Protein AF-A0A925Y1E7-F1 (afdb_monomer_lite)

Secondary structure (DSSP, 8-state):
-HHHHHHHHHHHHHHHHHHHHHHHHHTT------HHHHHHHHHHHHHHHHH--HHHHHHHHHHHHHHHHHHHHHHHHHHHHHHHTT--HHHHHHHHHHHHHHHHHHHHHHHHHHHH-TTSSS-HHHHHHHHHHHHHHHS--HHHHHHHHHHHHHH-S-HHHHHT-S-PPPGGG----TTT-TTHHHHHHH-HHHHHHTT--HHHHHHHHHHHHHHHHHHHHHHHTT--HHIIIIIIHHHHHHHHHHHHHHHHH----TTSTTTT-----GGG--TTHHHHHHHHHHHHTTHHHHHHHHHHSTTS-HHHHHHHHHHHHHHHHHH-TTPPP---HHHHHTHHHHHTSPPPPHHHHHHHHHHHHHHHHHHHHHHTTS-TTS-THHHHHHHH-HHHHHHHHTT-HHHHHHHHHHHHHTTHHHHHHT-SS--HHHHHHHHHHHHHHHHHHHHH--

pLDDT: mean 72.74, std 17.89, range [29.31, 96.31]

Foldseek 3Di:
DVVVVVVVVVVVVLCVVVVVVVCVLCVDDPDDQDPLNVVLLVVVVVVDVVPDDLQRQLVVLVVLVVCLVVLLVVLVCCLVVCVVVVNDPVVSLVVLLLSLLVSLLSLQLSLLLCLSPVCRNVDNVVSVVSLLCSCVSQVARSQLCSLVVVCCQSQLLALLVNLLDPPDDQVLNSLRRCLLVVCVLVVCLPCPVNCVVSVGDSVSSVSSSVNNVVSVVVQVVCVVVVHRSCVRSYSVSSLLLVLLVQLLSLQQSNPPPPLLNPSRQFADDLVPDDALLNLLQVVSCSSNVNCSRCVSSCVSPVSDRSVVCVVCSVVSVVVCCVPPVPRHGRDGVCCVLCVVVVVPDDGDDPVQNVVLNVLSVVLSVVSSCCSSSNCSPVDRPVSSNSSRGCVLVVCVVVLPLSSLVSLLVVCVVSCLVVSVVPDPDGDPSSVVSVVSNVVSVVSNVVVVVD

Structure (mmCIF, N/CA/C/O backbone):
data_AF-A0A925Y1E7-F1
#
_entry.id   AF-A0A925Y1E7-F1
#
loop_
_atom_site.group_PDB
_atom_site.id
_atom_site.type_symbol
_atom_site.label_atom_id
_atom_site.label_alt_id
_atom_site.label_comp_id
_atom_site.label_asym_id
_atom_site.label_entity_id
_atom_site.label_seq_id
_atom_site.pdbx_PDB_ins_code
_atom_site.Cartn_x
_atom_site.Cartn_y
_atom_site.Cartn_z
_atom_site.occupancy
_atom_site.B_iso_or_equiv
_atom_site.auth_seq_id
_atom_site.auth_comp_id
_atom_site.auth_asym_id
_atom_site.auth_atom_id
_atom_site.pdbx_PDB_model_num
ATOM 1 N N . MET A 1 1 ? 0.570 -16.977 39.200 1.00 43.78 1 MET A N 1
ATOM 2 C CA . MET A 1 1 ? 0.814 -18.407 38.910 1.00 43.78 1 MET A CA 1
ATOM 3 C C . MET A 1 1 ? -0.323 -19.099 38.154 1.00 43.78 1 MET A C 1
ATOM 5 O O . MET A 1 1 ? -0.047 -19.582 37.073 1.00 43.78 1 MET A O 1
ATOM 9 N N . VAL A 1 2 ? -1.590 -19.124 38.607 1.00 35.75 2 VAL A N 1
ATOM 10 C CA . VAL A 1 2 ? -2.688 -19.767 37.824 1.00 35.75 2 VAL A CA 1
ATOM 11 C C . VAL A 1 2 ? -3.117 -18.949 36.582 1.00 35.75 2 VAL A C 1
ATOM 13 O O . VAL A 1 2 ? -3.622 -19.508 35.616 1.00 35.75 2 VAL A O 1
ATOM 16 N N . GLN A 1 3 ? -2.862 -17.634 36.566 1.00 36.62 3 GLN A N 1
ATOM 17 C CA . GLN A 1 3 ? -3.180 -16.741 35.437 1.00 36.62 3 GLN A CA 1
ATOM 18 C C . GLN A 1 3 ? -2.145 -16.742 34.297 1.00 36.62 3 GLN A C 1
ATOM 20 O O . GLN A 1 3 ? -2.547 -16.570 33.155 1.00 36.62 3 GLN A O 1
ATOM 25 N N . GLU A 1 4 ? -0.852 -16.961 34.568 1.00 29.31 4 GLU A N 1
ATOM 26 C CA . GLU A 1 4 ? 0.183 -17.052 33.516 1.00 29.31 4 GLU A CA 1
ATOM 27 C C . GLU A 1 4 ? 0.005 -18.324 32.688 1.00 29.31 4 GLU A C 1
ATOM 29 O O . GLU A 1 4 ? -0.092 -18.243 31.472 1.00 29.31 4 GLU A O 1
ATOM 34 N N . ALA A 1 5 ? -0.233 -19.469 33.336 1.00 31.78 5 ALA A N 1
ATOM 35 C CA . ALA A 1 5 ? -0.483 -20.733 32.641 1.00 31.78 5 ALA A CA 1
ATOM 36 C C . ALA A 1 5 ? -1.746 -20.707 31.750 1.00 31.78 5 ALA A C 1
ATOM 38 O O . ALA A 1 5 ? -1.796 -21.373 30.722 1.00 31.78 5 ALA A O 1
ATOM 39 N N . GLN A 1 6 ? -2.771 -19.922 32.110 1.00 33.03 6 GLN A N 1
ATOM 40 C CA . GLN A 1 6 ? -3.967 -19.731 31.272 1.00 33.03 6 GLN A CA 1
ATOM 41 C C . GLN A 1 6 ? -3.752 -18.742 30.117 1.00 33.03 6 GLN A C 1
ATOM 43 O O . GLN A 1 6 ? -4.496 -18.786 29.135 1.00 33.03 6 GLN A O 1
ATOM 48 N N . ILE A 1 7 ? -2.778 -17.836 30.239 1.00 34.88 7 ILE A N 1
ATOM 49 C CA . ILE A 1 7 ? -2.371 -16.916 29.172 1.00 34.88 7 ILE A CA 1
ATOM 50 C C . ILE A 1 7 ? -1.469 -17.654 28.180 1.00 34.88 7 ILE A C 1
ATOM 52 O O . ILE A 1 7 ? -1.716 -17.546 26.981 1.00 34.88 7 ILE A O 1
ATOM 56 N N . ASP A 1 8 ? -0.531 -18.466 28.668 1.00 32.72 8 ASP A N 1
ATOM 57 C CA . ASP A 1 8 ? 0.352 -19.304 27.853 1.00 32.72 8 ASP A CA 1
ATOM 58 C C . ASP A 1 8 ? -0.443 -20.358 27.076 1.00 32.72 8 ASP A C 1
ATOM 60 O O . ASP A 1 8 ? -0.316 -20.422 25.860 1.00 32.72 8 ASP A O 1
ATOM 64 N N . ALA A 1 9 ? -1.385 -21.062 27.715 1.00 34.34 9 ALA A N 1
ATOM 65 C CA . ALA A 1 9 ? -2.241 -22.038 27.029 1.00 34.34 9 ALA A CA 1
ATOM 66 C C . ALA A 1 9 ? -3.153 -21.401 25.956 1.00 34.34 9 ALA A C 1
ATOM 68 O O . ALA A 1 9 ? -3.445 -22.005 24.929 1.00 34.34 9 ALA A O 1
ATOM 69 N N . ARG A 1 10 ? -3.601 -20.152 26.158 1.00 38.75 10 ARG A N 1
ATOM 70 C CA . ARG A 1 10 ? -4.398 -19.419 25.153 1.00 38.75 10 ARG A CA 1
ATOM 71 C C . ARG A 1 10 ? -3.554 -18.818 24.035 1.00 38.75 10 ARG A C 1
ATOM 73 O O . ARG A 1 10 ? -4.071 -18.632 22.935 1.00 38.75 10 ARG A O 1
ATOM 80 N N . LEU A 1 11 ? -2.306 -18.455 24.321 1.00 32.91 11 LEU A N 1
ATOM 81 C CA . LEU A 1 11 ? -1.330 -18.057 23.312 1.00 32.91 11 LEU A CA 1
ATOM 82 C C . LEU A 1 11 ? -0.923 -19.267 22.473 1.00 32.91 11 LEU A C 1
ATOM 84 O O . LEU A 1 11 ? -0.872 -19.134 21.258 1.00 32.91 11 LEU A O 1
ATOM 88 N N . GLU A 1 12 ? -0.739 -20.434 23.091 1.00 37.47 12 GLU A N 1
ATOM 89 C CA . GLU A 1 12 ? -0.514 -21.709 22.408 1.00 37.47 12 GLU A CA 1
ATOM 90 C C . GLU A 1 12 ? -1.696 -22.083 21.511 1.00 37.47 12 GLU A C 1
ATOM 92 O O . GLU A 1 12 ? -1.460 -22.323 20.339 1.00 37.47 12 GLU A O 1
ATOM 97 N N . ASP A 1 13 ? -2.951 -21.992 21.967 1.00 37.53 13 ASP A N 1
ATOM 98 C CA . ASP A 1 13 ? -4.135 -22.250 21.121 1.00 37.53 13 ASP A CA 1
ATOM 99 C C . ASP A 1 13 ? -4.255 -21.278 19.926 1.00 37.53 13 ASP A C 1
ATOM 101 O O . ASP A 1 13 ? -4.639 -21.666 18.819 1.00 37.53 13 ASP A O 1
ATOM 105 N N . LEU A 1 14 ? -3.948 -19.988 20.125 1.00 35.22 14 LEU A N 1
ATOM 106 C CA . LEU A 1 14 ? -3.955 -18.979 19.054 1.00 35.22 14 LEU A CA 1
ATOM 107 C C . LEU A 1 14 ? -2.846 -19.257 18.038 1.00 35.22 14 LEU A C 1
ATOM 109 O O . LEU A 1 14 ? -3.119 -19.297 16.835 1.00 35.22 14 LEU A O 1
ATOM 113 N N . VAL A 1 15 ? -1.631 -19.507 18.536 1.00 36.53 15 VAL A N 1
ATOM 114 C CA . VAL A 1 15 ? -0.473 -19.906 17.737 1.00 36.53 15 VAL A CA 1
ATOM 115 C C . VAL A 1 15 ? -0.777 -21.203 17.009 1.00 36.53 15 VAL A C 1
ATOM 117 O O . VAL A 1 15 ? -0.498 -21.269 15.828 1.00 36.53 15 VAL A O 1
ATOM 120 N N . GLU A 1 16 ? -1.403 -22.192 17.638 1.00 35.22 16 GLU A N 1
ATOM 121 C CA . GLU A 1 16 ? -1.710 -23.497 17.060 1.00 35.22 16 GLU A CA 1
ATOM 122 C C . GLU A 1 16 ? -2.844 -23.424 16.033 1.00 35.22 16 GLU A C 1
ATOM 124 O O . GLU A 1 16 ? -2.768 -24.101 15.013 1.00 35.22 16 GLU A O 1
ATOM 129 N N . SER A 1 17 ? -3.840 -22.547 16.202 1.00 37.50 17 SER A N 1
ATOM 130 C CA . SER A 1 17 ? -4.886 -22.329 15.190 1.00 37.50 17 SER A CA 1
ATOM 131 C C . SER A 1 17 ? -4.342 -21.654 13.925 1.00 37.50 17 SER A C 1
ATOM 133 O O . SER A 1 17 ? -4.647 -22.087 12.807 1.00 37.50 17 SER A O 1
ATOM 135 N N . ASP A 1 18 ? -3.463 -20.660 14.091 1.00 36.12 18 ASP A N 1
ATOM 136 C CA . ASP A 1 18 ? -2.741 -20.043 12.982 1.00 36.12 18 ASP A CA 1
ATOM 137 C C . ASP A 1 18 ? -1.704 -21.020 12.421 1.00 36.12 18 ASP A C 1
ATOM 139 O O . ASP A 1 18 ? -1.540 -21.085 11.207 1.00 36.12 18 ASP A O 1
ATOM 143 N N . HIS A 1 19 ? -1.069 -21.849 13.260 1.00 36.41 19 HIS A N 1
ATOM 144 C CA . HIS A 1 19 ? -0.082 -22.850 12.860 1.00 36.41 19 HIS A CA 1
ATOM 145 C C . HIS A 1 19 ? -0.717 -24.028 12.114 1.00 36.41 19 HIS A C 1
ATOM 147 O O . HIS A 1 19 ? -0.121 -24.517 11.167 1.00 36.41 19 HIS A O 1
ATOM 153 N N . GLN A 1 20 ? -1.934 -24.454 12.453 1.00 36.88 20 GLN A N 1
ATOM 154 C CA . GLN A 1 20 ? -2.696 -25.476 11.727 1.00 36.88 20 GLN A CA 1
ATOM 155 C C . GLN A 1 20 ? -3.271 -24.918 10.416 1.00 36.88 20 GLN A C 1
ATOM 157 O O . GLN A 1 20 ? -3.261 -25.609 9.392 1.00 36.88 20 GLN A O 1
ATOM 162 N N . ALA A 1 21 ? -3.701 -23.651 10.387 1.00 37.25 21 ALA A N 1
ATOM 163 C CA . ALA A 1 21 ? -4.030 -22.952 9.141 1.00 37.25 21 ALA A CA 1
ATOM 164 C C . ALA A 1 21 ? -2.784 -22.781 8.243 1.00 37.25 21 ALA A C 1
ATOM 166 O O . ALA A 1 21 ? -2.846 -23.008 7.036 1.00 37.25 21 ALA A O 1
ATOM 167 N N . LEU A 1 22 ? -1.626 -22.484 8.841 1.00 33.28 22 LEU A N 1
ATOM 168 C CA . LEU A 1 22 ? -0.311 -22.455 8.194 1.00 33.28 22 LEU A CA 1
ATOM 169 C C . LEU A 1 22 ? 0.086 -23.840 7.674 1.00 33.28 22 LEU A C 1
ATOM 171 O O . LEU A 1 22 ? 0.456 -23.959 6.514 1.00 33.28 22 LEU A O 1
ATOM 175 N N . GLN A 1 23 ? -0.006 -24.896 8.481 1.00 33.81 23 GLN A N 1
ATOM 176 C CA . GLN A 1 23 ? 0.425 -26.251 8.125 1.00 33.81 23 GLN A CA 1
ATOM 177 C C . GLN A 1 23 ? -0.475 -26.889 7.062 1.00 33.81 23 GLN A C 1
ATOM 179 O O . GLN A 1 23 ? 0.034 -27.556 6.161 1.00 33.81 23 GLN A O 1
ATOM 184 N N . SER A 1 24 ? -1.787 -26.641 7.104 1.00 35.59 24 SER A N 1
ATOM 185 C CA . SER A 1 24 ? -2.717 -27.123 6.072 1.00 35.59 24 SER A CA 1
ATOM 186 C C . SER A 1 24 ? -2.455 -26.482 4.702 1.00 35.59 24 SER A C 1
ATOM 188 O O . SER A 1 24 ? -2.521 -27.183 3.692 1.00 35.59 24 SER A O 1
ATOM 190 N N . HIS A 1 25 ? -2.035 -25.210 4.657 1.00 35.78 25 HIS A N 1
ATOM 191 C CA . HIS A 1 25 ? -1.588 -24.533 3.430 1.00 35.78 25 HIS A CA 1
ATOM 192 C C . HIS A 1 25 ? -0.103 -24.776 3.070 1.00 35.78 25 HIS A C 1
ATOM 194 O O . HIS A 1 25 ? 0.286 -24.597 1.916 1.00 35.78 25 HIS A O 1
ATOM 200 N N . GLN A 1 26 ? 0.738 -25.210 4.017 1.00 33.41 26 GLN A N 1
ATOM 201 C CA . GLN A 1 26 ? 2.174 -25.486 3.825 1.00 33.41 26 GLN A CA 1
ATOM 202 C C . GLN A 1 26 ? 2.512 -26.954 3.541 1.00 33.41 26 GLN A C 1
ATOM 204 O O . GLN A 1 26 ? 3.690 -27.260 3.325 1.00 33.41 26 GLN A O 1
ATOM 209 N N . SER A 1 27 ? 1.520 -27.850 3.498 1.00 29.44 27 SER A N 1
ATOM 210 C CA . SER A 1 27 ? 1.686 -29.315 3.423 1.00 29.44 27 SER A CA 1
ATOM 211 C C . SER A 1 27 ? 2.460 -29.856 2.202 1.00 29.44 27 SER A C 1
ATOM 213 O O . SER A 1 27 ? 2.659 -31.062 2.094 1.00 29.44 27 SER A O 1
ATOM 215 N N . GLY A 1 28 ? 3.003 -28.994 1.332 1.00 35.16 28 GLY A N 1
ATOM 216 C CA . GLY A 1 28 ? 3.937 -29.382 0.271 1.00 35.16 28 GLY A CA 1
ATOM 217 C C . GLY A 1 28 ? 5.155 -28.478 0.029 1.00 35.16 28 GLY A C 1
ATOM 218 O O . GLY A 1 28 ? 5.896 -28.749 -0.913 1.00 35.16 28 GLY A O 1
ATOM 219 N N . LYS A 1 29 ? 5.400 -27.394 0.790 1.00 35.69 29 LYS A N 1
ATOM 220 C CA . LYS A 1 29 ? 6.460 -26.416 0.432 1.00 35.69 29 LYS A CA 1
ATOM 221 C C . LYS A 1 29 ? 7.214 -25.841 1.634 1.00 35.69 29 LYS A C 1
ATOM 223 O O . LYS A 1 29 ? 7.067 -24.671 1.977 1.00 35.69 29 LYS A O 1
ATOM 228 N N . ARG A 1 30 ? 8.137 -26.619 2.211 1.00 34.25 30 ARG A N 1
ATOM 229 C CA . ARG A 1 30 ? 9.265 -26.041 2.964 1.00 34.25 30 ARG A CA 1
ATOM 230 C C . ARG A 1 30 ? 10.269 -25.440 1.974 1.00 34.25 30 ARG A C 1
ATOM 232 O O . ARG A 1 30 ? 11.111 -26.152 1.439 1.00 34.25 30 ARG A O 1
ATOM 239 N N . LYS A 1 31 ? 10.211 -24.125 1.758 1.00 35.09 31 LYS A N 1
ATOM 240 C CA . LYS A 1 31 ? 11.367 -23.341 1.294 1.00 35.09 31 LYS A CA 1
ATOM 241 C C . LYS A 1 31 ? 11.645 -22.222 2.299 1.00 35.09 31 LYS A C 1
ATOM 243 O O . LYS A 1 31 ? 11.000 -21.187 2.294 1.00 35.09 31 LYS A O 1
ATOM 248 N N . ILE A 1 32 ? 12.536 -22.567 3.231 1.00 39.81 32 ILE A N 1
ATOM 249 C CA . ILE A 1 32 ? 13.613 -21.761 3.825 1.00 39.81 32 ILE A CA 1
ATOM 250 C C . ILE A 1 32 ? 13.327 -20.250 3.860 1.00 39.81 32 ILE A C 1
ATOM 252 O O . ILE A 1 32 ? 13.794 -19.488 3.021 1.00 39.81 32 ILE A O 1
ATOM 256 N N . ALA A 1 33 ? 12.610 -19.816 4.895 1.00 48.78 33 ALA A N 1
ATOM 257 C CA . ALA A 1 33 ? 12.930 -18.532 5.506 1.00 48.78 33 ALA A CA 1
ATOM 258 C C . ALA A 1 33 ? 14.335 -18.688 6.106 1.00 48.78 33 ALA A C 1
ATOM 260 O O . ALA A 1 33 ? 14.522 -19.559 6.958 1.00 48.78 33 ALA A O 1
ATOM 261 N N . ASP A 1 34 ? 15.304 -17.931 5.594 1.00 54.22 34 ASP A N 1
ATOM 262 C CA . ASP A 1 34 ? 16.704 -17.951 6.028 1.00 54.22 34 ASP A CA 1
ATOM 263 C C . ASP A 1 34 ? 16.806 -17.935 7.575 1.00 54.22 34 ASP A C 1
ATOM 265 O O . ASP A 1 34 ? 16.064 -17.175 8.212 1.00 54.22 34 ASP A O 1
ATOM 269 N N . PRO A 1 35 ? 17.657 -18.766 8.210 1.00 62.56 35 PRO A N 1
ATOM 270 C CA . PRO A 1 35 ? 17.843 -18.771 9.663 1.00 62.56 35 PRO A CA 1
ATOM 271 C C . PRO A 1 35 ? 18.046 -17.377 10.278 1.00 62.56 35 PRO A C 1
ATOM 273 O O . PRO A 1 35 ? 17.461 -17.096 11.322 1.00 62.56 35 PRO A O 1
ATOM 276 N N . GLN A 1 36 ? 18.770 -16.482 9.596 1.00 63.59 36 GLN A N 1
ATOM 277 C CA . GLN A 1 36 ? 19.045 -15.118 10.067 1.00 63.59 36 GLN A CA 1
ATOM 278 C C . GLN A 1 36 ? 17.782 -14.256 10.121 1.00 63.59 36 GLN A C 1
ATOM 280 O O . GLN A 1 36 ? 17.615 -13.428 11.013 1.00 63.59 36 GLN A O 1
ATOM 285 N N . PHE A 1 37 ? 16.852 -14.465 9.185 1.00 65.75 37 PHE A N 1
ATOM 286 C CA . PHE A 1 37 ? 15.574 -13.763 9.197 1.00 65.75 37 PHE A CA 1
ATOM 287 C C . PHE A 1 37 ? 14.721 -14.193 10.394 1.00 65.75 37 PHE A C 1
ATOM 289 O O . PHE A 1 37 ? 14.174 -13.345 11.094 1.00 65.75 37 PHE A O 1
ATOM 296 N N . ARG A 1 38 ? 14.629 -15.500 10.667 1.00 69.00 38 ARG A N 1
ATOM 297 C CA . ARG A 1 38 ? 13.864 -16.004 11.822 1.00 69.00 38 ARG A CA 1
ATOM 298 C C . ARG A 1 38 ? 14.430 -15.500 13.141 1.00 69.00 38 ARG A C 1
ATOM 300 O O . ARG A 1 38 ? 13.662 -15.154 14.031 1.00 69.00 38 ARG A O 1
ATOM 307 N N . GLU A 1 39 ? 15.751 -15.449 13.242 1.00 73.62 39 GLU A N 1
ATOM 308 C CA . GLU A 1 39 ? 16.448 -14.919 14.407 1.00 73.62 39 GLU A CA 1
ATOM 309 C C . GLU A 1 39 ? 16.152 -13.427 14.605 1.00 73.62 39 GLU A C 1
ATOM 311 O O . GLU A 1 39 ? 15.704 -13.029 15.679 1.00 73.62 39 GLU A O 1
ATOM 316 N N . PHE A 1 40 ? 16.264 -12.624 13.541 1.00 75.06 40 PHE A N 1
ATOM 317 C CA . PHE A 1 40 ? 15.925 -11.204 13.589 1.00 75.06 40 PHE A CA 1
ATOM 318 C C . PHE A 1 40 ? 14.448 -10.965 13.954 1.00 75.06 40 PHE A C 1
ATOM 320 O O . PHE A 1 40 ? 14.136 -10.049 14.714 1.00 75.06 40 PHE A O 1
ATOM 327 N N . MET A 1 41 ? 13.523 -11.799 13.467 1.00 73.19 41 MET A N 1
ATOM 328 C CA . MET A 1 41 ? 12.109 -11.701 13.856 1.00 73.19 41 MET A CA 1
ATOM 329 C C . MET A 1 41 ? 11.870 -12.111 15.303 1.00 73.19 41 MET A C 1
ATOM 331 O O . MET A 1 41 ? 11.117 -11.436 16.002 1.00 73.19 41 MET A O 1
ATOM 335 N N . GLY A 1 42 ? 12.536 -13.167 15.772 1.00 77.19 42 GLY A N 1
ATOM 336 C CA . GLY A 1 42 ? 12.517 -13.559 17.178 1.00 77.19 42 GLY A CA 1
ATOM 337 C C . GLY A 1 42 ? 12.988 -12.422 18.083 1.00 77.19 42 GLY A C 1
ATOM 338 O O . GLY A 1 42 ? 12.339 -12.138 19.087 1.00 77.19 42 GLY A O 1
ATOM 339 N N . PHE A 1 43 ? 14.038 -11.705 17.677 1.00 82.81 43 PHE A N 1
ATOM 340 C CA . PHE A 1 43 ? 14.508 -10.506 18.366 1.00 82.81 43 PHE A CA 1
ATOM 341 C C . PHE A 1 43 ? 13.443 -9.397 18.417 1.00 82.81 43 PHE A C 1
ATOM 343 O O . PHE A 1 43 ? 13.149 -8.905 19.504 1.00 82.81 43 PHE A O 1
ATOM 350 N N . ILE A 1 44 ? 12.813 -9.034 17.289 1.00 79.75 44 ILE A N 1
ATOM 351 C CA . ILE A 1 44 ? 11.751 -8.006 17.279 1.00 79.75 44 ILE A CA 1
ATOM 352 C C . ILE A 1 44 ? 10.592 -8.411 18.197 1.00 79.75 44 ILE A C 1
ATOM 354 O O . ILE A 1 44 ? 10.081 -7.583 18.951 1.00 79.75 44 ILE A O 1
ATOM 358 N N . MET A 1 45 ? 10.172 -9.678 18.147 1.00 78.12 45 MET A N 1
ATOM 359 C CA . MET A 1 45 ? 9.098 -10.188 19.001 1.00 78.12 45 MET A CA 1
ATOM 360 C C . MET A 1 45 ? 9.466 -10.086 20.484 1.00 78.12 45 MET A C 1
ATOM 362 O O . MET A 1 45 ? 8.653 -9.615 21.279 1.00 78.12 45 MET A O 1
ATOM 366 N N . GLN A 1 46 ? 10.689 -10.480 20.850 1.00 84.00 46 GLN A N 1
ATOM 367 C CA . GLN A 1 46 ? 11.193 -10.385 22.220 1.00 84.00 46 GLN A CA 1
ATOM 368 C C . GLN A 1 46 ? 11.260 -8.929 22.695 1.00 84.00 46 GLN A C 1
ATOM 370 O O . GLN A 1 46 ? 10.683 -8.617 23.735 1.00 84.00 46 GLN A O 1
ATOM 375 N N . ASP A 1 47 ? 11.866 -8.031 21.913 1.00 85.50 47 ASP A N 1
ATOM 376 C CA . ASP A 1 47 ? 11.959 -6.595 22.218 1.00 85.50 47 ASP A CA 1
ATOM 377 C C . ASP A 1 47 ? 10.571 -5.966 22.427 1.00 85.50 47 ASP A C 1
ATOM 379 O O . ASP A 1 47 ? 10.309 -5.314 23.441 1.00 85.50 47 ASP A O 1
ATOM 383 N N . MET A 1 48 ? 9.631 -6.232 21.516 1.00 82.19 48 MET A N 1
ATOM 384 C CA . MET A 1 48 ? 8.266 -5.714 21.618 1.00 82.19 48 MET A CA 1
ATOM 385 C C . MET A 1 48 ? 7.522 -6.268 22.835 1.00 82.19 48 MET A C 1
ATOM 387 O O . MET A 1 48 ? 6.883 -5.499 23.553 1.00 82.19 48 MET A O 1
ATOM 391 N N . SER A 1 49 ? 7.620 -7.575 23.093 1.00 81.62 49 SER A N 1
ATOM 392 C CA . SER A 1 49 ? 6.967 -8.220 24.241 1.00 81.62 49 SER A CA 1
ATOM 393 C C . SER A 1 49 ? 7.556 -7.793 25.591 1.00 81.62 49 SER A C 1
ATOM 395 O O . SER A 1 49 ? 6.834 -7.737 26.583 1.00 81.62 49 SER A O 1
ATOM 397 N N . GLY A 1 50 ? 8.841 -7.427 25.629 1.00 84.12 50 GLY A N 1
ATOM 398 C CA . GLY A 1 50 ? 9.493 -6.897 26.827 1.00 84.12 50 GLY A CA 1
ATOM 399 C C . GLY A 1 50 ? 9.102 -5.451 27.146 1.00 84.12 50 GLY A C 1
ATOM 400 O O . GLY A 1 50 ? 9.251 -5.012 28.285 1.00 84.12 50 GLY A O 1
ATOM 401 N N . ARG A 1 51 ? 8.597 -4.700 26.158 1.00 85.44 51 ARG A N 1
ATOM 402 C CA . ARG A 1 51 ? 8.278 -3.266 26.286 1.00 85.44 51 ARG A CA 1
ATOM 403 C C . ARG A 1 51 ? 6.788 -2.952 26.333 1.00 85.44 51 ARG A C 1
ATOM 405 O O . ARG A 1 51 ? 6.417 -1.900 26.851 1.00 85.44 51 ARG A O 1
ATOM 412 N N . PHE A 1 52 ? 5.953 -3.807 25.753 1.00 84.31 52 PHE A N 1
ATOM 413 C CA . PHE A 1 52 ? 4.530 -3.549 25.577 1.00 84.31 52 PHE A CA 1
ATOM 414 C C . PHE A 1 52 ? 3.700 -4.754 25.996 1.00 84.31 52 PHE A C 1
ATOM 416 O O . PHE A 1 52 ? 4.005 -5.900 25.679 1.00 84.31 52 PHE A O 1
ATOM 423 N N . THR A 1 53 ? 2.587 -4.471 26.659 1.00 85.50 53 THR A N 1
ATOM 424 C CA . THR A 1 53 ? 1.562 -5.457 26.981 1.00 85.50 53 THR A CA 1
ATOM 425 C C . THR A 1 53 ? 0.477 -5.476 25.907 1.00 85.50 53 THR A C 1
ATOM 427 O O . THR A 1 53 ? 0.278 -4.522 25.149 1.00 85.50 53 THR A O 1
ATOM 430 N N . ARG A 1 54 ? -0.334 -6.539 25.890 1.00 82.50 54 ARG A N 1
ATOM 431 C CA . ARG A 1 54 ? -1.541 -6.592 25.051 1.00 82.50 54 ARG A CA 1
ATOM 432 C C . ARG A 1 54 ? -2.492 -5.416 25.317 1.00 82.50 54 ARG A C 1
ATOM 434 O O . ARG A 1 54 ? -3.108 -4.902 24.383 1.00 82.50 54 ARG A O 1
ATOM 441 N N . GLY A 1 55 ? -2.605 -4.988 26.577 1.00 86.56 55 GLY A N 1
ATOM 442 C CA . GLY A 1 55 ? -3.446 -3.857 26.971 1.00 86.56 55 GLY A CA 1
ATOM 443 C C . GLY A 1 55 ? -3.012 -2.549 26.309 1.00 86.56 55 GLY A C 1
ATOM 444 O O . GLY A 1 55 ? -3.869 -1.774 25.873 1.00 86.56 55 GLY A O 1
ATOM 445 N N . ASP A 1 56 ? -1.701 -2.356 26.144 1.00 86.88 56 ASP A N 1
ATOM 446 C CA . ASP A 1 56 ? -1.135 -1.193 25.459 1.00 86.88 56 ASP A CA 1
ATOM 447 C C . ASP A 1 56 ? -1.543 -1.183 23.985 1.00 86.88 56 ASP A C 1
ATOM 449 O O . ASP A 1 56 ? -2.080 -0.186 23.497 1.00 86.88 56 ASP A O 1
ATOM 453 N N . PHE A 1 57 ? -1.377 -2.306 23.276 1.00 84.94 57 PHE A N 1
ATOM 454 C CA . PHE A 1 57 ? -1.790 -2.420 21.873 1.00 84.94 57 PHE A CA 1
ATOM 455 C C . PHE A 1 57 ? -3.285 -2.159 21.696 1.00 84.94 57 PHE A C 1
ATOM 457 O O . PHE A 1 57 ? -3.675 -1.360 20.841 1.00 84.94 57 PHE A O 1
ATOM 464 N N . GLN A 1 58 ? -4.123 -2.736 22.558 1.00 88.25 58 GLN A N 1
ATOM 465 C CA . GLN A 1 58 ? -5.562 -2.494 22.524 1.00 88.25 58 GLN A CA 1
ATOM 466 C C . GLN A 1 58 ? -5.905 -1.016 22.739 1.00 88.25 58 GLN A C 1
ATOM 468 O O . GLN A 1 58 ? -6.771 -0.470 22.052 1.00 88.25 58 GLN A O 1
ATOM 473 N N . GLN A 1 59 ? -5.206 -0.328 23.646 1.00 88.94 59 GLN A N 1
ATOM 474 C CA . GLN A 1 59 ? -5.379 1.110 23.840 1.00 88.94 59 GLN A CA 1
ATOM 475 C C . GLN A 1 59 ? -4.948 1.916 22.613 1.00 88.94 59 GLN A C 1
ATOM 477 O O . GLN A 1 59 ? -5.657 2.844 22.215 1.00 88.94 59 GLN A O 1
ATOM 482 N N . PHE A 1 60 ? -3.835 1.554 21.971 1.00 86.75 60 PHE A N 1
ATOM 483 C CA . PHE A 1 60 ? -3.400 2.190 20.729 1.00 86.75 60 PHE A CA 1
ATOM 484 C C . PHE A 1 60 ? -4.435 2.050 19.615 1.00 86.75 60 PHE A C 1
ATOM 486 O O . PHE A 1 60 ? -4.716 3.030 18.919 1.00 86.75 60 PHE A O 1
ATOM 493 N N . PHE A 1 61 ? -5.019 0.866 19.455 1.00 85.50 61 PHE A N 1
ATOM 494 C CA . PHE A 1 61 ? -6.028 0.619 18.433 1.00 85.50 61 PHE A CA 1
ATOM 495 C C . PHE A 1 61 ? -7.341 1.346 18.721 1.00 85.50 61 PHE A C 1
ATOM 497 O O . PHE A 1 61 ? -7.882 1.974 17.810 1.00 85.50 61 PHE A O 1
ATOM 504 N N . ARG A 1 62 ? -7.798 1.383 19.982 1.00 89.25 62 ARG A N 1
ATOM 505 C CA . ARG A 1 62 ? -8.937 2.225 20.395 1.00 89.25 62 ARG A CA 1
ATOM 506 C C . ARG A 1 62 ? -8.692 3.695 20.057 1.00 89.25 62 ARG A C 1
ATOM 508 O O . ARG A 1 62 ? -9.512 4.320 19.394 1.00 89.25 62 ARG A O 1
ATOM 515 N N . ASN A 1 63 ? -7.537 4.233 20.444 1.00 88.31 63 ASN A N 1
ATOM 516 C CA . ASN A 1 63 ? -7.181 5.622 20.156 1.00 88.31 63 ASN A CA 1
ATOM 517 C C . ASN A 1 63 ? -7.108 5.890 18.648 1.00 88.31 63 ASN A C 1
ATOM 519 O O . ASN A 1 63 ? -7.560 6.932 18.191 1.00 88.31 63 ASN A O 1
ATOM 523 N N . THR A 1 64 ? -6.573 4.949 17.869 1.00 85.31 64 THR A N 1
ATOM 524 C CA . THR A 1 64 ? -6.497 5.061 16.406 1.00 85.31 64 THR A CA 1
ATOM 525 C C . THR A 1 64 ? -7.887 5.101 15.774 1.00 85.31 64 THR A C 1
ATOM 527 O O . THR A 1 64 ? -8.146 5.955 14.927 1.00 85.31 64 THR A O 1
ATOM 530 N N . PHE A 1 65 ? -8.798 4.238 16.229 1.00 86.12 65 PHE A N 1
ATOM 531 C CA . PHE A 1 65 ? -10.193 4.259 15.801 1.00 86.12 65 PHE A CA 1
ATOM 532 C C . PHE A 1 65 ? -10.867 5.596 16.144 1.00 86.12 65 PHE A C 1
ATOM 534 O O . PHE A 1 65 ? -11.442 6.237 15.265 1.00 86.12 65 PHE A O 1
ATOM 541 N N . PHE A 1 66 ? -10.736 6.070 17.387 1.00 88.12 66 PHE A N 1
ATOM 542 C CA . PHE A 1 66 ? -11.323 7.345 17.804 1.00 88.12 66 PHE A CA 1
ATOM 543 C C . PHE A 1 66 ? -10.741 8.540 17.045 1.00 88.12 66 PHE A C 1
ATOM 545 O O . PHE A 1 66 ? -11.496 9.424 16.652 1.00 88.12 66 PHE A 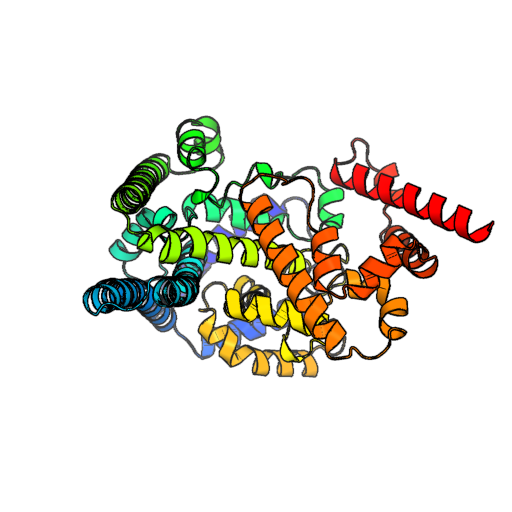O 1
ATOM 552 N N . ILE A 1 67 ? -9.432 8.557 16.776 1.00 88.38 67 ILE A N 1
ATOM 553 C CA . ILE A 1 67 ? -8.801 9.582 15.933 1.00 88.38 67 ILE A CA 1
ATOM 554 C C . ILE A 1 67 ? -9.412 9.583 14.529 1.00 88.38 67 ILE A C 1
ATOM 556 O O . ILE A 1 67 ? -9.669 10.659 13.999 1.00 88.38 67 ILE A O 1
ATOM 560 N N . SER A 1 68 ? -9.680 8.412 13.939 1.00 86.75 68 SER A N 1
ATOM 561 C CA . SER A 1 68 ? -10.342 8.334 12.631 1.00 86.75 68 SER A CA 1
ATOM 562 C C . SER A 1 68 ? -11.757 8.925 12.690 1.00 86.75 68 SER A C 1
ATOM 564 O O . SER A 1 68 ? -12.067 9.853 11.945 1.00 86.75 68 SER A O 1
ATOM 566 N N . VAL A 1 69 ? -12.590 8.478 13.639 1.00 87.38 69 VAL A N 1
ATOM 567 C CA . VAL A 1 69 ? -13.986 8.939 13.776 1.00 87.38 69 VAL A CA 1
ATOM 568 C C . VAL A 1 69 ? -14.071 10.439 14.068 1.00 87.38 69 VAL A C 1
ATOM 570 O O . VAL A 1 69 ? -14.743 11.176 13.345 1.00 87.38 69 VAL A O 1
ATOM 573 N N . PHE A 1 70 ? -13.373 10.917 15.102 1.00 92.19 70 PHE A N 1
ATOM 574 C CA . PHE A 1 70 ? -13.381 12.338 15.458 1.00 92.19 70 PHE A CA 1
ATOM 575 C C . PHE A 1 70 ? -12.679 13.196 14.409 1.00 92.19 70 PHE A C 1
ATOM 577 O O . PHE A 1 70 ? -13.064 14.344 14.204 1.00 92.19 70 PHE A O 1
ATOM 584 N N . GLY A 1 71 ? -11.690 12.644 13.709 1.00 93.12 71 GLY A N 1
ATOM 585 C CA . GLY A 1 71 ? -11.040 13.310 12.594 1.00 93.12 71 GLY A CA 1
ATOM 586 C C . GLY A 1 71 ? -11.989 13.533 11.420 1.00 93.12 71 GLY A C 1
ATOM 587 O O . GLY A 1 71 ? -12.029 14.642 10.895 1.00 93.12 71 GLY A O 1
ATOM 588 N N . PHE A 1 72 ? -12.807 12.541 11.046 1.00 91.38 72 PHE A N 1
ATOM 589 C CA . PHE A 1 72 ? -13.813 12.716 9.990 1.00 91.38 72 PHE A CA 1
ATOM 590 C C . PHE A 1 72 ? -14.896 13.716 10.404 1.00 91.38 72 PHE A C 1
ATOM 592 O O . PHE A 1 72 ? -15.293 14.550 9.592 1.00 91.38 72 PHE A O 1
ATOM 599 N N . ALA A 1 73 ? -15.319 13.699 11.672 1.00 93.25 73 ALA A N 1
ATOM 600 C CA . ALA A 1 73 ? -16.239 14.702 12.204 1.00 93.25 73 ALA A CA 1
ATOM 601 C C . ALA A 1 73 ? -15.636 16.118 12.157 1.00 93.25 73 ALA A C 1
ATOM 603 O O . ALA A 1 73 ? -16.288 17.053 11.700 1.00 93.25 73 ALA A O 1
ATOM 604 N N . ALA A 1 74 ? -14.373 16.282 12.562 1.00 95.62 74 ALA A N 1
ATOM 605 C CA . ALA A 1 74 ? -13.668 17.559 12.480 1.00 95.62 74 ALA A CA 1
ATOM 606 C C . ALA A 1 74 ? -13.506 18.034 11.027 1.00 95.62 74 ALA A C 1
ATOM 608 O O . ALA A 1 74 ? -13.679 19.218 10.746 1.00 95.62 74 ALA A O 1
ATOM 609 N N . LEU A 1 75 ? -13.227 17.114 10.099 1.00 95.69 75 LEU A N 1
ATOM 610 C CA . LEU A 1 75 ? -13.117 17.408 8.672 1.00 95.69 75 LEU A CA 1
ATOM 611 C C . LEU A 1 75 ? -14.455 17.867 8.079 1.00 95.69 75 LEU A C 1
ATOM 613 O O . LEU A 1 75 ? -14.479 18.805 7.284 1.00 95.69 75 LEU A O 1
ATOM 617 N N . ALA A 1 76 ? -15.564 17.252 8.499 1.00 95.06 76 ALA A N 1
ATOM 618 C CA . ALA A 1 76 ? -16.911 17.672 8.124 1.00 95.06 76 ALA A CA 1
ATOM 619 C C . ALA A 1 76 ? -17.224 19.072 8.668 1.00 95.06 76 ALA A C 1
ATOM 621 O O . ALA A 1 76 ? -17.627 19.948 7.906 1.00 95.06 76 ALA A O 1
ATOM 622 N N . THR A 1 77 ? -16.964 19.321 9.955 1.00 96.25 77 THR A N 1
ATOM 623 C CA . THR A 1 77 ? -17.137 20.648 10.568 1.00 96.25 77 THR A CA 1
ATOM 624 C C . THR A 1 77 ? -16.305 21.710 9.852 1.00 96.25 77 THR A C 1
ATOM 626 O O . THR A 1 77 ? -16.809 22.794 9.569 1.00 96.25 77 THR A O 1
ATOM 629 N N . PHE A 1 78 ? -15.054 21.394 9.504 1.00 96.19 78 PHE A N 1
ATOM 630 C CA . PHE A 1 78 ? -14.188 22.276 8.725 1.00 96.19 78 PHE A CA 1
ATOM 631 C C . PHE A 1 78 ? -14.772 22.576 7.340 1.00 96.19 78 PHE A C 1
ATOM 633 O O . PHE A 1 78 ? -14.827 23.737 6.943 1.00 96.19 78 PHE A O 1
ATOM 640 N N . PHE A 1 79 ? -15.238 21.557 6.614 1.00 96.31 79 PHE A N 1
ATOM 641 C CA . PHE A 1 79 ? -15.800 21.729 5.276 1.00 96.31 79 PHE A CA 1
ATOM 642 C C . PHE A 1 79 ? -17.091 22.556 5.293 1.00 96.31 79 PHE A C 1
ATOM 644 O O . PHE A 1 79 ? -17.180 23.577 4.611 1.00 96.31 79 PHE A O 1
ATOM 651 N N . PHE A 1 80 ? -18.078 22.153 6.097 1.00 95.56 80 PHE A N 1
ATOM 652 C CA . PHE A 1 80 ? -19.376 22.826 6.147 1.00 95.56 80 PHE A CA 1
ATOM 653 C C . PHE A 1 80 ? -19.283 24.214 6.791 1.00 95.56 80 PHE A C 1
ATOM 655 O O . PHE A 1 80 ? -19.925 25.147 6.311 1.00 95.56 80 PHE A O 1
ATOM 662 N N . GLY A 1 81 ? -18.444 24.380 7.819 1.00 96.06 81 GLY A N 1
ATOM 663 C CA . GLY A 1 81 ? -18.160 25.682 8.423 1.00 96.06 81 GLY A CA 1
ATOM 664 C C . GLY A 1 81 ? -17.373 26.608 7.492 1.00 96.06 81 GLY A C 1
ATOM 665 O O . GLY A 1 81 ? -17.684 27.786 7.382 1.00 96.06 81 GLY A O 1
ATOM 666 N N . GLY A 1 82 ? -16.388 26.090 6.755 1.00 95.06 82 GLY A N 1
ATOM 667 C CA . GLY A 1 82 ? -15.666 26.870 5.747 1.00 95.06 82 GLY A CA 1
ATOM 668 C C . GLY A 1 82 ? -16.586 27.339 4.621 1.00 95.06 82 GLY A C 1
ATOM 669 O O . GLY A 1 82 ? -16.548 28.504 4.226 1.00 95.06 82 GLY A O 1
ATOM 670 N N . ARG A 1 83 ? -17.474 26.459 4.149 1.00 94.12 83 ARG A N 1
ATOM 671 C CA . ARG A 1 83 ? -18.451 26.792 3.108 1.00 94.12 83 ARG A CA 1
ATOM 672 C C . ARG A 1 83 ? -19.484 27.815 3.590 1.00 94.12 83 ARG A C 1
ATOM 674 O O . ARG A 1 83 ? -19.822 28.715 2.827 1.00 94.12 83 ARG A O 1
ATOM 681 N N . SER A 1 84 ? -19.941 27.744 4.847 1.00 95.12 84 SER A N 1
ATOM 682 C CA . SER A 1 84 ? -20.850 28.760 5.410 1.00 95.12 84 SER A CA 1
ATOM 683 C C . SER A 1 84 ? -20.193 30.136 5.564 1.00 95.12 84 SER A C 1
ATOM 685 O O . SER A 1 84 ? -20.877 31.152 5.482 1.00 95.12 84 SER A O 1
ATOM 687 N N . LEU A 1 85 ? -18.866 30.175 5.716 1.00 96.25 85 LEU A N 1
ATOM 688 C CA . LEU A 1 85 ? -18.058 31.397 5.724 1.00 96.25 85 LEU A CA 1
ATOM 689 C C . LEU A 1 85 ? -17.677 31.896 4.316 1.00 96.25 85 LEU A C 1
ATOM 691 O O . LEU A 1 85 ? -16.944 32.875 4.195 1.00 96.25 85 LEU A O 1
ATOM 695 N N . GLY A 1 86 ? -18.147 31.242 3.247 1.00 94.12 86 GLY A N 1
ATOM 696 C CA . GLY A 1 86 ? -17.869 31.642 1.865 1.00 94.12 86 GLY A CA 1
ATOM 697 C C . GLY A 1 86 ? -16.468 31.278 1.361 1.00 94.12 86 GLY A C 1
ATOM 698 O O . GLY A 1 86 ? -16.010 31.845 0.368 1.00 94.12 86 GLY A O 1
ATOM 699 N N . VAL A 1 87 ? -15.766 30.344 2.016 1.00 95.12 87 VAL A N 1
ATOM 700 C CA . VAL A 1 87 ? -14.483 29.833 1.513 1.00 95.12 87 VAL A CA 1
ATOM 701 C C . VAL A 1 87 ? -14.715 29.066 0.211 1.00 95.12 87 VAL A C 1
ATOM 703 O O . VAL A 1 87 ? -15.622 28.244 0.111 1.00 95.12 87 VAL A O 1
ATOM 706 N N . SER A 1 88 ? -13.871 29.327 -0.789 1.00 93.94 88 SER A N 1
ATOM 707 C CA . SER A 1 88 ? -13.969 28.692 -2.104 1.00 93.94 88 SER A CA 1
ATOM 708 C C . SER A 1 88 ? -13.817 27.171 -2.032 1.00 93.94 88 SER A C 1
ATOM 710 O O . SER A 1 88 ? -12.856 26.652 -1.456 1.00 93.94 88 SER A O 1
ATOM 712 N N . ASP A 1 89 ? -14.707 26.463 -2.726 1.00 92.31 89 ASP A N 1
ATOM 713 C CA . ASP A 1 89 ? -14.657 25.013 -2.934 1.00 92.31 89 ASP A CA 1
ATOM 714 C C . ASP A 1 89 ? -13.314 24.555 -3.542 1.00 92.31 89 ASP A C 1
ATOM 716 O O . ASP A 1 89 ? -12.809 23.484 -3.201 1.00 92.31 89 ASP A O 1
ATOM 720 N N . TRP A 1 90 ? -12.673 25.397 -4.365 1.00 91.12 90 TRP A N 1
ATOM 721 C CA . TRP A 1 90 ? -11.341 25.131 -4.929 1.00 91.12 90 TRP A CA 1
ATOM 722 C C . TRP A 1 90 ? -10.237 25.025 -3.875 1.00 91.12 90 TRP A C 1
ATOM 724 O O . TRP A 1 90 ? -9.225 24.377 -4.123 1.00 91.12 90 TRP A O 1
ATOM 734 N N . LEU A 1 91 ? -10.418 25.651 -2.709 1.00 93.06 91 LEU A N 1
ATOM 735 C CA . LEU A 1 91 ? -9.509 25.523 -1.572 1.00 93.06 91 LEU A CA 1
ATOM 736 C C . LEU A 1 91 ? -9.965 24.410 -0.621 1.00 93.06 91 LEU A C 1
ATOM 738 O O . LEU A 1 91 ? -9.136 23.642 -0.133 1.00 93.06 91 LEU A O 1
ATOM 742 N N . LEU A 1 92 ? -11.274 24.298 -0.373 1.00 93.81 92 LEU A N 1
ATOM 743 C CA . LEU A 1 92 ? -11.820 23.323 0.572 1.00 93.81 92 LEU A CA 1
ATOM 744 C C . LEU A 1 92 ? -11.623 21.880 0.101 1.00 93.81 92 LEU A C 1
ATOM 746 O O . LEU A 1 92 ? -11.121 21.065 0.874 1.00 93.81 92 LEU A O 1
ATOM 750 N N . TYR A 1 93 ? -11.971 21.547 -1.146 1.00 94.44 93 TYR A N 1
ATOM 751 C CA . TYR A 1 93 ? -11.913 20.158 -1.613 1.00 94.44 93 TYR A CA 1
ATOM 752 C C . TYR A 1 93 ? -10.499 19.562 -1.591 1.00 94.44 93 TYR A C 1
ATOM 754 O O . TYR A 1 93 ? -10.362 18.449 -1.083 1.00 94.44 93 TYR A O 1
ATOM 762 N N . PRO A 1 94 ? -9.428 20.247 -2.045 1.00 93.38 94 PRO A N 1
ATOM 763 C CA . PRO A 1 94 ? -8.074 19.706 -1.925 1.00 93.38 94 PRO A CA 1
ATOM 764 C C . PRO A 1 94 ? -7.643 19.456 -0.475 1.00 93.38 94 PRO A C 1
ATOM 766 O O . PRO A 1 94 ? -7.048 18.420 -0.180 1.00 93.38 94 PRO A O 1
ATOM 769 N N . LEU A 1 95 ? -7.970 20.366 0.449 1.00 93.75 95 LEU A N 1
ATOM 770 C CA . LEU A 1 95 ? -7.641 20.199 1.869 1.00 93.75 95 LEU A CA 1
ATOM 771 C C . LEU A 1 95 ? -8.414 19.033 2.489 1.00 93.75 95 LEU A C 1
ATOM 773 O O . LEU A 1 95 ? -7.840 18.219 3.215 1.00 93.75 95 LEU A O 1
ATOM 777 N N . VAL A 1 96 ? -9.698 18.916 2.151 1.00 94.81 96 VAL A N 1
ATOM 778 C CA . VAL A 1 96 ? -10.559 17.812 2.577 1.00 94.81 96 VAL A CA 1
ATOM 779 C C . VAL A 1 96 ? -10.090 16.480 2.000 1.00 94.81 96 VAL A C 1
ATOM 781 O O . VAL A 1 96 ? -10.077 15.487 2.717 1.00 94.81 96 VAL A O 1
ATOM 784 N N . PHE A 1 97 ? -9.635 16.446 0.750 1.00 92.50 97 PHE A N 1
ATOM 785 C CA . PHE A 1 97 ? -9.059 15.253 0.134 1.00 92.50 97 PHE A CA 1
ATOM 786 C C . PHE A 1 97 ? -7.792 14.791 0.866 1.00 92.50 97 PHE A C 1
ATOM 788 O O . PHE A 1 97 ? -7.668 13.619 1.221 1.00 92.50 97 PHE A O 1
ATOM 795 N N . ILE A 1 98 ? -6.867 15.715 1.152 1.00 89.62 98 ILE A N 1
ATOM 796 C CA . ILE A 1 98 ? -5.626 15.411 1.881 1.00 89.62 98 ILE A CA 1
ATOM 797 C C . ILE A 1 98 ? -5.939 14.923 3.302 1.00 89.62 98 ILE A C 1
ATOM 799 O O . ILE A 1 98 ? -5.388 13.911 3.739 1.00 89.62 98 ILE A O 1
ATOM 803 N N . GLY A 1 99 ? -6.836 15.609 4.018 1.00 91.56 99 GLY A N 1
ATOM 804 C CA . GLY A 1 99 ? -7.305 15.178 5.337 1.00 91.56 99 GLY A CA 1
ATOM 805 C C . GLY A 1 99 ? -7.987 13.808 5.287 1.00 91.56 99 GLY A C 1
ATOM 806 O O . GLY A 1 99 ? -7.717 12.947 6.120 1.00 91.56 99 GLY A O 1
ATOM 807 N N . GLY A 1 100 ? -8.788 13.574 4.252 1.00 91.62 100 GLY A N 1
ATOM 808 C CA . GLY A 1 100 ? -9.461 12.316 3.966 1.00 91.62 100 GLY A CA 1
ATOM 809 C C . GLY A 1 100 ? -8.504 11.143 3.793 1.00 91.62 100 GLY A C 1
ATOM 810 O O . GLY A 1 100 ? -8.649 10.131 4.474 1.00 91.62 100 GLY A O 1
ATOM 811 N N . ILE A 1 101 ? -7.459 11.298 2.967 1.00 87.12 101 ILE A N 1
ATOM 812 C CA . ILE A 1 101 ? -6.406 10.277 2.796 1.00 87.12 101 ILE A CA 1
ATOM 813 C C . ILE A 1 101 ? -5.778 9.939 4.148 1.00 87.12 101 ILE A C 1
ATOM 815 O O . ILE A 1 101 ? -5.546 8.770 4.467 1.00 87.12 101 ILE A O 1
ATOM 819 N N . ARG A 1 102 ? -5.514 10.966 4.966 1.00 86.44 102 ARG A N 1
ATOM 820 C CA . ARG A 1 102 ? -4.893 10.784 6.277 1.00 86.44 102 ARG A CA 1
ATOM 821 C C . ARG A 1 102 ? -5.764 9.949 7.215 1.00 86.44 102 ARG A C 1
ATOM 823 O O . ARG A 1 102 ? -5.251 9.052 7.880 1.00 86.44 102 ARG A O 1
ATOM 830 N N . LEU A 1 103 ? -7.063 10.217 7.253 1.00 88.81 103 LEU A N 1
ATOM 831 C CA . LEU A 1 103 ? -8.011 9.490 8.096 1.00 88.81 103 LEU A CA 1
ATOM 832 C C . LEU A 1 103 ? -8.289 8.076 7.568 1.00 88.81 103 LEU A C 1
ATOM 834 O O . LEU A 1 103 ? -8.289 7.122 8.347 1.00 88.81 103 LEU A O 1
ATOM 838 N N . ALA A 1 104 ? -8.404 7.917 6.247 1.00 85.12 104 ALA A N 1
ATOM 839 C CA . ALA A 1 104 ? -8.559 6.621 5.589 1.00 85.12 104 ALA A CA 1
ATOM 840 C C . ALA A 1 104 ? -7.394 5.664 5.899 1.00 85.12 104 ALA A C 1
ATOM 842 O O . ALA A 1 104 ? -7.605 4.468 6.086 1.00 85.12 104 ALA A O 1
ATOM 843 N N . ALA A 1 105 ? -6.165 6.166 6.033 1.00 81.12 105 ALA A N 1
ATOM 844 C CA . ALA A 1 105 ? -5.030 5.318 6.393 1.00 81.12 105 ALA A CA 1
ATOM 845 C C . ALA A 1 105 ? -5.112 4.763 7.819 1.00 81.12 105 ALA A C 1
ATOM 847 O O . ALA A 1 105 ? -4.736 3.613 8.046 1.00 81.12 105 ALA A O 1
ATOM 848 N N . TYR A 1 106 ? -5.633 5.537 8.778 1.00 81.12 106 TYR A N 1
ATOM 849 C CA . TYR A 1 106 ? -5.903 5.025 10.125 1.00 81.12 106 TYR A CA 1
ATOM 850 C C . TYR A 1 106 ? -6.987 3.946 10.103 1.00 81.12 106 TYR A C 1
ATOM 852 O O . TYR A 1 106 ? -6.847 2.919 10.767 1.00 81.12 106 TYR A O 1
ATOM 860 N N . SER A 1 107 ? -8.025 4.157 9.295 1.00 80.06 107 SER A N 1
ATOM 861 C CA . SER A 1 107 ? -9.094 3.190 9.061 1.00 80.06 107 SER A CA 1
ATOM 862 C C . SER A 1 107 ? -8.578 1.871 8.477 1.00 80.06 107 SER A C 1
ATOM 864 O O . SER A 1 107 ? -8.866 0.806 9.022 1.00 80.06 107 SER A O 1
ATOM 866 N N . VAL A 1 108 ? -7.765 1.924 7.416 1.00 77.44 108 VAL A N 1
ATOM 867 C CA . VAL A 1 108 ? -7.171 0.731 6.791 1.00 77.44 108 VAL A CA 1
ATOM 868 C C . VAL A 1 108 ? -6.219 0.014 7.746 1.00 77.44 108 VAL A C 1
ATOM 870 O O . VAL A 1 108 ? -6.310 -1.201 7.876 1.00 77.44 108 VAL A O 1
ATOM 873 N N . ALA A 1 109 ? -5.355 0.738 8.465 1.00 75.75 109 ALA A N 1
ATOM 874 C CA . ALA A 1 109 ? -4.442 0.131 9.436 1.00 75.75 109 ALA A CA 1
ATOM 875 C C . ALA A 1 109 ? -5.193 -0.621 10.547 1.00 75.75 109 ALA A C 1
ATOM 877 O O . ALA A 1 109 ? -4.750 -1.676 10.998 1.00 75.75 109 ALA A O 1
ATOM 878 N N . PHE A 1 110 ? -6.344 -0.098 10.975 1.00 77.56 110 PHE A N 1
ATOM 879 C CA . PHE A 1 110 ? -7.177 -0.764 11.965 1.00 77.56 110 PHE A CA 1
ATOM 880 C C . PHE A 1 110 ? -7.864 -2.016 11.393 1.00 77.56 110 PHE A C 1
ATOM 882 O O . PHE A 1 110 ? -7.801 -3.071 12.015 1.00 77.56 110 PHE A O 1
ATOM 889 N N . VAL A 1 111 ? -8.473 -1.941 10.202 1.00 77.56 111 VAL A N 1
ATOM 890 C CA . VAL A 1 111 ? -9.092 -3.113 9.540 1.00 77.56 111 VAL A CA 1
ATOM 891 C C . VAL A 1 111 ? -8.052 -4.195 9.237 1.00 77.56 111 VAL A C 1
ATOM 893 O O . VAL A 1 111 ? -8.326 -5.384 9.375 1.00 77.56 111 VAL A O 1
ATOM 896 N N . HIS A 1 112 ? -6.832 -3.793 8.890 1.00 76.88 112 HIS A N 1
ATOM 897 C CA . HIS A 1 112 ? -5.709 -4.705 8.720 1.00 76.88 112 HIS A CA 1
ATOM 898 C C . HIS A 1 112 ? -5.331 -5.395 10.039 1.00 76.88 112 HIS A C 1
ATOM 900 O O . HIS A 1 112 ? -5.215 -6.615 10.072 1.00 76.88 112 HIS A O 1
ATOM 906 N N . ALA A 1 113 ? -5.236 -4.661 11.150 1.00 76.25 113 ALA A N 1
ATOM 907 C CA . ALA A 1 113 ? -4.984 -5.257 12.464 1.00 76.25 113 ALA A CA 1
ATOM 908 C C . ALA A 1 113 ? -6.105 -6.210 12.923 1.00 76.25 113 ALA A C 1
ATOM 910 O O . ALA A 1 113 ? -5.816 -7.267 13.483 1.00 76.25 113 ALA A O 1
ATOM 911 N N . ARG A 1 114 ? -7.375 -5.889 12.628 1.00 80.06 114 ARG A N 1
ATOM 912 C CA . ARG A 1 114 ? -8.545 -6.758 12.887 1.00 80.06 114 ARG A CA 1
ATOM 913 C C . ARG A 1 114 ? -8.430 -8.129 12.230 1.00 80.06 114 ARG A C 1
ATOM 915 O O . ARG A 1 114 ? -8.916 -9.115 12.777 1.00 80.06 114 ARG A O 1
ATOM 922 N N . VAL A 1 115 ? -7.799 -8.191 11.061 1.00 73.44 115 VAL A N 1
ATOM 923 C CA . VAL A 1 115 ? -7.590 -9.440 10.323 1.00 73.44 115 VAL A CA 1
ATOM 924 C C . VAL A 1 115 ? -6.595 -10.368 11.012 1.00 73.44 115 VAL A C 1
ATOM 926 O O . VAL A 1 115 ? -6.757 -11.587 10.926 1.00 73.44 115 VAL A O 1
ATOM 929 N N . HIS A 1 116 ? -5.631 -9.800 11.737 1.00 73.81 116 HIS A N 1
ATOM 930 C CA . HIS A 1 116 ? -4.630 -10.554 12.489 1.00 73.81 116 HIS A CA 1
ATOM 931 C C . HIS A 1 116 ? -5.041 -10.856 13.933 1.00 73.81 116 HIS A C 1
ATOM 933 O O . HIS A 1 116 ? -4.735 -11.934 14.425 1.00 73.81 116 HIS A O 1
ATOM 939 N N . ASP A 1 117 ? -5.750 -9.953 14.620 1.00 75.56 117 ASP A N 1
ATOM 940 C CA . ASP A 1 117 ? -6.271 -10.197 15.976 1.00 75.56 117 ASP A CA 1
ATOM 941 C C . ASP A 1 117 ? -7.772 -9.868 16.053 1.00 75.56 117 ASP A C 1
ATOM 943 O O . ASP A 1 117 ? -8.129 -8.690 16.048 1.00 75.56 117 ASP A O 1
ATOM 947 N N . PRO A 1 118 ? -8.674 -10.857 16.214 1.00 75.69 118 PRO A N 1
ATOM 948 C CA . PRO A 1 118 ? -10.106 -10.623 16.363 1.00 75.69 118 PRO A CA 1
ATOM 949 C C . PRO A 1 118 ? -10.500 -9.896 17.665 1.00 75.69 118 PRO A C 1
ATOM 951 O O . PRO A 1 118 ? -11.652 -9.478 17.760 1.00 75.69 118 PRO A O 1
ATOM 954 N N . ASN A 1 119 ? -9.582 -9.631 18.597 1.00 83.50 119 ASN A N 1
ATOM 955 C CA . ASN A 1 119 ? -9.796 -8.842 19.819 1.00 83.50 119 ASN A CA 1
ATOM 956 C C . ASN A 1 119 ? -8.896 -7.584 19.872 1.00 83.50 119 ASN A C 1
ATOM 958 O O . ASN A 1 119 ? -8.276 -7.275 20.899 1.00 83.50 119 ASN A O 1
ATOM 962 N N . THR A 1 120 ? -8.815 -6.868 18.745 1.00 84.19 120 THR A N 1
ATOM 963 C CA . THR A 1 120 ? -7.910 -5.727 18.528 1.00 84.19 120 THR A CA 1
ATOM 964 C C . THR A 1 120 ? -8.119 -4.598 19.532 1.00 84.19 120 THR A C 1
ATOM 966 O O . THR A 1 120 ? -7.148 -3.989 19.971 1.00 84.19 120 THR A O 1
ATOM 969 N N . THR A 1 121 ? -9.364 -4.287 19.909 1.00 87.88 121 THR A N 1
ATOM 970 C CA . THR A 1 121 ? -9.653 -3.181 20.843 1.00 87.88 121 THR A CA 1
ATOM 971 C C . THR A 1 121 ? -9.837 -3.634 22.281 1.00 87.88 121 THR A C 1
ATOM 973 O O . THR A 1 121 ? -9.908 -2.786 23.170 1.00 87.88 121 THR A O 1
ATOM 976 N N . GLY A 1 122 ? -9.956 -4.938 22.537 1.00 87.25 122 GLY A N 1
ATOM 977 C CA . GLY A 1 122 ? -10.365 -5.461 23.842 1.00 87.25 122 GLY A CA 1
ATOM 978 C C . GLY A 1 122 ? -11.847 -5.233 24.164 1.00 87.25 122 GLY A C 1
ATOM 979 O O . GLY A 1 122 ? -12.307 -5.647 25.228 1.00 87.25 122 GLY A O 1
ATOM 980 N N . TRP A 1 123 ? -12.607 -4.571 23.282 1.00 92.75 123 TRP A N 1
ATOM 981 C CA . TRP A 1 123 ? -14.024 -4.260 23.458 1.00 92.75 123 TRP A CA 1
ATOM 982 C C . TRP A 1 123 ? -14.832 -4.977 22.381 1.00 92.75 123 TRP A C 1
ATOM 984 O O . TRP A 1 123 ? -15.006 -4.476 21.274 1.00 92.75 123 TRP A O 1
ATOM 994 N N . LYS A 1 124 ? -15.392 -6.139 22.729 1.00 89.75 124 LYS A N 1
ATOM 995 C CA . LYS A 1 124 ? -16.095 -7.020 21.780 1.00 89.75 124 LYS A CA 1
ATOM 996 C C . LYS A 1 124 ? -17.154 -6.306 20.932 1.00 89.75 124 LYS A C 1
ATOM 998 O O . LYS A 1 124 ? -17.256 -6.568 19.739 1.00 89.75 124 LYS A O 1
ATOM 1003 N N . TRP A 1 125 ? -17.943 -5.416 21.534 1.00 91.12 125 TRP A N 1
ATOM 1004 C CA . TRP A 1 125 ? -18.978 -4.666 20.814 1.00 91.12 125 TRP A CA 1
ATOM 1005 C C . TRP A 1 125 ? -18.378 -3.686 19.796 1.00 91.12 125 TRP A C 1
ATOM 1007 O O . TRP A 1 125 ? -18.944 -3.501 18.722 1.00 91.12 125 TRP A O 1
ATOM 1017 N N . LEU A 1 126 ? -17.228 -3.085 20.117 1.00 89.31 126 LEU A N 1
ATOM 1018 C CA . LEU A 1 126 ? -16.531 -2.145 19.249 1.00 89.31 126 LEU A CA 1
ATOM 1019 C C . LEU A 1 126 ? -15.885 -2.890 18.080 1.00 89.31 126 LEU A C 1
ATOM 1021 O O . LEU A 1 126 ? -16.044 -2.476 16.939 1.00 89.31 126 LEU A O 1
ATOM 1025 N N . ASP A 1 127 ? -15.239 -4.025 18.347 1.00 88.00 127 ASP A N 1
ATOM 1026 C CA . ASP A 1 127 ? -14.675 -4.885 17.302 1.00 88.00 127 ASP A CA 1
ATOM 1027 C C . ASP A 1 127 ? -15.769 -5.369 16.328 1.00 88.00 127 ASP A C 1
ATOM 1029 O O . ASP A 1 127 ? -15.610 -5.249 15.116 1.00 88.00 127 ASP A O 1
ATOM 1033 N N . GLN A 1 128 ? -16.931 -5.801 16.838 1.00 87.25 128 GLN A N 1
ATOM 1034 C CA . GLN A 1 128 ? -18.088 -6.190 16.013 1.00 87.25 128 GLN A CA 1
ATOM 1035 C C . GLN A 1 128 ? -18.667 -5.028 15.200 1.00 87.25 128 GLN A C 1
ATOM 1037 O O . GLN A 1 128 ? -19.043 -5.203 14.039 1.00 87.25 128 GLN A O 1
ATOM 1042 N N . PHE A 1 129 ? -18.766 -3.846 15.811 1.00 87.56 129 PHE A N 1
ATOM 1043 C CA . PHE A 1 129 ? -19.205 -2.641 15.118 1.00 87.56 129 PHE A CA 1
ATOM 1044 C C . PHE A 1 129 ? -18.254 -2.304 13.969 1.00 87.56 129 PHE A C 1
ATOM 1046 O O . PHE A 1 129 ? -18.707 -1.999 12.868 1.00 87.56 129 PHE A O 1
ATOM 1053 N N . ILE A 1 130 ? -16.946 -2.425 14.191 1.00 84.19 130 ILE A N 1
ATOM 1054 C CA . ILE A 1 130 ? -15.952 -2.136 13.163 1.00 84.19 130 ILE A CA 1
ATOM 1055 C C . ILE A 1 130 ? -15.977 -3.184 12.058 1.00 84.19 130 ILE A C 1
ATOM 1057 O O . ILE A 1 130 ? -15.956 -2.811 10.890 1.00 84.19 130 ILE A O 1
ATOM 1061 N N . ASP A 1 131 ? -16.115 -4.467 12.382 1.00 81.94 131 ASP A N 1
ATOM 1062 C CA . ASP A 1 131 ? -16.261 -5.513 11.368 1.00 81.94 131 ASP A CA 1
ATOM 1063 C C . ASP A 1 131 ? -17.463 -5.226 10.453 1.00 81.94 131 ASP A C 1
ATOM 1065 O O . ASP A 1 131 ? -17.366 -5.382 9.233 1.00 81.94 131 ASP A O 1
ATOM 1069 N N . LEU A 1 132 ? -18.560 -4.704 11.009 1.00 86.06 132 LEU A N 1
ATOM 1070 C CA . LEU A 1 132 ? -19.742 -4.293 10.253 1.00 86.06 132 LEU A CA 1
ATOM 1071 C C . LEU A 1 132 ? -19.483 -3.088 9.332 1.00 86.06 132 LEU A C 1
ATOM 1073 O O . LEU A 1 132 ? -19.870 -3.127 8.164 1.00 86.06 132 LEU A O 1
ATOM 1077 N N . ILE A 1 133 ? -18.845 -2.025 9.833 1.00 84.31 133 ILE A N 1
ATOM 1078 C CA . ILE A 1 133 ? -18.637 -0.784 9.063 1.00 84.31 133 ILE A CA 1
ATOM 1079 C C . ILE A 1 133 ? -17.335 -0.770 8.250 1.00 84.31 133 ILE A C 1
ATOM 1081 O O . ILE A 1 133 ? -17.128 0.148 7.459 1.00 84.31 133 ILE A O 1
ATOM 1085 N N . SER A 1 134 ? -16.469 -1.775 8.408 1.00 78.31 134 SER A N 1
ATOM 1086 C CA . SER A 1 134 ? -15.139 -1.870 7.784 1.00 78.31 134 SER A CA 1
ATOM 1087 C C . SER A 1 134 ? -15.182 -1.642 6.277 1.00 78.31 134 SER A C 1
ATOM 1089 O O . SER A 1 134 ? -14.396 -0.857 5.752 1.00 78.31 134 SER A O 1
ATOM 1091 N N . VAL A 1 135 ? -16.167 -2.229 5.598 1.00 77.50 135 VAL A N 1
ATOM 1092 C CA . VAL A 1 135 ? -16.380 -2.078 4.153 1.00 77.50 135 VAL A CA 1
ATOM 1093 C C . VAL A 1 135 ? -16.659 -0.630 3.772 1.00 77.50 135 VAL A C 1
ATOM 1095 O O . VAL A 1 135 ? -16.144 -0.142 2.774 1.00 77.50 135 VAL A O 1
ATOM 1098 N N . THR A 1 136 ? -17.442 0.079 4.581 1.00 80.12 136 THR A N 1
ATOM 1099 C CA . THR A 1 136 ? -17.740 1.494 4.342 1.00 80.12 136 THR A CA 1
ATOM 1100 C C . THR A 1 136 ? -16.557 2.381 4.683 1.00 80.12 136 THR A C 1
ATOM 1102 O O . THR A 1 136 ? -16.345 3.360 3.995 1.00 80.12 136 THR A O 1
ATOM 1105 N N . VAL A 1 137 ? -15.778 2.034 5.707 1.00 74.75 137 VAL A N 1
ATOM 1106 C CA . VAL A 1 137 ? -14.706 2.873 6.265 1.00 74.75 137 VAL A CA 1
ATOM 1107 C C . VAL A 1 137 ? -13.349 2.664 5.575 1.00 74.75 137 VAL A C 1
ATOM 1109 O O . VAL A 1 137 ? -12.501 3.551 5.569 1.00 74.75 137 VAL A O 1
ATOM 1112 N N . SER A 1 138 ? -13.126 1.494 4.982 1.00 72.50 138 SER A N 1
ATOM 1113 C CA . SER A 1 138 ? -11.853 1.114 4.349 1.00 72.50 138 SER A CA 1
ATOM 1114 C C . SER A 1 138 ? -12.012 0.599 2.920 1.00 72.50 138 SER A C 1
ATOM 1116 O O . SER A 1 138 ? -11.023 0.401 2.222 1.00 72.50 138 SER A O 1
ATOM 1118 N N . GLY A 1 139 ? -13.246 0.371 2.466 1.00 70.62 139 GLY A N 1
ATOM 1119 C CA . GLY A 1 139 ? -13.509 -0.289 1.193 1.00 70.62 139 GLY A CA 1
ATOM 1120 C C . GLY A 1 139 ? -13.271 -1.793 1.226 1.00 70.62 139 GLY A C 1
ATOM 1121 O O . GLY A 1 139 ? -13.469 -2.411 0.186 1.00 70.62 139 GLY A O 1
ATOM 1122 N N . TRP A 1 140 ? -12.851 -2.366 2.365 1.00 72.31 140 TRP A N 1
ATOM 1123 C CA . TRP A 1 140 ? -12.472 -3.771 2.545 1.00 72.31 140 TRP A CA 1
ATOM 1124 C C . TRP A 1 140 ? -13.362 -4.449 3.593 1.00 72.31 140 TRP A C 1
ATOM 1126 O O . TRP A 1 140 ? -13.723 -3.857 4.607 1.00 72.31 140 TRP A O 1
ATOM 1136 N N . SER A 1 141 ? -13.693 -5.718 3.373 1.00 73.88 141 SER A N 1
ATOM 1137 C CA . SER A 1 141 ? -14.413 -6.555 4.338 1.00 73.88 141 SER A CA 1
ATOM 1138 C C . SER A 1 141 ? -13.380 -7.287 5.169 1.00 73.88 141 SER A C 1
ATOM 1140 O O . SER A 1 141 ? -12.575 -8.000 4.587 1.00 73.88 141 SER A O 1
ATOM 1142 N N . ALA A 1 142 ? -13.397 -7.154 6.496 1.00 73.19 142 ALA A N 1
ATOM 1143 C CA . ALA A 1 142 ? -12.450 -7.874 7.356 1.00 73.19 142 ALA A CA 1
ATOM 1144 C C . ALA A 1 142 ? -12.479 -9.401 7.113 1.00 73.19 142 ALA A C 1
ATOM 1146 O O . ALA A 1 142 ? -11.430 -10.038 7.048 1.00 73.19 142 ALA A O 1
ATOM 1147 N N . GLU A 1 143 ? -13.668 -9.966 6.882 1.00 72.44 143 GLU A N 1
ATOM 1148 C CA . GLU A 1 143 ? -13.886 -11.394 6.611 1.00 72.44 143 GLU A CA 1
ATOM 1149 C C . GLU A 1 143 ? -13.229 -11.839 5.289 1.00 72.44 143 GLU A C 1
ATOM 1151 O O . GLU A 1 143 ? -12.477 -12.814 5.243 1.00 72.44 143 GLU A O 1
ATOM 1156 N N . LEU A 1 144 ? -13.468 -11.091 4.205 1.00 71.44 144 LEU A N 1
ATOM 1157 C CA . LEU A 1 144 ? -12.931 -11.410 2.874 1.00 71.44 144 LEU A CA 1
ATOM 1158 C C . LEU A 1 144 ? -11.460 -11.018 2.731 1.00 71.44 144 LEU A C 1
ATOM 1160 O O . LEU A 1 144 ? -10.685 -11.712 2.064 1.00 71.44 144 LEU A O 1
ATOM 1164 N N . PHE A 1 145 ? -11.072 -9.919 3.378 1.00 68.69 145 PHE A N 1
ATOM 1165 C CA . PHE A 1 145 ? -9.695 -9.465 3.457 1.00 68.69 145 PHE A CA 1
ATOM 1166 C C . PHE A 1 145 ? -8.872 -10.492 4.215 1.00 68.69 145 PHE A C 1
ATOM 1168 O O . PHE A 1 145 ? -7.835 -10.850 3.699 1.00 68.69 145 PHE A O 1
ATOM 1175 N N . LYS A 1 146 ? -9.335 -11.081 5.328 1.00 67.62 146 LYS A N 1
ATOM 1176 C CA . LYS A 1 146 ? -8.579 -12.132 6.032 1.00 67.62 146 LYS A CA 1
ATOM 1177 C C . LYS A 1 146 ? -8.194 -13.293 5.122 1.00 67.62 146 LYS A C 1
ATOM 1179 O O . LYS A 1 146 ? -7.023 -13.656 5.065 1.00 67.62 146 LYS A O 1
ATOM 1184 N N . ARG A 1 147 ? -9.145 -13.838 4.361 1.00 60.44 147 ARG A N 1
ATOM 1185 C CA . ARG A 1 147 ? -8.862 -14.919 3.403 1.00 60.44 147 ARG A CA 1
ATOM 1186 C C . ARG A 1 147 ? -7.889 -14.470 2.319 1.00 60.44 147 ARG A C 1
ATOM 1188 O O . ARG A 1 147 ? -6.853 -15.097 2.135 1.00 60.44 147 ARG A O 1
ATOM 1195 N N . SER A 1 148 ? -8.180 -13.352 1.662 1.00 56.12 148 SER A N 1
ATOM 1196 C CA . SER A 1 148 ? -7.360 -12.829 0.562 1.00 56.12 148 SER A CA 1
ATOM 1197 C C . SER A 1 148 ? -5.970 -12.388 1.011 1.00 56.12 148 SER A C 1
ATOM 1199 O O . SER A 1 148 ? -5.023 -12.516 0.256 1.00 56.12 148 SER A O 1
ATOM 1201 N N . HIS A 1 149 ? -5.843 -11.885 2.233 1.00 61.69 149 HIS A N 1
ATOM 1202 C CA . HIS A 1 149 ? -4.610 -11.436 2.859 1.00 61.69 149 HIS A CA 1
ATOM 1203 C C . HIS A 1 149 ? -3.725 -12.623 3.227 1.00 61.69 149 HIS A C 1
ATOM 1205 O O . HIS A 1 149 ? -2.539 -12.609 2.926 1.00 61.69 149 HIS A O 1
ATOM 1211 N N . LEU A 1 150 ? -4.302 -13.692 3.786 1.00 55.25 150 LEU A N 1
ATOM 1212 C CA . LEU A 1 150 ? -3.590 -14.955 3.990 1.00 55.25 150 LEU A CA 1
ATOM 1213 C C . LEU A 1 150 ? -3.146 -15.539 2.640 1.00 55.25 150 LEU A C 1
ATOM 1215 O O . LEU A 1 150 ? -1.971 -15.844 2.466 1.00 55.25 150 LEU A O 1
ATOM 1219 N N . PHE A 1 151 ? -4.036 -15.609 1.644 1.00 49.53 151 PHE A N 1
ATOM 1220 C CA . PHE A 1 151 ? -3.665 -16.046 0.293 1.00 49.53 151 PHE A CA 1
ATOM 1221 C C . PHE A 1 151 ? -2.596 -15.152 -0.340 1.00 49.53 151 PHE A C 1
ATOM 1223 O O . PHE A 1 151 ? -1.662 -15.678 -0.930 1.00 49.53 151 PHE A O 1
ATOM 1230 N N . ALA A 1 152 ? -2.682 -13.832 -0.184 1.00 49.44 152 ALA A N 1
ATOM 1231 C CA . ALA A 1 152 ? -1.675 -12.882 -0.631 1.00 49.44 152 ALA A CA 1
ATOM 1232 C C . ALA A 1 152 ? -0.336 -13.187 0.042 1.00 49.44 152 ALA A C 1
ATOM 1234 O O . ALA A 1 152 ? 0.609 -13.481 -0.663 1.00 49.44 152 ALA A O 1
ATOM 1235 N N . HIS A 1 153 ? -0.239 -13.304 1.365 1.00 50.97 153 HIS A N 1
ATOM 1236 C CA . HIS A 1 153 ? 1.036 -13.620 2.025 1.00 50.97 153 HIS A CA 1
ATOM 1237 C C . HIS A 1 153 ? 1.619 -14.992 1.677 1.00 50.97 153 HIS A C 1
ATOM 1239 O O . HIS A 1 153 ? 2.838 -15.132 1.581 1.00 50.97 153 HIS A O 1
ATOM 1245 N N . TYR A 1 154 ? 0.781 -16.004 1.452 1.00 46.84 154 TYR A N 1
ATOM 1246 C CA . TYR A 1 154 ? 1.257 -17.356 1.148 1.00 46.84 154 TYR A CA 1
ATOM 1247 C C . TYR A 1 154 ? 1.479 -17.610 -0.350 1.00 46.84 154 TYR A C 1
ATOM 1249 O O . TYR A 1 154 ? 2.287 -18.474 -0.711 1.00 46.84 154 TYR A O 1
ATOM 1257 N N . ALA A 1 155 ? 0.823 -16.841 -1.223 1.00 38.78 155 ALA A N 1
ATOM 1258 C CA . ALA A 1 155 ? 1.026 -16.875 -2.666 1.00 38.78 155 ALA A CA 1
ATOM 1259 C C . ALA A 1 155 ? 2.057 -15.831 -3.143 1.00 38.78 155 ALA A C 1
ATOM 1261 O O . ALA A 1 155 ? 2.839 -16.166 -4.023 1.00 38.78 155 ALA A O 1
ATOM 1262 N N . GLU A 1 156 ? 2.100 -14.602 -2.597 1.00 39.06 156 GLU A N 1
ATOM 1263 C CA . GLU A 1 156 ? 2.955 -13.423 -2.942 1.00 39.06 156 GLU A CA 1
ATOM 1264 C C . GLU A 1 156 ? 4.434 -13.541 -2.605 1.00 39.06 156 GLU A C 1
ATOM 1266 O O . GLU A 1 156 ? 5.201 -12.615 -2.859 1.00 39.06 156 GLU A O 1
ATOM 1271 N N . ILE A 1 157 ? 4.882 -14.721 -2.198 1.00 36.94 157 ILE A N 1
ATOM 1272 C CA . ILE A 1 157 ? 6.293 -15.077 -2.275 1.00 36.94 157 ILE A CA 1
ATOM 1273 C C . ILE A 1 157 ? 6.671 -15.182 -3.760 1.00 36.94 157 ILE A C 1
ATOM 1275 O O . ILE A 1 157 ? 6.616 -16.260 -4.328 1.00 36.94 157 ILE A O 1
ATOM 1279 N N . GLY A 1 158 ? 6.983 -14.054 -4.401 1.00 37.94 158 GLY A N 1
ATOM 1280 C CA . GLY A 1 158 ? 7.643 -13.889 -5.700 1.00 37.94 158 GLY A CA 1
ATOM 1281 C C . GLY A 1 158 ? 6.869 -14.291 -6.964 1.00 37.94 158 GLY A C 1
ATOM 1282 O O . GLY A 1 158 ? 6.354 -15.399 -7.090 1.00 37.94 158 GLY A O 1
ATOM 1283 N N . ILE A 1 159 ? 6.862 -13.424 -7.982 1.00 35.09 159 ILE A N 1
ATOM 1284 C CA . ILE A 1 159 ? 6.203 -13.687 -9.276 1.00 35.09 159 ILE A CA 1
ATOM 1285 C C . ILE A 1 159 ? 6.835 -14.892 -10.019 1.00 35.09 159 ILE A C 1
ATOM 1287 O O . ILE A 1 159 ? 6.114 -15.635 -10.683 1.00 35.09 159 ILE A O 1
ATOM 1291 N N . LEU A 1 160 ? 8.136 -15.180 -9.839 1.00 32.03 160 LEU A N 1
ATOM 1292 C CA . LEU A 1 160 ? 8.759 -16.425 -10.343 1.00 32.03 160 LEU A CA 1
ATOM 1293 C C . LEU A 1 160 ? 8.340 -17.625 -9.501 1.00 32.03 160 LEU A C 1
ATOM 1295 O O . LEU A 1 160 ? 7.965 -18.645 -10.062 1.00 32.03 160 LEU A O 1
ATOM 1299 N N . SER A 1 161 ? 8.324 -17.507 -8.170 1.00 32.56 161 SER A N 1
ATOM 1300 C CA . SER A 1 161 ? 7.859 -18.608 -7.320 1.00 32.56 161 SER A CA 1
ATOM 1301 C C . SER A 1 161 ? 6.413 -18.986 -7.649 1.00 32.56 161 SER A C 1
ATOM 1303 O O . SER A 1 161 ? 6.148 -20.180 -7.711 1.00 32.56 161 SER A O 1
ATOM 1305 N N . LYS A 1 162 ? 5.543 -18.013 -7.975 1.00 40.50 162 LYS A N 1
ATOM 1306 C CA . LYS A 1 162 ? 4.162 -18.189 -8.469 1.00 40.50 162 LYS A CA 1
ATOM 1307 C C . LYS A 1 162 ? 4.055 -18.779 -9.872 1.00 40.50 162 LYS A C 1
ATOM 1309 O O . LYS A 1 162 ? 3.194 -19.620 -10.092 1.00 40.50 162 LYS A O 1
ATOM 1314 N N . ALA A 1 163 ? 4.911 -18.363 -10.808 1.00 33.31 163 ALA A N 1
ATOM 1315 C CA . ALA A 1 163 ? 4.949 -18.931 -12.156 1.00 33.31 163 ALA A CA 1
ATOM 1316 C C . ALA A 1 163 ? 5.180 -20.458 -12.119 1.00 33.31 163 ALA A C 1
ATOM 1318 O O . ALA A 1 163 ? 4.691 -21.188 -12.978 1.00 33.31 163 ALA A O 1
ATOM 1319 N N . PHE A 1 164 ? 5.836 -20.956 -11.071 1.00 35.28 164 PHE A N 1
ATOM 1320 C CA . PHE A 1 164 ? 6.082 -22.380 -10.842 1.00 35.28 164 PHE A CA 1
ATOM 1321 C C . PHE A 1 164 ? 5.076 -23.069 -9.897 1.00 35.28 164 PHE A C 1
ATOM 1323 O O . PHE A 1 164 ? 5.366 -24.168 -9.418 1.00 35.28 164 PHE A O 1
ATOM 1330 N N . ARG A 1 165 ? 3.913 -22.468 -9.578 1.00 36.59 165 ARG A N 1
ATOM 1331 C CA . ARG A 1 165 ? 2.857 -23.129 -8.780 1.00 36.59 165 ARG A CA 1
ATOM 1332 C C . ARG A 1 165 ? 1.507 -23.172 -9.503 1.00 36.59 165 ARG A C 1
ATOM 1334 O O . ARG A 1 165 ? 1.148 -22.243 -10.214 1.00 36.59 165 ARG A O 1
ATOM 1341 N N . ASN A 1 166 ? 0.743 -24.233 -9.239 1.00 32.62 166 ASN A N 1
ATOM 1342 C CA . ASN A 1 166 ? -0.586 -24.479 -9.818 1.00 32.62 166 ASN A CA 1
ATOM 1343 C C . ASN A 1 166 ? -1.751 -23.928 -8.965 1.00 32.62 166 ASN A C 1
ATOM 1345 O O . ASN A 1 166 ? -2.902 -24.044 -9.364 1.00 32.62 166 ASN A O 1
ATOM 1349 N N . ASP A 1 167 ? -1.478 -23.342 -7.796 1.00 39.28 167 ASP A N 1
ATOM 1350 C CA . ASP A 1 167 ? -2.451 -22.865 -6.797 1.00 39.28 167 ASP A CA 1
ATOM 1351 C C . ASP A 1 167 ? -2.716 -21.343 -6.880 1.00 39.28 167 ASP A C 1
ATOM 1353 O O . ASP A 1 167 ? -2.979 -20.681 -5.877 1.00 39.28 167 ASP A O 1
ATOM 1357 N N . HIS A 1 168 ? -2.631 -20.759 -8.081 1.00 38.28 168 HIS A N 1
ATOM 1358 C CA . HIS A 1 168 ? -2.796 -19.319 -8.293 1.00 38.28 168 HIS A CA 1
ATOM 1359 C C . HIS A 1 168 ? -4.263 -18.866 -8.189 1.00 38.28 168 HIS A C 1
ATOM 1361 O O . HIS A 1 168 ? -5.127 -19.385 -8.891 1.00 38.28 168 HIS A O 1
ATOM 1367 N N . ILE A 1 169 ? -4.522 -17.835 -7.380 1.00 37.25 169 ILE A N 1
ATOM 1368 C CA . ILE A 1 169 ? -5.753 -17.037 -7.448 1.00 37.25 169 ILE A CA 1
ATOM 1369 C C . ILE A 1 169 ? -5.420 -15.759 -8.223 1.00 37.25 169 ILE A C 1
ATOM 1371 O O . ILE A 1 169 ? -4.576 -14.972 -7.780 1.00 37.25 169 ILE A O 1
ATOM 1375 N N . ASP A 1 170 ? -6.061 -15.554 -9.378 1.00 40.56 170 ASP A N 1
ATOM 1376 C CA . ASP A 1 170 ? -5.880 -14.338 -10.170 1.00 40.56 170 ASP A CA 1
ATOM 1377 C C . ASP A 1 170 ? -6.371 -13.122 -9.364 1.00 40.56 170 ASP A C 1
ATOM 1379 O O . ASP A 1 170 ? -7.476 -13.099 -8.827 1.00 40.56 170 ASP A O 1
ATOM 1383 N N . PHE A 1 171 ? -5.583 -12.047 -9.327 1.00 37.88 171 PHE A N 1
ATOM 1384 C CA . PHE A 1 171 ? -5.925 -10.827 -8.575 1.00 37.88 171 PHE A CA 1
ATOM 1385 C C . PHE A 1 171 ? -7.249 -10.183 -9.043 1.00 37.88 171 PHE A C 1
ATOM 1387 O O . PHE A 1 171 ? -7.918 -9.478 -8.289 1.00 37.88 171 PHE A O 1
ATOM 1394 N N . LYS A 1 172 ? -7.684 -10.465 -10.282 1.00 38.09 172 LYS A N 1
ATOM 1395 C CA . LYS A 1 172 ? -8.998 -10.063 -10.824 1.00 38.09 172 LYS A CA 1
ATOM 1396 C C . LYS A 1 172 ? -10.181 -10.661 -10.041 1.00 38.09 172 LYS A C 1
ATOM 1398 O O . LYS A 1 172 ? -11.267 -10.058 -10.014 1.00 38.09 172 LYS A O 1
ATOM 1403 N N . ASP A 1 173 ? -9.937 -11.790 -9.379 1.00 41.41 173 ASP A N 1
ATOM 1404 C CA . ASP A 1 173 ? -10.868 -12.557 -8.551 1.00 41.41 173 ASP A CA 1
ATOM 1405 C C . ASP A 1 173 ? -10.771 -12.199 -7.065 1.00 41.41 173 ASP A C 1
ATOM 1407 O O . ASP A 1 173 ? -11.584 -12.664 -6.271 1.00 41.41 173 ASP A O 1
ATOM 1411 N N . VAL A 1 174 ? -9.861 -11.285 -6.706 1.00 41.50 174 VAL A N 1
ATOM 1412 C CA . VAL A 1 174 ? -9.699 -10.721 -5.362 1.00 41.50 174 VAL A CA 1
ATOM 1413 C C . VAL A 1 174 ? -10.197 -9.265 -5.368 1.00 41.50 174 VAL A C 1
ATOM 1415 O O . VAL A 1 174 ? -9.416 -8.315 -5.449 1.00 41.50 174 VAL A O 1
ATOM 1418 N N . PRO A 1 175 ? -11.524 -9.027 -5.357 1.00 45.25 175 PRO A N 1
ATOM 1419 C CA . PRO A 1 175 ? -12.083 -7.684 -5.377 1.00 45.25 175 PRO A CA 1
ATOM 1420 C C . PRO A 1 175 ? -12.012 -7.072 -3.977 1.00 45.25 175 PRO A C 1
ATOM 1422 O O . PRO A 1 175 ? -13.005 -7.045 -3.256 1.00 45.25 175 PRO A O 1
ATOM 1425 N N . LEU A 1 176 ? -10.842 -6.584 -3.572 1.00 52.91 176 LEU A N 1
ATOM 1426 C CA . LEU A 1 176 ? -10.716 -5.932 -2.266 1.00 52.91 176 LEU A CA 1
ATOM 1427 C C . LEU A 1 176 ? -11.291 -4.518 -2.267 1.00 52.91 176 LEU A C 1
ATOM 1429 O O . LEU A 1 176 ? -11.693 -4.051 -1.217 1.00 52.91 176 LEU A O 1
ATOM 1433 N N . VAL A 1 177 ? -11.394 -3.853 -3.422 1.00 59.31 177 VAL A N 1
ATOM 1434 C CA . VAL A 1 177 ? -11.926 -2.484 -3.517 1.00 59.31 177 VAL A CA 1
ATOM 1435 C C . VAL A 1 177 ? -13.407 -2.508 -3.874 1.00 59.31 177 VAL A C 1
ATOM 1437 O O . VAL A 1 177 ? -13.785 -2.386 -5.043 1.00 59.31 177 VAL A O 1
ATOM 1440 N N . PHE A 1 178 ? -14.271 -2.643 -2.863 1.00 63.12 178 PHE A N 1
ATOM 1441 C CA . PHE A 1 178 ? -15.724 -2.661 -3.079 1.00 63.12 178 PHE A CA 1
ATOM 1442 C C . PHE A 1 178 ? -16.251 -1.365 -3.698 1.00 63.12 178 PHE A C 1
ATOM 1444 O O . PHE A 1 178 ? -17.222 -1.400 -4.444 1.00 63.12 178 PHE A O 1
ATOM 1451 N N . PHE A 1 179 ? -15.562 -0.242 -3.495 1.00 64.50 179 PHE A N 1
ATOM 1452 C CA . PHE A 1 179 ? -15.902 1.033 -4.126 1.00 64.50 179 PHE A CA 1
ATOM 1453 C C . PHE A 1 179 ? -15.862 1.011 -5.654 1.00 64.50 179 PHE A C 1
ATOM 1455 O O . PHE A 1 179 ? -16.649 1.705 -6.289 1.00 64.50 179 PHE A O 1
ATOM 1462 N N . ALA A 1 180 ? -14.998 0.190 -6.250 1.00 61.91 180 ALA A N 1
ATOM 1463 C CA . ALA A 1 180 ? -14.927 0.062 -7.700 1.00 61.91 180 ALA A CA 1
ATOM 1464 C C . ALA A 1 180 ? -15.796 -1.073 -8.254 1.00 61.91 180 ALA A C 1
ATOM 1466 O O . ALA A 1 180 ? -16.184 -1.048 -9.421 1.00 61.91 180 ALA A O 1
ATOM 1467 N N . LYS A 1 181 ? -16.101 -2.078 -7.425 1.00 69.06 181 LYS A N 1
ATOM 1468 C CA . LYS A 1 181 ? -16.942 -3.226 -7.788 1.00 69.06 181 LYS A CA 1
ATOM 1469 C C . LYS A 1 181 ? -18.021 -3.451 -6.726 1.00 69.06 181 LYS A C 1
ATOM 1471 O O . LYS A 1 181 ? -17.992 -4.478 -6.042 1.00 69.06 181 LYS A O 1
ATOM 1476 N N . PRO A 1 182 ? -18.984 -2.522 -6.588 1.00 70.12 182 PRO A N 1
ATOM 1477 C CA . PRO A 1 182 ? -19.978 -2.552 -5.513 1.00 70.12 182 PRO A CA 1
ATOM 1478 C C . PRO A 1 182 ? -20.802 -3.849 -5.495 1.00 70.12 182 PRO A C 1
ATOM 1480 O O . PRO A 1 182 ? -21.172 -4.343 -4.433 1.00 70.12 182 PRO A O 1
ATOM 1483 N N . TRP A 1 183 ? -21.001 -4.471 -6.663 1.00 75.19 183 TRP A N 1
ATOM 1484 C CA . TRP A 1 183 ? -21.734 -5.731 -6.808 1.00 75.19 183 TRP A CA 1
ATOM 1485 C C . TRP A 1 183 ? -21.008 -6.962 -6.243 1.00 75.19 183 TRP A C 1
ATOM 1487 O O . TRP A 1 183 ? -21.645 -7.995 -6.055 1.00 75.19 183 TRP A O 1
ATOM 1497 N N . ARG A 1 184 ? -19.697 -6.903 -5.959 1.00 73.06 184 ARG A N 1
ATOM 1498 C CA . ARG A 1 184 ? -18.920 -8.092 -5.554 1.00 73.06 184 ARG A CA 1
ATOM 1499 C C . ARG A 1 184 ? -19.337 -8.659 -4.201 1.00 73.06 184 ARG A C 1
ATOM 1501 O O . ARG A 1 184 ? -19.339 -9.878 -4.061 1.00 73.06 184 ARG A O 1
ATOM 1508 N N . LEU A 1 185 ? -19.744 -7.822 -3.243 1.00 76.88 185 LEU A N 1
ATOM 1509 C CA . LEU A 1 185 ? -20.294 -8.310 -1.969 1.00 76.88 185 LEU A CA 1
ATOM 1510 C C . LEU A 1 185 ? -21.566 -9.128 -2.194 1.00 76.88 185 LEU A C 1
ATOM 1512 O O . LEU A 1 185 ? -21.726 -10.194 -1.606 1.00 76.88 185 LEU A O 1
ATOM 1516 N N . LEU A 1 186 ? -22.430 -8.657 -3.099 1.00 82.31 186 LEU A N 1
ATOM 1517 C CA . LEU A 1 186 ? -23.655 -9.354 -3.466 1.00 82.31 186 LEU A CA 1
ATOM 1518 C C . LEU A 1 186 ? -23.346 -10.673 -4.185 1.00 82.31 186 LEU A C 1
ATOM 1520 O O . LEU A 1 186 ? -23.927 -11.694 -3.837 1.00 82.31 186 LEU A O 1
ATOM 1524 N N . THR A 1 187 ? -22.402 -10.681 -5.132 1.00 80.69 187 THR A N 1
ATOM 1525 C CA . THR A 1 187 ? -21.979 -11.916 -5.814 1.00 80.69 187 THR A CA 1
ATOM 1526 C C . THR A 1 187 ? -21.459 -12.956 -4.819 1.00 80.69 187 THR A C 1
ATOM 1528 O O . THR A 1 187 ? -21.893 -14.100 -4.866 1.00 80.69 187 THR A O 1
ATOM 1531 N N . ILE A 1 188 ? -20.591 -12.553 -3.884 1.00 77.06 188 ILE A N 1
ATOM 1532 C CA . ILE A 1 188 ? -20.043 -13.452 -2.857 1.00 77.06 188 ILE A CA 1
ATOM 1533 C C . ILE A 1 188 ? -21.148 -13.942 -1.916 1.00 77.06 188 ILE A C 1
ATOM 1535 O O . ILE A 1 188 ? -21.208 -15.122 -1.599 1.00 77.06 188 ILE A O 1
ATOM 1539 N N . TYR A 1 189 ? -22.061 -13.065 -1.495 1.00 83.25 189 TYR A N 1
ATOM 1540 C CA . TYR A 1 189 ? -23.199 -13.454 -0.662 1.00 83.25 189 TYR A CA 1
ATOM 1541 C C . TYR A 1 189 ? -24.104 -14.506 -1.332 1.00 83.25 189 TYR A C 1
ATOM 1543 O O . TYR A 1 189 ? -24.643 -15.390 -0.649 1.00 83.25 189 TYR A O 1
ATOM 1551 N N . LEU A 1 190 ? -24.301 -14.394 -2.649 1.00 84.06 190 LEU A N 1
ATOM 1552 C CA . LEU A 1 190 ? -25.125 -15.309 -3.442 1.00 84.06 190 LEU A CA 1
ATOM 1553 C C . LEU A 1 190 ? -24.419 -16.644 -3.732 1.00 84.06 190 LEU A C 1
ATOM 1555 O O . LEU A 1 190 ? -25.104 -17.653 -3.898 1.00 84.06 190 LEU A O 1
ATOM 1559 N N . ASP A 1 191 ? -23.086 -16.679 -3.724 1.00 79.19 191 ASP A N 1
ATOM 1560 C CA . ASP A 1 191 ? -22.291 -17.891 -3.926 1.00 79.19 191 ASP A CA 1
ATOM 1561 C C . ASP A 1 191 ? -22.185 -18.723 -2.635 1.00 79.19 191 ASP A C 1
ATOM 1563 O O . ASP A 1 191 ? -21.231 -18.644 -1.856 1.00 79.19 191 ASP A O 1
ATOM 1567 N N . LYS A 1 192 ? -23.225 -19.527 -2.384 1.00 85.94 192 LYS A N 1
ATOM 1568 C CA . LYS A 1 192 ? -23.297 -20.389 -1.198 1.00 85.94 192 LYS A CA 1
ATOM 1569 C C . LYS A 1 192 ? -22.133 -21.383 -1.142 1.00 85.94 192 LYS A C 1
ATOM 1571 O O . LYS A 1 192 ? -21.577 -21.583 -0.068 1.00 85.94 192 LYS A O 1
ATOM 1576 N N . GLU A 1 193 ? -21.776 -21.988 -2.270 1.00 79.75 193 GLU A N 1
ATOM 1577 C CA . GLU A 1 193 ? -20.732 -23.011 -2.325 1.00 79.75 193 GLU A CA 1
ATOM 1578 C C . GLU A 1 193 ? -19.358 -22.419 -1.994 1.00 79.75 193 GLU A C 1
ATOM 1580 O O . GLU A 1 193 ? -18.624 -22.986 -1.183 1.00 79.75 193 GLU A O 1
ATOM 1585 N N . PHE A 1 194 ? -19.039 -21.240 -2.538 1.00 72.88 194 PHE A N 1
ATOM 1586 C CA . PHE A 1 194 ? -17.832 -20.501 -2.174 1.00 72.88 194 PHE A CA 1
ATOM 1587 C C . PHE A 1 194 ? -17.804 -20.159 -0.684 1.00 72.88 194 PHE A C 1
ATOM 1589 O O . PHE A 1 194 ? -16.795 -20.394 -0.022 1.00 72.88 194 PHE A O 1
ATOM 1596 N N . CYS A 1 195 ? -18.902 -19.640 -0.127 1.00 71.31 195 CYS A N 1
ATOM 1597 C CA . CYS A 1 195 ? -18.948 -19.312 1.296 1.00 71.31 195 CYS A CA 1
ATOM 1598 C C . CYS A 1 195 ? -18.796 -20.543 2.197 1.00 71.31 195 CYS A C 1
ATOM 1600 O O . CYS A 1 195 ? -18.085 -20.461 3.199 1.00 71.31 195 CYS A O 1
ATOM 1602 N N . ASP A 1 196 ? -19.420 -21.667 1.845 1.00 77.00 196 ASP A N 1
ATOM 1603 C CA . ASP A 1 196 ? -19.310 -22.915 2.603 1.00 77.00 196 ASP A CA 1
ATOM 1604 C C . ASP A 1 196 ? -17.869 -23.462 2.529 1.00 77.00 196 ASP A C 1
ATOM 1606 O O . ASP A 1 196 ? -17.284 -23.808 3.560 1.00 77.00 196 ASP A O 1
ATOM 1610 N N . ARG A 1 197 ? -17.248 -23.446 1.338 1.00 74.00 197 ARG A N 1
ATOM 1611 C CA . ARG A 1 197 ? -15.854 -23.874 1.119 1.00 74.00 197 ARG A CA 1
ATOM 1612 C C . ARG A 1 197 ? -14.849 -23.011 1.881 1.00 74.00 197 ARG A C 1
ATOM 1614 O O . ARG A 1 197 ? -13.977 -23.532 2.573 1.00 74.00 197 ARG A O 1
ATOM 1621 N N . GLU A 1 198 ? -14.989 -21.692 1.791 1.00 64.12 198 GLU A N 1
ATOM 1622 C CA . GLU A 1 198 ? -14.075 -20.727 2.409 1.00 64.12 198 GLU A CA 1
ATOM 1623 C C . GLU A 1 198 ? -14.441 -20.403 3.870 1.00 64.12 198 GLU A C 1
ATOM 1625 O O . GLU A 1 198 ? -13.783 -19.578 4.512 1.00 64.12 198 GLU A O 1
ATOM 1630 N N . ARG A 1 199 ? -15.465 -21.060 4.435 1.00 73.56 199 ARG A N 1
ATOM 1631 C CA . ARG A 1 199 ? -15.992 -20.828 5.794 1.00 73.56 199 ARG A CA 1
ATOM 1632 C C . ARG A 1 199 ? -16.329 -19.355 6.070 1.00 73.56 199 ARG A C 1
ATOM 1634 O O . ARG A 1 199 ? -16.058 -18.853 7.157 1.00 73.56 199 ARG A O 1
ATOM 1641 N N . ILE A 1 200 ? -16.889 -18.664 5.082 1.00 75.50 200 ILE A N 1
ATOM 1642 C CA . ILE A 1 200 ? -17.263 -17.247 5.164 1.00 75.50 200 ILE A CA 1
ATOM 1643 C C . ILE A 1 200 ? -18.674 -17.121 5.734 1.00 75.50 200 ILE A C 1
ATOM 1645 O O . ILE A 1 200 ? -19.630 -17.714 5.225 1.00 75.50 200 ILE A O 1
ATOM 1649 N N . ASN A 1 201 ? -18.845 -16.280 6.754 1.00 82.88 201 ASN A N 1
ATOM 1650 C CA . ASN A 1 201 ? -20.167 -16.047 7.328 1.00 82.88 201 ASN A CA 1
ATOM 1651 C C . ASN A 1 201 ? -21.047 -15.151 6.430 1.00 82.88 201 ASN A C 1
ATOM 1653 O O . ASN A 1 201 ? -20.965 -13.920 6.460 1.00 82.88 201 ASN A O 1
ATOM 1657 N N . ARG A 1 202 ? -21.981 -15.767 5.693 1.00 85.00 202 ARG A N 1
ATOM 1658 C CA . ARG A 1 202 ? -22.929 -15.072 4.795 1.00 85.00 202 ARG A CA 1
ATOM 1659 C C . ARG A 1 202 ? -23.782 -14.001 5.484 1.00 85.00 202 ARG A C 1
ATOM 1661 O O . ARG A 1 202 ? -24.142 -13.016 4.844 1.00 85.00 202 ARG A O 1
ATOM 1668 N N . SER A 1 203 ? -24.096 -14.156 6.774 1.00 88.88 203 SER A N 1
ATOM 1669 C CA . SER A 1 203 ? -24.855 -13.147 7.532 1.00 88.88 203 SER A CA 1
ATOM 1670 C C . SER A 1 203 ? -24.054 -11.853 7.698 1.00 88.88 203 SER A C 1
ATOM 1672 O O . SER A 1 203 ? -24.610 -10.759 7.590 1.00 88.88 203 SER A O 1
ATOM 1674 N N . ILE A 1 204 ? -22.739 -11.963 7.905 1.00 84.50 204 ILE A N 1
ATOM 1675 C CA . ILE A 1 204 ? -21.840 -10.807 8.002 1.00 84.50 204 ILE A CA 1
ATOM 1676 C C . ILE A 1 204 ? -21.728 -10.117 6.641 1.00 84.50 204 ILE A C 1
ATOM 1678 O O . ILE A 1 204 ? -21.910 -8.901 6.573 1.00 84.50 204 ILE A O 1
ATOM 1682 N N . ILE A 1 205 ? -21.531 -10.881 5.558 1.00 83.38 205 ILE A N 1
ATOM 1683 C CA . ILE A 1 205 ? -21.452 -10.325 4.196 1.00 83.38 205 ILE A CA 1
ATOM 1684 C C . ILE A 1 205 ? -22.742 -9.588 3.823 1.00 83.38 205 ILE A C 1
ATOM 1686 O O . ILE A 1 205 ? -22.677 -8.479 3.296 1.00 83.38 205 ILE A O 1
ATOM 1690 N N . LEU A 1 206 ? -23.918 -10.136 4.149 1.00 89.44 206 LEU A N 1
ATOM 1691 C CA . LEU A 1 206 ? -25.197 -9.462 3.906 1.00 89.44 206 LEU A CA 1
ATOM 1692 C C . LEU A 1 206 ? -25.277 -8.113 4.631 1.00 89.44 206 LEU A C 1
ATOM 1694 O O . LEU A 1 206 ? -25.621 -7.102 4.022 1.00 89.44 206 LEU A O 1
ATOM 1698 N N . LYS A 1 207 ? -24.934 -8.077 5.923 1.00 90.00 207 LYS A N 1
ATOM 1699 C CA . LYS A 1 207 ? -24.965 -6.835 6.709 1.00 90.00 207 LYS A CA 1
ATOM 1700 C C . LYS A 1 207 ? -23.985 -5.798 6.160 1.00 90.00 207 LYS A C 1
ATOM 1702 O O . LYS A 1 207 ? -24.366 -4.646 5.981 1.00 90.00 207 LYS A O 1
ATOM 1707 N N . GLN A 1 208 ? -22.762 -6.211 5.834 1.00 85.88 208 GLN A N 1
ATOM 1708 C CA . GLN A 1 208 ? -21.765 -5.348 5.196 1.00 85.88 208 GLN A CA 1
ATOM 1709 C C . GLN A 1 208 ? -22.244 -4.820 3.838 1.00 85.88 208 GLN A C 1
ATOM 1711 O O . GLN A 1 208 ? -22.044 -3.646 3.539 1.00 85.88 208 GLN A O 1
ATOM 1716 N N . THR A 1 209 ? -22.924 -5.658 3.046 1.00 87.00 209 THR A N 1
ATOM 1717 C CA . THR A 1 209 ? -23.536 -5.265 1.767 1.00 87.00 209 THR A CA 1
ATOM 1718 C C . THR A 1 209 ? -24.554 -4.152 1.987 1.00 87.00 209 THR A C 1
ATOM 1720 O O . THR A 1 209 ? -24.457 -3.101 1.362 1.00 87.00 209 THR A O 1
ATOM 1723 N N . LEU A 1 210 ? -25.498 -4.343 2.914 1.00 90.50 210 LEU A N 1
ATOM 1724 C CA . LEU A 1 210 ? -26.523 -3.342 3.218 1.00 90.50 210 LEU A CA 1
ATOM 1725 C C . LEU A 1 210 ? -25.904 -2.014 3.669 1.00 90.50 210 LEU A C 1
ATOM 1727 O O . LEU A 1 210 ? -26.250 -0.968 3.127 1.00 90.50 210 LEU A O 1
ATOM 1731 N N . VAL A 1 211 ? -24.957 -2.053 4.612 1.00 90.06 211 VAL A N 1
ATOM 1732 C CA . VAL A 1 211 ? -24.279 -0.848 5.121 1.00 90.06 211 VAL A CA 1
ATOM 1733 C C . VAL A 1 211 ? -23.531 -0.119 4.001 1.00 90.06 211 VAL A C 1
ATOM 1735 O O . VAL A 1 211 ? -23.646 1.099 3.876 1.00 90.06 211 VAL A O 1
ATOM 1738 N N . PHE A 1 212 ? -22.828 -0.854 3.140 1.00 88.62 212 PHE A N 1
ATOM 1739 C CA . PHE A 1 212 ? -22.102 -0.283 2.011 1.00 88.62 212 PHE A CA 1
ATOM 1740 C C . PHE A 1 212 ? -23.023 0.377 0.975 1.00 88.62 212 PHE A C 1
ATOM 1742 O O . PHE A 1 212 ? -22.731 1.478 0.511 1.00 88.62 212 PHE A O 1
ATOM 1749 N N . TYR A 1 213 ? -24.150 -0.249 0.627 1.00 88.94 213 TYR A N 1
ATOM 1750 C CA . TYR A 1 213 ? -25.101 0.343 -0.318 1.00 88.94 213 TYR A CA 1
ATOM 1751 C C . TYR A 1 213 ? -25.850 1.543 0.271 1.00 88.94 213 TYR A C 1
ATOM 1753 O O . TYR A 1 213 ? -26.123 2.494 -0.458 1.00 88.94 213 TYR A O 1
ATOM 1761 N N . VAL A 1 214 ? -26.121 1.552 1.582 1.00 91.69 214 VAL A N 1
ATOM 1762 C CA . VAL A 1 214 ? -26.627 2.748 2.276 1.00 91.69 214 VAL A CA 1
ATOM 1763 C C . VAL A 1 214 ? -25.605 3.880 2.194 1.00 91.69 214 VAL A C 1
ATOM 1765 O O . VAL A 1 214 ? -25.966 4.997 1.834 1.00 91.69 214 VAL A O 1
ATOM 1768 N N . TYR A 1 215 ? -24.324 3.601 2.449 1.00 91.50 215 TYR A N 1
ATOM 1769 C CA . TYR A 1 215 ? -23.261 4.590 2.272 1.00 91.50 215 TYR A CA 1
ATOM 1770 C C . TYR A 1 215 ? -23.187 5.108 0.831 1.00 91.50 215 TYR A C 1
ATOM 1772 O O . TYR A 1 215 ? -23.144 6.317 0.619 1.00 91.50 215 TYR A O 1
ATOM 1780 N N . LEU A 1 216 ? -23.223 4.223 -0.167 1.00 89.31 216 LEU A N 1
ATOM 1781 C CA . LEU A 1 216 ? -23.182 4.630 -1.571 1.00 89.31 216 LEU A CA 1
ATOM 1782 C C . LEU A 1 216 ? -24.386 5.509 -1.939 1.00 89.31 216 LEU A C 1
ATOM 1784 O O . LEU A 1 216 ? -24.220 6.510 -2.633 1.00 89.31 216 LEU A O 1
ATOM 1788 N N . ALA A 1 217 ? -25.578 5.186 -1.430 1.00 92.00 217 ALA A N 1
ATOM 1789 C CA . ALA A 1 217 ? -26.763 6.021 -1.594 1.00 92.00 217 ALA A CA 1
ATOM 1790 C C . ALA A 1 217 ? -26.583 7.407 -0.952 1.00 92.00 217 ALA A C 1
ATOM 1792 O O . ALA A 1 217 ? -26.989 8.395 -1.555 1.00 92.00 217 ALA A O 1
ATOM 1793 N N . LEU A 1 218 ? -25.931 7.501 0.214 1.00 92.50 218 LEU A N 1
ATOM 1794 C CA . LEU A 1 218 ? -25.595 8.784 0.842 1.00 92.50 218 LEU A CA 1
ATOM 1795 C C . LEU A 1 218 ? -24.610 9.599 -0.003 1.00 92.50 218 LEU A C 1
ATOM 1797 O O . LEU A 1 218 ? -24.823 10.796 -0.160 1.00 92.50 218 LEU A O 1
ATOM 1801 N N . VAL A 1 219 ? -23.583 8.971 -0.589 1.00 92.44 219 VAL A N 1
ATOM 1802 C CA . VAL A 1 219 ? -22.653 9.656 -1.509 1.00 92.44 219 VAL A CA 1
ATOM 1803 C C . VAL A 1 219 ? -23.403 10.199 -2.726 1.00 92.44 219 VAL A C 1
ATOM 1805 O O . VAL A 1 219 ? -23.251 11.366 -3.073 1.00 92.44 219 VAL A O 1
ATOM 1808 N N . VAL A 1 220 ? -24.243 9.377 -3.364 1.00 92.94 220 VAL A N 1
ATOM 1809 C CA . VAL A 1 220 ? -25.030 9.797 -4.535 1.00 92.94 220 VAL A CA 1
ATOM 1810 C C . VAL A 1 220 ? -26.000 10.915 -4.166 1.00 92.94 220 VAL A C 1
ATOM 1812 O O . VAL A 1 220 ? -26.081 11.915 -4.874 1.00 92.94 220 VAL A O 1
ATOM 1815 N N . PHE A 1 221 ? -26.711 10.777 -3.048 1.00 95.44 221 PHE A N 1
ATOM 1816 C CA . PHE A 1 221 ? -27.614 11.806 -2.547 1.00 95.44 221 PHE A CA 1
ATOM 1817 C C . PHE A 1 221 ? -26.874 13.122 -2.309 1.00 95.44 221 PHE A C 1
ATOM 1819 O O . PHE A 1 221 ? -27.344 14.178 -2.720 1.00 95.44 221 PHE A O 1
ATOM 1826 N N . GLU A 1 222 ? -25.695 13.070 -1.697 1.00 94.50 222 GLU A N 1
ATOM 1827 C CA . GLU A 1 222 ? -24.871 14.246 -1.468 1.00 94.50 222 GLU A CA 1
ATOM 1828 C C . GLU A 1 222 ? -24.485 14.943 -2.786 1.00 94.50 222 GLU A C 1
ATOM 1830 O O . GLU A 1 222 ? -24.666 16.158 -2.916 1.00 94.50 222 GLU A O 1
ATOM 1835 N N . MET A 1 223 ? -24.037 14.166 -3.780 1.00 93.56 223 MET A N 1
ATOM 1836 C CA . MET A 1 223 ? -23.676 14.671 -5.109 1.00 93.56 223 MET A CA 1
ATOM 1837 C C . MET A 1 223 ? -24.862 15.347 -5.805 1.00 93.56 223 MET A C 1
ATOM 1839 O O . MET A 1 223 ? -24.704 16.417 -6.392 1.00 93.56 223 MET A O 1
ATOM 1843 N N . LEU A 1 224 ? -26.059 14.759 -5.704 1.00 94.94 224 LEU A N 1
ATOM 1844 C CA . LEU A 1 224 ? -27.288 15.332 -6.260 1.00 94.94 224 LEU A CA 1
ATOM 1845 C C . LEU A 1 224 ? -27.684 16.657 -5.587 1.00 94.94 224 LEU A C 1
ATOM 1847 O O . LEU A 1 224 ? -28.339 17.481 -6.219 1.00 94.94 224 LEU A O 1
ATOM 1851 N N . ASN A 1 225 ? -27.255 16.893 -4.344 1.00 92.50 225 ASN A N 1
ATOM 1852 C CA . ASN A 1 225 ? -27.477 18.146 -3.614 1.00 92.50 225 ASN A CA 1
ATOM 1853 C C . ASN A 1 225 ? -26.348 19.183 -3.808 1.00 92.50 225 ASN A C 1
ATOM 1855 O O . ASN A 1 225 ? -26.341 20.222 -3.148 1.00 92.50 225 ASN A O 1
ATOM 1859 N N . GLY A 1 226 ? -25.391 18.942 -4.713 1.00 88.38 226 GLY A N 1
ATOM 1860 C CA . GLY A 1 226 ? -24.322 19.902 -5.020 1.00 88.38 226 GLY A CA 1
ATOM 1861 C C . GLY A 1 226 ? -23.217 19.977 -3.958 1.00 88.38 226 GLY A C 1
ATOM 1862 O O . GLY A 1 226 ? -22.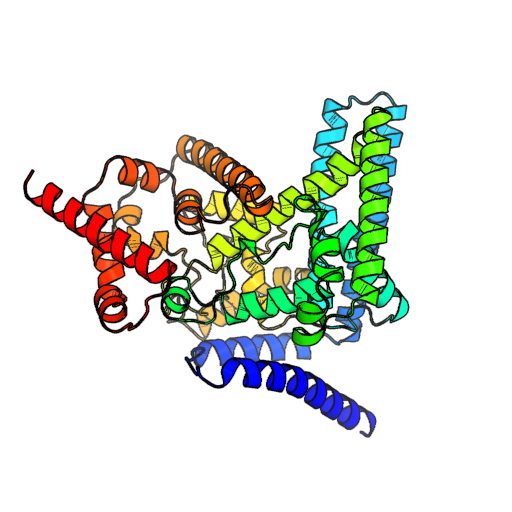513 20.990 -3.840 1.00 88.38 226 GLY A O 1
ATOM 1863 N N . THR A 1 227 ? -23.062 18.909 -3.177 1.00 92.31 227 THR A N 1
ATOM 1864 C CA . THR A 1 227 ? -21.983 18.712 -2.202 1.00 92.31 227 THR A CA 1
ATOM 1865 C C . THR A 1 227 ? -21.214 17.434 -2.542 1.00 92.31 227 THR A C 1
ATOM 1867 O O . THR A 1 227 ? -21.800 16.430 -2.927 1.00 92.31 227 THR A O 1
ATOM 1870 N N . TYR A 1 228 ? -19.884 17.474 -2.454 1.00 94.12 228 TYR A N 1
ATOM 1871 C CA . TYR A 1 228 ? -19.021 16.340 -2.818 1.00 94.12 228 TYR A CA 1
ATOM 1872 C C . TYR A 1 228 ? -18.114 15.907 -1.655 1.00 94.12 228 TYR A C 1
ATOM 1874 O O . TYR A 1 228 ? -17.043 15.346 -1.875 1.00 94.12 228 TYR A O 1
ATOM 1882 N N . PHE A 1 229 ? -18.494 16.189 -0.410 1.00 94.56 229 PHE A N 1
ATOM 1883 C CA . PHE A 1 229 ? -17.690 15.917 0.776 1.00 94.56 229 PHE A CA 1
ATOM 1884 C C . PHE A 1 229 ? -17.393 14.429 0.954 1.00 94.56 229 PHE A C 1
ATOM 1886 O O . PHE A 1 229 ? -16.224 14.084 1.069 1.00 94.56 229 PHE A O 1
ATOM 1893 N N . LEU A 1 230 ? -18.375 13.525 0.959 1.00 92.56 230 LEU A N 1
ATOM 1894 C CA . LEU A 1 230 ? -18.139 12.083 1.118 1.00 92.56 230 LEU A CA 1
ATOM 1895 C C . LEU A 1 230 ? -17.374 11.512 -0.077 1.00 92.56 230 LEU A C 1
ATOM 1897 O O . LEU A 1 230 ? -16.498 10.661 0.101 1.00 92.56 230 LEU A O 1
ATOM 1901 N N . LEU A 1 231 ? -17.655 12.010 -1.285 1.00 91.56 231 LEU A N 1
ATOM 1902 C CA . LEU A 1 231 ? -16.904 11.641 -2.482 1.00 91.56 231 LEU A CA 1
ATOM 1903 C C . LEU A 1 231 ? -15.418 11.994 -2.317 1.00 91.56 231 LEU A C 1
ATOM 1905 O O . LEU A 1 231 ? -14.558 11.136 -2.494 1.00 91.56 231 LEU A O 1
ATOM 1909 N N . VAL A 1 232 ? -15.112 13.240 -1.957 1.00 92.12 232 VAL A N 1
ATOM 1910 C CA . VAL A 1 232 ? -13.742 13.767 -1.910 1.00 92.12 232 VAL A CA 1
ATOM 1911 C C . VAL A 1 232 ? -12.997 13.328 -0.647 1.00 92.12 232 VAL A C 1
ATOM 1913 O O . VAL A 1 232 ? -11.862 12.869 -0.733 1.00 92.12 232 VAL A O 1
ATOM 1916 N N . SER A 1 233 ? -13.621 13.425 0.526 1.00 91.88 233 SER A N 1
ATOM 1917 C CA . SER A 1 233 ? -12.999 13.093 1.816 1.00 91.88 233 SER A CA 1
ATOM 1918 C C . SER A 1 233 ? -12.848 11.595 2.054 1.00 91.88 233 SER A C 1
ATOM 1920 O O . SER A 1 233 ? -11.979 11.193 2.822 1.00 91.88 233 SER A O 1
ATOM 1922 N N . HIS A 1 234 ? -13.689 10.763 1.434 1.00 88.94 234 HIS A N 1
ATOM 1923 C CA . HIS A 1 234 ? -13.760 9.350 1.782 1.00 88.94 234 HIS A CA 1
ATOM 1924 C C . HIS A 1 234 ? -13.623 8.440 0.561 1.00 88.94 234 HIS A C 1
ATOM 1926 O O . HIS A 1 234 ? -12.661 7.681 0.481 1.00 88.94 234 HIS A O 1
ATOM 1932 N N . LEU A 1 235 ? -14.529 8.508 -0.416 1.00 86.69 235 LEU A N 1
ATOM 1933 C CA . LEU A 1 235 ? -14.538 7.558 -1.537 1.00 86.69 235 LEU A CA 1
ATOM 1934 C C . LEU A 1 235 ? -13.268 7.658 -2.401 1.00 86.69 235 LEU A C 1
ATOM 1936 O O . LEU A 1 235 ? -12.560 6.666 -2.602 1.00 86.69 235 LEU A O 1
ATOM 1940 N N . LEU A 1 236 ? -12.945 8.864 -2.876 1.00 84.69 236 LEU A N 1
ATOM 1941 C CA . LEU A 1 236 ? -11.737 9.128 -3.655 1.00 84.69 236 LEU A CA 1
ATOM 1942 C C . LEU A 1 236 ? -10.487 8.911 -2.808 1.00 84.69 236 LEU A C 1
ATOM 1944 O O . LEU A 1 236 ? -9.560 8.264 -3.281 1.00 84.69 236 LEU A O 1
ATOM 1948 N N . ALA A 1 237 ? -10.479 9.388 -1.561 1.00 85.81 237 ALA A N 1
ATOM 1949 C CA . ALA A 1 237 ? -9.355 9.247 -0.638 1.00 85.81 237 ALA A CA 1
ATOM 1950 C C . ALA A 1 237 ? -8.990 7.778 -0.348 1.00 85.81 237 ALA A C 1
ATOM 1952 O O . ALA A 1 237 ? -7.818 7.402 -0.395 1.00 85.81 237 ALA A O 1
ATOM 1953 N N . THR A 1 238 ? -9.980 6.922 -0.101 1.00 80.94 238 THR A N 1
ATOM 1954 C CA . THR A 1 238 ? -9.763 5.494 0.169 1.00 80.94 238 THR A CA 1
ATOM 1955 C C . THR A 1 238 ? -9.368 4.729 -1.095 1.00 80.94 238 THR A C 1
ATOM 1957 O O . THR A 1 238 ? -8.530 3.826 -1.039 1.00 80.94 238 THR A O 1
ATOM 1960 N N . THR A 1 239 ? -9.891 5.120 -2.262 1.00 78.50 239 THR A N 1
ATOM 1961 C CA . THR A 1 239 ? -9.462 4.553 -3.555 1.00 78.50 239 THR A CA 1
ATOM 1962 C C . THR A 1 239 ? -8.004 4.923 -3.855 1.00 78.50 239 THR A C 1
ATOM 1964 O O . THR A 1 239 ? -7.194 4.058 -4.183 1.00 78.50 239 THR A O 1
ATOM 1967 N N . ALA A 1 240 ? -7.655 6.193 -3.650 1.00 78.62 240 ALA A N 1
ATOM 1968 C CA . ALA A 1 240 ? -6.307 6.749 -3.716 1.00 78.62 240 ALA A CA 1
ATOM 1969 C C . ALA A 1 240 ? -5.317 5.992 -2.813 1.00 78.62 240 ALA A C 1
ATOM 1971 O O . ALA A 1 240 ? -4.241 5.565 -3.248 1.00 78.62 240 ALA A O 1
ATOM 1972 N N . LEU A 1 241 ? -5.696 5.783 -1.552 1.00 79.25 241 LEU A N 1
ATOM 1973 C CA . LEU A 1 241 ? -4.912 5.008 -0.599 1.00 79.25 241 LEU A CA 1
ATOM 1974 C C . LEU A 1 241 ? -4.759 3.551 -1.047 1.00 79.25 241 LEU A C 1
ATOM 1976 O O . LEU A 1 241 ? -3.659 3.008 -0.991 1.00 79.25 241 LEU A O 1
ATOM 1980 N N . THR A 1 242 ? -5.828 2.924 -1.542 1.00 74.50 242 THR A N 1
ATOM 1981 C CA . THR A 1 242 ? -5.756 1.536 -2.010 1.00 74.50 242 THR A CA 1
ATOM 1982 C C . THR A 1 242 ? -4.837 1.393 -3.219 1.00 74.50 242 THR A C 1
ATOM 1984 O O . THR A 1 242 ? -4.024 0.474 -3.260 1.00 74.50 242 THR A O 1
ATOM 1987 N N . ALA A 1 243 ? -4.888 2.325 -4.171 1.00 73.25 243 ALA A N 1
ATOM 1988 C CA . ALA A 1 243 ? -3.953 2.362 -5.291 1.00 73.25 243 ALA A CA 1
ATOM 1989 C C . ALA A 1 243 ? -2.499 2.467 -4.812 1.00 73.25 243 ALA A C 1
ATOM 1991 O O . ALA A 1 243 ? -1.622 1.784 -5.339 1.00 73.25 243 ALA A O 1
ATOM 1992 N N . ALA A 1 244 ? -2.247 3.270 -3.775 1.00 73.50 244 ALA A N 1
ATOM 1993 C CA . ALA A 1 244 ? -0.923 3.382 -3.173 1.00 73.50 244 ALA A CA 1
ATOM 1994 C C . ALA A 1 244 ? -0.488 2.083 -2.469 1.00 73.50 244 ALA A C 1
ATOM 1996 O O . ALA A 1 244 ? 0.680 1.719 -2.551 1.00 73.50 244 ALA A O 1
ATOM 1997 N N . ILE A 1 245 ? -1.408 1.354 -1.829 1.00 72.31 245 ILE A N 1
ATOM 1998 C CA . ILE A 1 245 ? -1.137 0.038 -1.225 1.00 72.31 245 ILE A CA 1
ATOM 1999 C C . ILE A 1 245 ? -0.839 -1.012 -2.300 1.00 72.31 245 ILE A C 1
ATOM 2001 O O . ILE A 1 245 ? 0.130 -1.753 -2.160 1.00 72.31 245 ILE A O 1
ATOM 2005 N N . VAL A 1 246 ? -1.606 -1.047 -3.394 1.00 68.00 246 VAL A N 1
ATOM 2006 C CA . VAL A 1 246 ? -1.348 -1.930 -4.546 1.00 68.00 246 VAL A CA 1
ATOM 2007 C C . VAL A 1 246 ? 0.027 -1.643 -5.141 1.00 68.00 246 VAL A C 1
ATOM 2009 O O . VAL A 1 246 ? 0.796 -2.567 -5.398 1.00 68.00 246 VAL A O 1
ATOM 2012 N N . LEU A 1 247 ? 0.367 -0.364 -5.302 1.00 68.06 247 LEU A N 1
ATOM 2013 C CA . LEU A 1 247 ? 1.687 0.065 -5.749 1.00 68.06 247 LEU A CA 1
ATOM 2014 C C . LEU A 1 247 ? 2.784 -0.302 -4.737 1.00 68.06 247 LEU A C 1
ATOM 2016 O O . LEU A 1 247 ? 3.926 -0.534 -5.120 1.00 68.06 247 LEU A O 1
ATOM 2020 N N . SER A 1 248 ? 2.469 -0.358 -3.439 1.00 67.75 248 SER A N 1
ATOM 2021 C CA . SER A 1 248 ? 3.431 -0.769 -2.404 1.00 67.75 248 SER A CA 1
ATOM 2022 C C . SER A 1 248 ? 3.688 -2.253 -2.504 1.00 67.75 248 SER A C 1
ATOM 2024 O O . SER A 1 248 ? 4.844 -2.648 -2.571 1.00 67.75 248 SER A O 1
ATOM 2026 N N . GLY A 1 249 ? 2.625 -3.051 -2.628 1.00 63.09 249 GLY A N 1
ATOM 2027 C CA . GLY A 1 249 ? 2.724 -4.474 -2.928 1.00 63.09 249 GLY A CA 1
ATOM 2028 C C . GLY A 1 249 ? 3.526 -4.727 -4.204 1.00 63.09 249 GLY A C 1
ATOM 2029 O O . GLY A 1 249 ? 4.395 -5.588 -4.210 1.00 63.09 249 GLY A O 1
ATOM 2030 N N . ALA A 1 250 ? 3.332 -3.912 -5.247 1.00 60.62 250 ALA A N 1
ATOM 2031 C CA . ALA A 1 250 ? 4.157 -3.955 -6.454 1.00 60.62 250 ALA A CA 1
ATOM 2032 C C . ALA A 1 250 ? 5.646 -3.784 -6.151 1.00 60.62 250 ALA A C 1
ATOM 2034 O O . ALA A 1 250 ? 6.458 -4.528 -6.674 1.00 60.62 250 ALA A O 1
ATOM 2035 N N . ALA A 1 251 ? 6.001 -2.801 -5.328 1.00 61.19 251 ALA A N 1
ATOM 2036 C CA . ALA A 1 251 ? 7.389 -2.473 -5.034 1.00 61.19 251 ALA A CA 1
ATOM 2037 C C . ALA A 1 251 ? 8.056 -3.449 -4.046 1.00 61.19 251 ALA A C 1
ATOM 2039 O O . ALA A 1 251 ? 9.264 -3.652 -4.139 1.00 61.19 251 ALA A O 1
ATOM 2040 N N . VAL A 1 252 ? 7.304 -4.038 -3.105 1.00 55.62 252 VAL A N 1
ATOM 2041 C CA . VAL A 1 252 ? 7.858 -4.947 -2.076 1.00 55.62 252 VAL A CA 1
ATOM 2042 C C . VAL A 1 252 ? 7.742 -6.433 -2.424 1.00 55.62 252 VAL A C 1
ATOM 2044 O O . VAL A 1 252 ? 8.572 -7.218 -1.971 1.00 55.62 252 VAL A O 1
ATOM 2047 N N . HIS A 1 253 ? 6.764 -6.821 -3.252 1.00 51.69 253 HIS A N 1
ATOM 2048 C CA . HIS A 1 253 ? 6.461 -8.222 -3.595 1.00 51.69 253 HIS A CA 1
ATOM 2049 C C . HIS A 1 253 ? 6.764 -8.576 -5.058 1.00 51.69 253 HIS A C 1
ATOM 2051 O O . HIS A 1 253 ? 6.496 -9.695 -5.499 1.00 51.69 253 HIS A O 1
ATOM 2057 N N . SER A 1 254 ? 7.360 -7.663 -5.832 1.00 48.88 254 SER A N 1
ATOM 2058 C CA . SER A 1 254 ? 7.834 -7.924 -7.202 1.00 48.88 254 SER A CA 1
ATOM 2059 C C . SER A 1 254 ? 9.009 -8.901 -7.289 1.00 48.88 254 SER A C 1
ATOM 2061 O O . SER A 1 254 ? 9.481 -9.187 -8.391 1.00 48.88 254 SER A O 1
ATOM 2063 N N . SER A 1 255 ? 9.514 -9.423 -6.169 1.00 46.62 255 SER A N 1
ATOM 2064 C CA . SER A 1 255 ? 10.757 -10.185 -6.139 1.00 46.62 255 SER A CA 1
ATOM 2065 C C . SER A 1 255 ? 10.624 -11.540 -6.842 1.00 46.62 255 SER A C 1
ATOM 2067 O O . SER A 1 255 ? 10.289 -12.585 -6.295 1.00 46.62 255 SER A O 1
ATOM 2069 N N . TYR A 1 256 ? 10.984 -11.519 -8.116 1.00 46.25 256 TYR A N 1
ATOM 2070 C CA . TYR A 1 256 ? 11.496 -12.650 -8.875 1.00 46.25 256 TYR A CA 1
ATOM 2071 C C . TYR A 1 256 ? 12.814 -13.206 -8.291 1.00 46.25 256 TYR A C 1
ATOM 2073 O O . TYR A 1 256 ? 13.252 -14.306 -8.628 1.00 46.25 256 TYR A O 1
ATOM 2081 N N . ASP A 1 257 ? 13.428 -12.455 -7.377 1.00 46.00 257 ASP A N 1
ATOM 2082 C CA . ASP A 1 257 ? 14.654 -12.794 -6.682 1.00 46.00 257 ASP A CA 1
ATOM 2083 C C . ASP A 1 257 ? 14.366 -13.425 -5.310 1.00 46.00 257 ASP A C 1
ATOM 2085 O O . ASP A 1 257 ? 14.015 -12.743 -4.349 1.00 46.00 257 ASP A O 1
ATOM 2089 N N . SER A 1 258 ? 14.563 -14.739 -5.219 1.00 48.38 258 SER A N 1
ATOM 2090 C CA . SER A 1 258 ? 14.495 -15.522 -3.980 1.00 48.38 258 SER A CA 1
ATOM 2091 C C . SER A 1 258 ? 15.561 -15.154 -2.935 1.00 48.38 258 SER A C 1
ATOM 2093 O O . SER A 1 258 ? 15.460 -15.615 -1.799 1.00 48.38 258 SER A O 1
ATOM 2095 N N . GLU A 1 259 ? 16.584 -14.389 -3.326 1.00 46.22 259 GLU A N 1
ATOM 2096 C CA . GLU A 1 259 ? 17.687 -13.875 -2.500 1.00 46.22 259 GLU A CA 1
ATOM 2097 C C . GLU A 1 259 ? 17.516 -12.400 -2.131 1.00 46.22 259 GLU A C 1
ATOM 2099 O O . GLU A 1 259 ? 18.317 -11.865 -1.361 1.00 46.22 259 GLU A O 1
ATOM 2104 N N . ASN A 1 260 ? 16.497 -11.729 -2.676 1.00 47.12 260 ASN A N 1
ATOM 2105 C CA . ASN A 1 260 ? 16.032 -10.480 -2.110 1.00 47.12 260 ASN A CA 1
ATOM 2106 C C . ASN A 1 260 ? 15.416 -10.879 -0.777 1.00 47.12 260 ASN A C 1
ATOM 2108 O O . ASN A 1 260 ? 14.365 -11.526 -0.694 1.00 47.12 260 ASN A O 1
ATOM 2112 N N . THR A 1 261 ? 16.235 -10.680 0.241 1.00 41.66 261 THR A N 1
ATOM 2113 C CA . THR A 1 261 ? 16.057 -11.151 1.601 1.00 41.66 261 THR A CA 1
ATOM 2114 C C . THR A 1 261 ? 14.625 -10.883 2.019 1.00 41.66 261 THR A C 1
ATOM 2116 O O . THR A 1 261 ? 14.051 -9.835 1.722 1.00 41.66 261 THR A O 1
ATOM 2119 N N . PHE A 1 262 ? 14.062 -11.879 2.697 1.00 45.75 262 PHE A N 1
ATOM 2120 C CA . PHE A 1 262 ? 12.686 -11.956 3.177 1.00 45.75 262 PHE A CA 1
ATOM 2121 C C . PHE A 1 262 ? 11.607 -12.440 2.194 1.00 45.75 262 PHE A C 1
ATOM 2123 O O . PHE A 1 262 ? 10.452 -12.244 2.536 1.00 45.75 262 PHE A O 1
ATOM 2130 N N . GLN A 1 263 ? 11.899 -13.058 1.036 1.00 38.22 263 GLN A N 1
ATOM 2131 C CA . GLN A 1 263 ? 10.931 -13.817 0.192 1.00 38.22 263 GLN A CA 1
ATOM 2132 C C . GLN A 1 263 ? 9.425 -13.506 0.445 1.00 38.22 263 GLN A C 1
ATOM 2134 O O . GLN A 1 263 ? 8.678 -14.383 0.871 1.00 38.22 263 GLN A O 1
ATOM 2139 N N . SER A 1 264 ? 9.014 -12.250 0.184 1.00 40.31 264 SER A N 1
ATOM 2140 C CA . SER A 1 264 ? 7.707 -11.578 0.434 1.00 40.31 264 SER A CA 1
ATOM 2141 C C . SER A 1 264 ? 7.612 -10.490 1.519 1.00 40.31 264 SER A C 1
ATOM 2143 O O . SER A 1 264 ? 6.520 -9.988 1.690 1.00 40.31 264 SER A O 1
ATOM 2145 N N . ASN A 1 265 ? 8.646 -10.072 2.262 1.00 46.50 265 ASN A N 1
ATOM 2146 C CA . ASN A 1 265 ? 8.465 -9.050 3.324 1.00 46.50 265 ASN A CA 1
ATOM 2147 C C . ASN A 1 265 ? 9.747 -8.270 3.685 1.00 46.50 265 ASN A C 1
ATOM 2149 O O . ASN A 1 265 ? 10.072 -8.088 4.859 1.00 46.50 265 ASN A O 1
ATOM 2153 N N . GLY A 1 266 ? 10.534 -7.845 2.695 1.00 51.53 266 GLY A N 1
ATOM 2154 C CA . GLY A 1 266 ? 11.854 -7.279 2.982 1.00 51.53 266 GLY A CA 1
ATOM 2155 C C . GLY A 1 266 ? 11.826 -5.955 3.746 1.00 51.53 266 GLY A C 1
ATOM 2156 O O . GLY A 1 266 ? 10.946 -5.109 3.575 1.00 51.53 266 GLY A O 1
ATOM 2157 N N . TYR A 1 267 ? 12.823 -5.789 4.615 1.00 60.47 267 TYR A N 1
ATOM 2158 C CA . TYR A 1 267 ? 13.031 -4.578 5.395 1.00 60.47 267 TYR A CA 1
ATOM 2159 C C . TYR A 1 267 ? 13.536 -3.451 4.475 1.00 60.47 267 TYR A C 1
ATOM 2161 O O . TYR A 1 267 ? 14.685 -3.461 4.019 1.00 60.47 267 TYR A O 1
ATOM 2169 N N . LEU A 1 268 ? 12.667 -2.480 4.170 1.00 67.19 268 LEU A N 1
ATOM 2170 C CA . LEU A 1 268 ? 13.014 -1.280 3.406 1.00 67.19 268 LEU A CA 1
ATOM 2171 C C . LEU A 1 268 ? 13.158 -0.084 4.349 1.00 67.19 268 LEU A C 1
ATOM 2173 O O . LEU A 1 268 ? 12.173 0.407 4.896 1.00 67.19 268 LEU A O 1
ATOM 2177 N N . TYR A 1 269 ? 14.366 0.469 4.456 1.00 69.69 269 TYR A N 1
ATOM 2178 C CA . TYR A 1 269 ? 14.564 1.745 5.138 1.00 69.69 269 TYR A CA 1
ATOM 2179 C C . TYR A 1 269 ? 14.574 2.897 4.137 1.00 69.69 269 TYR A C 1
ATOM 2181 O O . TYR A 1 269 ? 15.540 3.104 3.400 1.00 69.69 269 TYR A O 1
ATOM 2189 N N . GLY A 1 270 ? 13.496 3.685 4.121 1.00 68.62 270 GLY A N 1
ATOM 2190 C CA . GLY A 1 270 ? 13.279 4.718 3.104 1.00 68.62 270 GLY A CA 1
ATOM 2191 C C . GLY A 1 270 ? 14.395 5.767 3.028 1.00 68.62 270 GLY A C 1
ATOM 2192 O O . GLY A 1 270 ? 14.647 6.317 1.957 1.00 68.62 270 GLY A O 1
ATOM 2193 N N . LYS A 1 271 ? 15.116 6.019 4.130 1.00 72.00 271 LYS A N 1
ATOM 2194 C CA . LYS A 1 271 ? 16.216 6.999 4.160 1.00 72.00 271 LYS A CA 1
ATOM 2195 C C . LYS A 1 271 ? 17.459 6.559 3.384 1.00 72.00 271 LYS A C 1
ATOM 2197 O O . LYS A 1 271 ? 18.200 7.430 2.935 1.00 72.00 271 LYS A O 1
ATOM 2202 N N . ASP A 1 272 ? 17.655 5.257 3.192 1.00 71.38 272 ASP A N 1
ATOM 2203 C CA . ASP A 1 272 ? 18.814 4.720 2.467 1.00 71.38 272 ASP A CA 1
ATOM 2204 C C . ASP A 1 272 ? 18.578 4.661 0.951 1.00 71.38 272 ASP A C 1
ATOM 2206 O O . ASP A 1 272 ? 19.497 4.372 0.182 1.00 71.38 272 ASP A O 1
ATOM 2210 N N . THR A 1 273 ? 17.359 4.979 0.500 1.00 73.94 273 THR A N 1
ATOM 2211 C CA . THR A 1 273 ? 17.022 5.017 -0.924 1.00 73.94 273 THR A CA 1
ATOM 2212 C C . THR A 1 273 ? 17.741 6.175 -1.620 1.00 73.94 273 THR A C 1
ATOM 2214 O O . THR A 1 273 ? 17.802 7.305 -1.127 1.00 73.94 273 THR A O 1
ATOM 2217 N N . LYS A 1 274 ? 18.333 5.884 -2.782 1.00 73.81 274 LYS A N 1
ATOM 2218 C CA . LYS A 1 274 ? 19.165 6.819 -3.552 1.00 73.81 274 LYS A CA 1
ATOM 2219 C C . LYS A 1 274 ? 18.562 7.073 -4.929 1.00 73.81 274 LYS A C 1
ATOM 2221 O O . LYS A 1 274 ? 17.767 6.285 -5.431 1.00 73.81 274 LYS A O 1
ATOM 2226 N N . GLY A 1 275 ? 18.986 8.173 -5.549 1.00 82.12 275 GLY A N 1
ATOM 2227 C CA . GLY A 1 275 ? 18.588 8.523 -6.910 1.00 82.12 275 GLY A CA 1
ATOM 2228 C C . GLY A 1 275 ? 17.095 8.824 -7.038 1.00 82.12 275 GLY A C 1
ATOM 2229 O O . GLY A 1 275 ? 16.485 9.364 -6.116 1.00 82.12 275 GLY A O 1
ATOM 2230 N N . LEU A 1 276 ? 16.525 8.482 -8.193 1.00 85.50 276 LEU A N 1
ATOM 2231 C CA . LEU A 1 276 ? 15.127 8.760 -8.527 1.00 85.50 276 LEU A CA 1
ATOM 2232 C C . LEU A 1 276 ? 14.137 7.853 -7.786 1.00 85.50 276 LEU A C 1
ATOM 2234 O O . LEU A 1 276 ? 13.044 8.309 -7.454 1.00 85.50 276 LEU A O 1
ATOM 2238 N N . TYR A 1 277 ? 14.547 6.645 -7.393 1.00 80.81 277 TYR A N 1
ATOM 2239 C CA . TYR A 1 277 ? 13.718 5.741 -6.592 1.00 80.81 277 TYR A CA 1
ATOM 2240 C C . TYR A 1 277 ? 13.290 6.363 -5.252 1.00 80.81 277 TYR A C 1
ATOM 2242 O O . TYR A 1 277 ? 12.179 6.132 -4.771 1.00 80.81 277 TYR A O 1
ATOM 2250 N N . LYS A 1 278 ? 14.126 7.244 -4.678 1.00 82.44 278 LYS A N 1
ATOM 2251 C CA . LYS A 1 278 ? 13.784 8.002 -3.465 1.00 82.44 278 LYS A CA 1
ATOM 2252 C C . LYS A 1 278 ? 12.492 8.807 -3.621 1.00 82.44 278 LYS A C 1
ATOM 2254 O O . LYS A 1 278 ? 11.781 8.994 -2.637 1.00 82.44 278 LYS A O 1
ATOM 2259 N N . ILE A 1 279 ? 12.171 9.282 -4.824 1.00 84.62 279 ILE A N 1
ATOM 2260 C CA . ILE A 1 279 ? 10.958 10.065 -5.093 1.00 84.62 279 ILE A CA 1
ATOM 2261 C C . ILE A 1 279 ? 9.727 9.184 -4.963 1.00 84.62 279 ILE A C 1
ATOM 2263 O O . ILE A 1 279 ? 8.830 9.528 -4.197 1.00 84.62 279 ILE A O 1
ATOM 2267 N N . ALA A 1 280 ? 9.714 8.037 -5.646 1.00 79.19 280 ALA A N 1
ATOM 2268 C CA . ALA A 1 280 ? 8.611 7.088 -5.564 1.00 79.19 280 ALA A CA 1
ATOM 2269 C C . ALA A 1 280 ? 8.392 6.642 -4.114 1.00 79.19 280 ALA A C 1
ATOM 2271 O O . ALA A 1 280 ? 7.286 6.767 -3.595 1.00 79.19 280 ALA A O 1
ATOM 2272 N N . VAL A 1 281 ? 9.469 6.268 -3.413 1.00 78.69 281 VAL A N 1
ATOM 2273 C CA . VAL A 1 281 ? 9.421 5.880 -1.996 1.00 78.69 281 VAL A CA 1
ATOM 2274 C C . VAL A 1 281 ? 8.915 7.017 -1.103 1.00 78.69 281 VAL A C 1
ATOM 2276 O O . VAL A 1 281 ? 8.124 6.772 -0.196 1.00 78.69 281 VAL A O 1
ATOM 2279 N N . THR A 1 282 ? 9.322 8.265 -1.345 1.00 79.75 282 THR A N 1
ATOM 2280 C CA . THR A 1 282 ? 8.870 9.427 -0.556 1.00 79.75 282 THR A CA 1
ATOM 2281 C C . THR A 1 282 ? 7.384 9.705 -0.774 1.00 79.75 282 THR A C 1
ATOM 2283 O O . THR A 1 282 ? 6.641 9.837 0.197 1.00 79.75 282 THR A O 1
ATOM 2286 N N . VAL A 1 283 ? 6.943 9.765 -2.034 1.00 77.00 283 VAL A N 1
ATOM 2287 C CA . VAL A 1 283 ? 5.537 10.003 -2.402 1.00 77.00 283 VAL A CA 1
ATOM 2288 C C . VAL A 1 283 ? 4.651 8.905 -1.818 1.00 77.00 283 VAL A C 1
ATOM 2290 O O . VAL A 1 283 ? 3.643 9.180 -1.168 1.00 77.00 283 VAL A O 1
ATOM 2293 N N . GLN A 1 284 ? 5.070 7.655 -1.979 1.00 76.31 284 GLN A N 1
ATOM 2294 C CA . GLN A 1 284 ? 4.342 6.491 -1.505 1.00 76.31 284 GLN A CA 1
ATOM 2295 C C . GLN A 1 284 ? 4.272 6.419 0.019 1.00 76.31 284 GLN A C 1
ATOM 2297 O O . GLN A 1 284 ? 3.194 6.195 0.568 1.00 76.31 284 GLN A O 1
ATOM 2302 N N . ASN A 1 285 ? 5.379 6.662 0.722 1.00 77.00 285 ASN A N 1
ATOM 2303 C CA . ASN A 1 285 ? 5.389 6.683 2.184 1.00 77.00 285 ASN A CA 1
ATOM 2304 C C . ASN A 1 285 ? 4.579 7.841 2.760 1.00 77.00 285 ASN A C 1
ATOM 2306 O O . ASN A 1 285 ? 3.915 7.667 3.779 1.00 77.00 285 ASN A O 1
ATOM 2310 N N . TRP A 1 286 ? 4.577 9.004 2.106 1.00 77.25 286 TRP A N 1
ATOM 2311 C CA . TRP A 1 286 ? 3.745 10.125 2.534 1.00 77.25 286 TRP A CA 1
ATOM 2312 C C . TRP A 1 286 ? 2.249 9.785 2.458 1.00 77.25 286 TRP A C 1
ATOM 2314 O O . TRP A 1 286 ? 1.511 10.093 3.395 1.00 77.25 286 TRP A O 1
ATOM 2324 N N . LEU A 1 287 ? 1.820 9.103 1.389 1.00 72.50 287 LEU A N 1
ATOM 2325 C CA . LEU A 1 287 ? 0.426 8.689 1.181 1.00 72.50 287 LEU A CA 1
ATOM 2326 C C . LEU A 1 287 ? 0.006 7.507 2.061 1.00 72.50 287 LEU A C 1
ATOM 2328 O O . LEU A 1 287 ? -1.122 7.461 2.541 1.00 72.50 287 LEU A O 1
ATOM 2332 N N . THR A 1 288 ? 0.909 6.552 2.277 1.00 71.19 288 THR A N 1
ATOM 2333 C CA . THR A 1 288 ? 0.613 5.291 2.977 1.00 71.19 288 THR A CA 1
ATOM 2334 C C . THR A 1 288 ? 1.111 5.266 4.421 1.00 71.19 288 THR A C 1
ATOM 2336 O O . THR A 1 288 ? 1.048 4.234 5.078 1.00 71.19 288 THR A O 1
ATOM 2339 N N . PHE A 1 289 ? 1.594 6.394 4.948 1.00 73.19 289 PHE A N 1
ATOM 2340 C CA . PHE A 1 289 ? 2.156 6.504 6.298 1.00 73.19 289 PHE A CA 1
ATOM 2341 C C . PHE A 1 289 ? 3.287 5.505 6.560 1.00 73.19 289 PHE A C 1
ATOM 2343 O O . PHE A 1 289 ? 3.261 4.730 7.519 1.00 73.19 289 PHE A O 1
ATOM 2350 N N . ASP A 1 290 ? 4.290 5.539 5.695 1.00 72.25 290 ASP A N 1
ATOM 2351 C CA . ASP A 1 290 ? 5.445 4.645 5.723 1.00 72.25 290 ASP A CA 1
ATOM 2352 C C . ASP A 1 290 ? 5.096 3.156 5.590 1.00 72.25 290 ASP A C 1
ATOM 2354 O O . ASP A 1 290 ? 5.929 2.324 5.944 1.00 72.25 290 ASP A O 1
ATOM 2358 N N . PHE A 1 291 ? 3.902 2.802 5.079 1.00 70.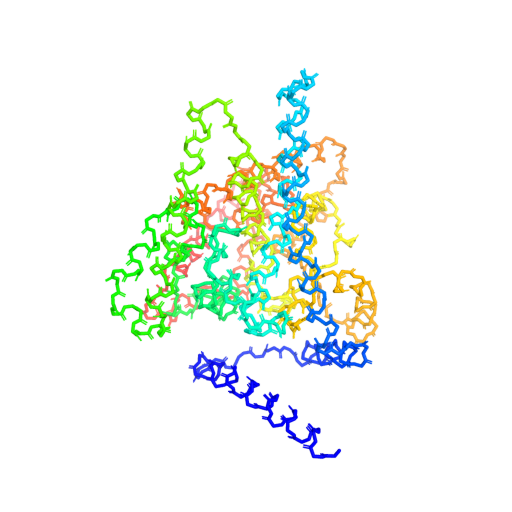12 291 PHE A N 1
ATOM 2359 C CA . PHE A 1 291 ? 3.476 1.406 4.899 1.00 70.12 291 PHE A CA 1
ATOM 2360 C C . PHE A 1 291 ? 4.564 0.578 4.222 1.00 70.12 291 PHE A C 1
ATOM 2362 O O . PHE A 1 291 ? 4.911 -0.478 4.727 1.00 70.12 291 PHE A O 1
ATOM 2369 N N . LEU A 1 292 ? 5.179 1.105 3.159 1.00 70.19 292 LEU A N 1
ATOM 2370 C CA . LEU A 1 292 ? 6.260 0.443 2.427 1.00 70.19 292 LEU A CA 1
ATOM 2371 C C . LEU A 1 292 ? 7.447 0.038 3.323 1.00 70.19 292 LEU A C 1
ATOM 2373 O O . LEU A 1 292 ? 8.059 -0.998 3.098 1.00 70.19 292 LEU A O 1
ATOM 2377 N N . GLN A 1 293 ? 7.772 0.848 4.334 1.00 71.50 293 GLN A N 1
ATOM 2378 C CA . GLN A 1 293 ? 8.894 0.603 5.245 1.00 71.50 293 GLN A CA 1
ATOM 2379 C C . GLN A 1 293 ? 8.516 -0.325 6.403 1.00 71.50 293 GLN A C 1
ATOM 2381 O O . GLN A 1 293 ? 9.336 -1.109 6.872 1.00 71.50 293 GLN A O 1
ATOM 2386 N N . ILE A 1 294 ? 7.274 -0.226 6.885 1.00 71.38 294 ILE A N 1
ATOM 2387 C CA . ILE A 1 294 ? 6.814 -0.989 8.050 1.00 71.38 294 ILE A CA 1
ATOM 2388 C C . ILE A 1 294 ? 6.215 -2.344 7.692 1.00 71.38 294 ILE A C 1
ATOM 2390 O O . ILE A 1 294 ? 6.118 -3.186 8.577 1.00 71.38 294 ILE A O 1
ATOM 2394 N N . HIS A 1 295 ? 5.802 -2.551 6.438 1.00 70.69 295 HIS A N 1
ATOM 2395 C CA . HIS A 1 295 ? 5.022 -3.713 6.012 1.00 70.69 295 HIS A CA 1
ATOM 2396 C C . HIS A 1 295 ? 5.691 -5.028 6.415 1.00 70.69 295 HIS A C 1
ATOM 2398 O O . HIS A 1 295 ? 5.074 -5.834 7.106 1.00 70.69 295 HIS A O 1
ATOM 2404 N N . GLY A 1 296 ? 6.978 -5.196 6.090 1.00 64.38 296 GLY A N 1
ATOM 2405 C CA . GLY A 1 296 ? 7.709 -6.425 6.399 1.00 64.38 296 GLY A CA 1
ATOM 2406 C C . GLY A 1 296 ? 7.766 -6.749 7.896 1.00 64.38 296 GLY A C 1
ATOM 2407 O O . GLY A 1 296 ? 7.526 -7.885 8.297 1.00 64.38 296 GLY A O 1
ATOM 2408 N N . ILE A 1 297 ? 7.993 -5.736 8.738 1.00 66.81 297 ILE A N 1
ATOM 2409 C CA . ILE A 1 297 ? 8.028 -5.899 10.200 1.00 66.81 297 ILE A CA 1
ATOM 2410 C C . ILE A 1 297 ? 6.625 -6.117 10.767 1.00 66.81 297 ILE A C 1
ATOM 2412 O O . ILE A 1 297 ? 6.437 -6.939 11.660 1.00 66.81 297 ILE A O 1
ATOM 2416 N N . HIS A 1 298 ? 5.629 -5.403 10.243 1.00 70.50 298 HIS A N 1
ATOM 2417 C CA . HIS A 1 298 ? 4.241 -5.574 10.649 1.00 70.50 298 HIS A CA 1
ATOM 2418 C C . HIS A 1 298 ? 3.767 -7.004 10.384 1.00 70.50 298 HIS A C 1
ATOM 2420 O O . HIS A 1 298 ? 3.104 -7.572 11.233 1.00 70.50 298 HIS A O 1
ATOM 2426 N N . HIS A 1 299 ? 4.157 -7.641 9.280 1.00 64.12 299 HIS A N 1
ATOM 2427 C CA . HIS A 1 299 ? 3.797 -9.043 9.044 1.00 64.12 299 HIS A CA 1
ATOM 2428 C C . HIS A 1 299 ? 4.472 -10.038 9.973 1.00 64.12 299 HIS A C 1
ATOM 2430 O O . HIS A 1 299 ? 3.887 -11.071 10.286 1.00 64.12 299 HIS A O 1
ATOM 2436 N N . ALA A 1 300 ? 5.674 -9.728 10.435 1.00 61.69 300 ALA A N 1
ATOM 2437 C CA . ALA A 1 300 ? 6.333 -10.555 11.427 1.00 61.69 300 ALA A CA 1
ATOM 2438 C C . ALA A 1 300 ? 5.756 -10.383 12.831 1.00 61.69 300 ALA A C 1
ATOM 2440 O O . ALA A 1 300 ? 5.764 -11.321 13.624 1.00 61.69 300 ALA A O 1
ATOM 2441 N N . TYR A 1 301 ? 5.237 -9.194 13.132 1.00 67.56 301 TYR A N 1
ATOM 2442 C CA . TYR A 1 301 ? 4.592 -8.920 14.403 1.00 67.56 301 TYR A CA 1
ATOM 2443 C C . TYR A 1 301 ? 3.290 -8.126 14.205 1.00 67.56 301 TYR A C 1
ATOM 2445 O O . TYR A 1 301 ? 3.232 -6.921 14.481 1.00 67.56 301 TYR A O 1
ATOM 2453 N N . PRO A 1 302 ? 2.214 -8.797 13.743 1.00 65.19 302 PRO A N 1
ATOM 2454 C CA . PRO A 1 302 ? 0.984 -8.134 13.289 1.00 65.19 302 PRO A CA 1
ATOM 2455 C C . PRO A 1 302 ? 0.227 -7.382 14.377 1.00 65.19 302 PRO A C 1
ATOM 2457 O O . PRO A 1 302 ? -0.562 -6.479 14.097 1.00 65.19 302 PRO A O 1
ATOM 2460 N N . GLN A 1 303 ? 0.491 -7.737 15.632 1.00 65.50 303 GLN A N 1
ATOM 2461 C CA . GLN A 1 303 ? -0.105 -7.100 16.799 1.00 65.50 303 GLN A CA 1
ATOM 2462 C C . GLN A 1 303 ? 0.484 -5.710 17.066 1.00 65.50 303 GLN A C 1
ATOM 2464 O O . GLN A 1 303 ? -0.182 -4.887 17.694 1.00 65.50 303 GLN A O 1
ATOM 2469 N N . ALA A 1 304 ? 1.696 -5.407 16.576 1.00 70.75 304 ALA A N 1
ATOM 2470 C CA . ALA A 1 304 ? 2.279 -4.087 16.757 1.00 70.75 304 ALA A CA 1
ATOM 2471 C C . ALA A 1 304 ? 1.590 -3.038 15.878 1.00 70.75 304 ALA A C 1
ATOM 2473 O O . ALA A 1 304 ? 1.611 -3.132 14.644 1.00 70.75 304 ALA A O 1
ATOM 2474 N N . PRO A 1 305 ? 1.076 -1.952 16.484 1.00 73.75 305 PRO A N 1
ATOM 2475 C CA . PRO A 1 305 ? 0.626 -0.796 15.736 1.00 73.75 305 PRO A CA 1
ATOM 2476 C C . PRO A 1 305 ? 1.765 -0.247 14.875 1.00 73.75 305 PRO A C 1
ATOM 2478 O O . PRO A 1 305 ? 2.855 0.039 15.379 1.00 73.75 305 PRO A O 1
ATOM 2481 N N . GLY A 1 306 ? 1.491 0.027 13.597 1.00 74.94 306 GLY A N 1
ATOM 2482 C CA . GLY A 1 306 ? 2.485 0.587 12.672 1.00 74.94 306 GLY A CA 1
ATOM 2483 C C . GLY A 1 306 ? 3.156 1.871 13.180 1.00 74.94 306 GLY A C 1
ATOM 2484 O O . GLY A 1 306 ? 4.309 2.143 12.867 1.00 74.94 306 GLY A O 1
ATOM 2485 N N . ARG A 1 307 ? 2.482 2.648 14.041 1.00 77.06 307 ARG A N 1
ATOM 2486 C CA . ARG A 1 307 ? 3.071 3.828 14.697 1.00 77.06 307 ARG A CA 1
ATOM 2487 C C . ARG A 1 307 ? 4.237 3.485 15.630 1.00 77.06 307 ARG A C 1
ATOM 2489 O O . ARG A 1 307 ? 5.152 4.297 15.722 1.00 77.06 307 ARG A O 1
ATOM 2496 N N . ILE A 1 308 ? 4.181 2.354 16.332 1.00 80.25 308 ILE A N 1
ATOM 2497 C CA . ILE A 1 308 ? 5.281 1.888 17.185 1.00 80.25 308 ILE A CA 1
ATOM 2498 C C . ILE A 1 308 ? 6.426 1.429 16.290 1.00 80.25 308 ILE A C 1
ATOM 2500 O O . ILE A 1 308 ? 7.526 1.954 16.412 1.00 80.25 308 ILE A O 1
ATOM 2504 N N . ILE A 1 309 ? 6.121 0.589 15.296 1.00 77.81 309 ILE A N 1
ATOM 2505 C CA . ILE A 1 309 ? 7.092 0.104 14.305 1.00 77.81 309 ILE A CA 1
ATOM 2506 C C . ILE A 1 309 ? 7.862 1.275 13.676 1.00 77.81 309 ILE A C 1
ATOM 2508 O O . ILE A 1 309 ? 9.086 1.266 13.649 1.00 77.81 309 ILE A O 1
ATOM 25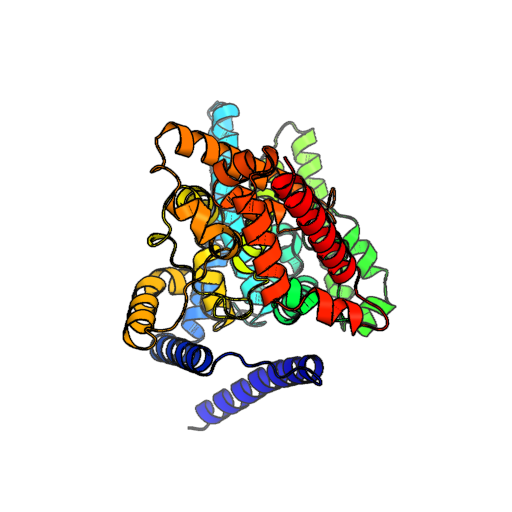12 N N . ARG A 1 310 ? 7.172 2.348 13.261 1.00 79.94 310 ARG A N 1
ATOM 2513 C CA . ARG A 1 310 ? 7.805 3.557 12.697 1.00 79.94 310 ARG A CA 1
ATOM 2514 C C . ARG A 1 310 ? 8.808 4.244 13.627 1.00 79.94 310 ARG A C 1
ATOM 2516 O O . ARG A 1 310 ? 9.755 4.846 13.134 1.00 79.94 310 ARG A O 1
ATOM 2523 N N . LYS A 1 311 ? 8.586 4.231 14.944 1.00 83.75 311 LYS A N 1
ATOM 2524 C CA . LYS A 1 311 ? 9.509 4.861 15.904 1.00 83.75 311 LYS A CA 1
ATOM 2525 C C . LYS A 1 311 ? 10.772 4.028 16.087 1.00 83.75 311 LYS A C 1
ATOM 2527 O O . LYS A 1 311 ? 11.857 4.588 16.186 1.00 83.75 311 LYS A O 1
ATOM 2532 N N . GLU A 1 312 ? 10.610 2.712 16.089 1.00 85.12 312 GLU A N 1
ATOM 2533 C CA . GLU A 1 312 ? 11.674 1.754 16.392 1.00 85.12 312 GLU A CA 1
ATOM 2534 C C . GLU A 1 312 ? 12.429 1.289 15.141 1.00 85.12 312 GLU A C 1
ATOM 2536 O O . GLU A 1 312 ? 13.505 0.708 15.243 1.00 85.12 312 GLU A O 1
ATOM 2541 N N . ILE A 1 313 ? 11.924 1.601 13.942 1.00 79.50 313 ILE A N 1
ATOM 2542 C CA . ILE A 1 313 ? 12.487 1.122 12.677 1.00 79.50 313 ILE A CA 1
ATOM 2543 C C . ILE A 1 313 ? 13.993 1.396 12.564 1.00 79.50 313 ILE A C 1
ATOM 2545 O O . ILE A 1 313 ? 14.737 0.513 12.155 1.00 79.50 313 ILE A O 1
ATOM 2549 N N . GLY A 1 314 ? 14.469 2.571 12.988 1.00 81.06 314 GLY A N 1
ATOM 2550 C CA . GLY A 1 314 ? 15.895 2.911 12.961 1.00 81.06 314 GLY A CA 1
ATOM 2551 C C . GLY A 1 314 ? 16.740 2.118 13.963 1.00 81.06 314 GLY A C 1
ATOM 2552 O O . GLY A 1 314 ? 17.881 1.788 13.655 1.00 81.06 314 GLY A O 1
ATOM 2553 N N . TYR A 1 315 ? 16.183 1.786 15.128 1.00 86.31 315 TYR A N 1
ATOM 2554 C CA . TYR A 1 315 ? 16.838 0.931 16.118 1.00 86.31 315 TYR A CA 1
ATOM 2555 C C . TYR A 1 315 ? 17.005 -0.490 15.567 1.00 86.31 315 TYR A C 1
ATOM 2557 O O . TYR A 1 315 ? 18.127 -0.991 15.493 1.00 86.31 315 TYR A O 1
ATOM 2565 N N . TRP A 1 316 ? 15.926 -1.085 15.052 1.00 82.31 316 TRP A N 1
ATOM 2566 C CA . TRP A 1 316 ? 15.975 -2.424 14.457 1.00 82.31 316 TRP A CA 1
ATOM 2567 C C . TRP A 1 316 ? 16.858 -2.494 13.207 1.00 82.31 316 TRP A C 1
ATOM 2569 O O . TRP A 1 316 ? 17.516 -3.505 12.987 1.00 82.31 316 TRP A O 1
ATOM 2579 N N . ARG A 1 317 ? 16.950 -1.410 12.420 1.00 79.00 317 ARG A N 1
ATOM 2580 C CA . ARG A 1 317 ? 17.928 -1.301 11.323 1.00 79.00 317 ARG A CA 1
ATOM 2581 C C . ARG A 1 317 ? 19.354 -1.492 11.812 1.00 79.00 317 ARG A C 1
ATOM 2583 O O . ARG A 1 317 ? 20.135 -2.191 11.180 1.00 79.00 317 ARG A O 1
ATOM 2590 N N . ASN A 1 318 ? 19.714 -0.773 12.871 1.00 81.81 318 ASN A N 1
ATOM 2591 C CA . ASN A 1 318 ? 21.085 -0.748 13.357 1.00 81.81 318 ASN A CA 1
ATOM 2592 C C . ASN A 1 318 ? 21.457 -2.113 13.931 1.00 81.81 318 ASN A C 1
ATOM 2594 O O . ASN A 1 318 ? 22.516 -2.623 13.588 1.00 81.81 318 ASN A O 1
ATOM 2598 N N . TYR A 1 319 ? 20.536 -2.738 14.672 1.00 83.75 319 TYR A N 1
ATOM 2599 C CA . TYR A 1 319 ? 20.675 -4.128 15.102 1.00 83.75 319 TYR A CA 1
ATOM 2600 C C . TYR A 1 319 ? 20.896 -5.066 13.905 1.00 83.75 319 TYR A C 1
ATOM 2602 O O . TYR A 1 319 ? 21.825 -5.869 13.896 1.00 83.75 319 TYR A O 1
ATOM 2610 N N . LEU A 1 320 ? 20.092 -4.923 12.846 1.00 74.31 320 LEU A N 1
ATOM 2611 C CA . LEU A 1 320 ? 20.225 -5.749 11.649 1.00 74.31 320 LEU A CA 1
ATOM 2612 C C . LEU A 1 320 ? 21.587 -5.572 10.959 1.00 74.31 320 LEU A C 1
ATOM 2614 O O . LEU A 1 320 ? 22.204 -6.562 10.576 1.00 74.31 320 LEU A O 1
ATOM 2618 N N . LEU A 1 321 ? 22.075 -4.334 10.827 1.00 74.25 321 LEU A N 1
ATOM 2619 C CA . LEU A 1 321 ? 23.395 -4.040 10.251 1.00 74.25 321 LEU A CA 1
ATOM 2620 C C . LEU A 1 321 ? 24.549 -4.616 11.065 1.00 74.25 321 LEU A C 1
ATOM 2622 O O . LEU A 1 321 ? 25.559 -5.014 10.490 1.00 74.25 321 LEU A O 1
ATOM 2626 N N . GLU A 1 322 ? 24.413 -4.599 12.385 1.00 80.88 322 GLU A N 1
ATOM 2627 C CA . GLU A 1 322 ? 25.443 -5.048 13.312 1.00 80.88 322 GLU A CA 1
ATOM 2628 C C . GLU A 1 322 ? 25.539 -6.577 13.346 1.00 80.88 322 GLU A C 1
ATOM 2630 O O . GLU A 1 322 ? 26.635 -7.130 13.257 1.00 80.88 322 GLU A O 1
ATOM 2635 N N . HIS A 1 323 ? 24.397 -7.262 13.414 1.00 78.06 323 HIS A N 1
ATOM 2636 C CA . HIS A 1 323 ? 24.345 -8.708 13.634 1.00 78.06 323 HIS A CA 1
ATOM 2637 C C . HIS A 1 323 ? 24.237 -9.533 12.344 1.00 78.06 323 HIS A C 1
ATOM 2639 O O . HIS A 1 323 ? 24.621 -10.703 12.334 1.00 78.06 323 HIS A O 1
ATOM 2645 N N . TYR A 1 324 ? 23.782 -8.937 11.235 1.00 71.94 324 TYR A N 1
ATOM 2646 C CA . TYR A 1 324 ? 23.578 -9.638 9.963 1.00 71.94 324 TYR A CA 1
ATOM 2647 C C . TYR A 1 324 ? 24.216 -8.889 8.774 1.00 71.94 324 TYR A C 1
ATOM 2649 O O . TYR A 1 324 ? 23.515 -8.454 7.857 1.00 71.94 324 TYR A O 1
ATOM 2657 N N . PRO A 1 325 ? 25.559 -8.774 8.713 1.00 61.56 325 PRO A N 1
ATOM 2658 C CA . PRO A 1 325 ? 26.261 -7.960 7.708 1.00 61.56 325 PRO A CA 1
ATOM 2659 C C . PRO A 1 325 ? 26.096 -8.454 6.260 1.00 61.56 325 PRO A C 1
ATOM 2661 O O . PRO A 1 325 ? 26.301 -7.692 5.319 1.00 61.56 325 PRO A O 1
ATOM 2664 N N . ASN A 1 326 ? 25.712 -9.721 6.073 1.00 58.47 326 ASN A N 1
ATOM 2665 C CA . ASN A 1 326 ? 25.448 -10.313 4.757 1.00 58.47 326 ASN A CA 1
ATOM 2666 C C . ASN A 1 326 ? 23.977 -10.199 4.329 1.00 58.47 326 ASN A C 1
ATOM 2668 O O . ASN A 1 326 ? 23.630 -10.610 3.219 1.00 58.47 326 ASN A O 1
ATOM 2672 N N . MET A 1 327 ? 23.107 -9.662 5.189 1.00 56.50 327 MET A N 1
ATOM 2673 C CA . MET A 1 327 ? 21.699 -9.497 4.867 1.00 56.50 327 MET A CA 1
ATOM 2674 C C . MET A 1 327 ? 21.558 -8.421 3.787 1.00 56.50 327 MET A C 1
ATOM 2676 O O . MET A 1 327 ? 21.966 -7.272 3.962 1.00 56.50 327 MET A O 1
ATOM 2680 N N . ARG A 1 328 ? 20.992 -8.797 2.636 1.00 53.66 328 ARG A N 1
ATOM 2681 C CA . ARG A 1 328 ? 20.638 -7.828 1.594 1.00 53.66 328 ARG A CA 1
ATOM 2682 C C . ARG A 1 328 ? 19.486 -6.948 2.103 1.00 53.66 328 ARG A C 1
ATOM 2684 O O . ARG A 1 328 ? 18.721 -7.348 2.980 1.00 53.66 328 ARG A O 1
ATOM 2691 N N . TYR A 1 329 ? 19.383 -5.727 1.601 1.00 57.25 329 TYR A N 1
ATOM 2692 C CA . TYR A 1 329 ? 18.224 -4.867 1.852 1.00 57.25 329 TYR A CA 1
ATOM 2693 C C . TYR A 1 329 ? 17.193 -5.070 0.755 1.00 57.25 329 TYR A C 1
ATOM 2695 O O . TYR A 1 329 ? 17.556 -5.529 -0.325 1.00 57.25 329 TYR A O 1
ATOM 2703 N N . CYS A 1 330 ? 15.943 -4.676 1.016 1.00 55.69 330 CYS A N 1
ATOM 2704 C CA . CYS A 1 330 ? 14.914 -4.592 -0.016 1.00 55.69 330 CYS A CA 1
ATOM 2705 C C . CYS A 1 330 ? 15.403 -3.702 -1.173 1.00 55.69 330 CYS A C 1
ATOM 2707 O O . CYS A 1 330 ? 15.309 -2.472 -1.120 1.00 55.69 330 CYS A O 1
ATOM 2709 N N . GLU A 1 331 ? 15.944 -4.321 -2.217 1.00 57.31 331 GLU A N 1
ATOM 2710 C CA . GLU A 1 331 ? 16.198 -3.685 -3.501 1.00 57.31 331 GLU A CA 1
ATOM 2711 C C . GLU A 1 331 ? 15.054 -4.081 -4.430 1.00 57.31 331 GLU A C 1
ATOM 2713 O O . GLU A 1 331 ? 14.772 -5.255 -4.615 1.00 57.31 331 GLU A O 1
ATOM 2718 N N . VAL A 1 332 ? 14.372 -3.116 -5.033 1.00 65.25 332 VAL A N 1
ATOM 2719 C CA . VAL A 1 332 ? 13.460 -3.391 -6.156 1.00 65.25 332 VAL A CA 1
ATOM 2720 C C . VAL A 1 332 ? 14.175 -4.213 -7.231 1.00 65.25 332 VAL A C 1
ATOM 2722 O O . VAL A 1 332 ? 15.329 -3.937 -7.559 1.00 65.25 332 VAL A O 1
ATOM 2725 N N . MET A 1 333 ? 13.496 -5.192 -7.825 1.00 67.75 333 MET A N 1
ATOM 2726 C CA . MET A 1 333 ? 14.046 -6.095 -8.840 1.00 67.75 333 MET A CA 1
ATOM 2727 C C . MET A 1 333 ? 14.739 -5.324 -9.966 1.00 67.75 333 MET A C 1
ATOM 2729 O O . MET A 1 333 ? 15.807 -5.715 -10.432 1.00 67.75 333 MET A O 1
ATOM 2733 N N . THR A 1 334 ? 14.154 -4.203 -10.393 1.00 71.12 334 THR A N 1
ATOM 2734 C CA . THR A 1 334 ? 14.738 -3.351 -11.438 1.00 71.12 334 THR A CA 1
ATOM 2735 C C . THR A 1 334 ? 16.167 -2.913 -11.090 1.00 71.12 334 THR A C 1
ATOM 2737 O O . THR A 1 334 ? 17.022 -2.881 -11.978 1.00 71.12 334 THR A O 1
ATOM 2740 N N . HIS A 1 335 ? 16.452 -2.619 -9.813 1.00 73.00 335 HIS A N 1
ATOM 2741 C CA . HIS A 1 335 ? 17.806 -2.310 -9.352 1.00 73.00 335 HIS A CA 1
ATOM 2742 C C . HIS A 1 335 ? 18.739 -3.506 -9.483 1.00 73.00 335 HIS A C 1
ATOM 2744 O O . HIS A 1 335 ? 19.867 -3.329 -9.933 1.00 73.00 335 HIS A O 1
ATOM 2750 N N . SER A 1 336 ? 18.280 -4.707 -9.139 1.00 73.25 336 SER A N 1
ATOM 2751 C CA . SER A 1 336 ? 19.093 -5.921 -9.213 1.00 73.25 336 SER A CA 1
ATOM 2752 C C . SER A 1 336 ? 19.395 -6.313 -10.663 1.00 73.25 336 SER A C 1
ATOM 2754 O O . SER A 1 336 ? 20.558 -6.522 -11.008 1.00 73.25 336 SER A O 1
ATOM 2756 N N . ILE A 1 337 ? 18.381 -6.325 -11.539 1.00 74.12 337 ILE A N 1
ATOM 2757 C CA . ILE A 1 337 ? 18.533 -6.665 -12.964 1.00 74.12 337 ILE A CA 1
ATOM 2758 C C . ILE A 1 337 ? 19.450 -5.655 -13.656 1.00 74.12 337 ILE A C 1
ATOM 2760 O O . ILE A 1 337 ? 20.432 -6.025 -14.300 1.00 74.12 337 ILE A O 1
ATOM 2764 N N . HIS A 1 338 ? 19.154 -4.363 -13.513 1.00 78.75 338 HIS A N 1
ATOM 2765 C CA . HIS A 1 338 ? 19.815 -3.305 -14.276 1.00 78.75 338 HIS A CA 1
ATOM 2766 C C . HIS A 1 338 ? 20.891 -2.569 -13.477 1.00 78.75 338 HIS A C 1
ATOM 2768 O O . HIS A 1 338 ? 21.274 -1.457 -13.843 1.00 78.75 338 HIS A O 1
ATOM 2774 N N . ARG A 1 339 ? 21.434 -3.188 -12.419 1.00 78.62 339 ARG A N 1
ATOM 2775 C CA . ARG A 1 339 ? 22.439 -2.578 -11.530 1.00 78.62 339 ARG A CA 1
ATOM 2776 C C . ARG A 1 339 ? 23.602 -1.959 -12.299 1.00 78.62 339 ARG A C 1
ATOM 2778 O O . ARG A 1 339 ? 24.022 -0.842 -12.007 1.00 78.62 339 ARG A O 1
ATOM 2785 N N . ARG A 1 340 ? 24.102 -2.675 -13.315 1.00 80.56 340 ARG A N 1
ATOM 2786 C CA . ARG A 1 340 ? 25.195 -2.212 -14.187 1.00 80.56 340 ARG A CA 1
ATOM 2787 C C . ARG A 1 340 ? 24.821 -0.932 -14.932 1.00 8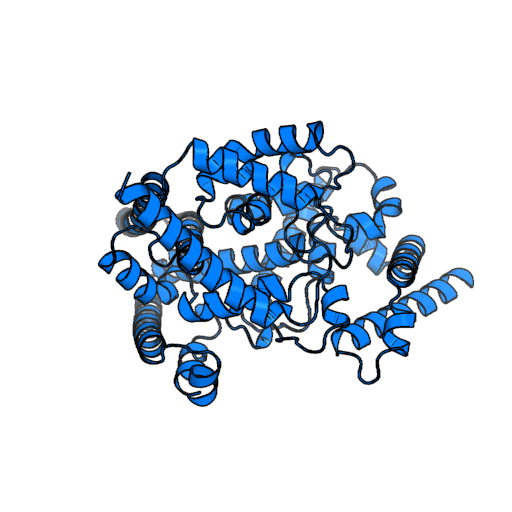0.56 340 ARG A C 1
ATOM 2789 O O . ARG A 1 340 ? 25.594 0.021 -14.919 1.00 80.56 340 ARG A O 1
ATOM 2796 N N . THR A 1 341 ? 23.624 -0.889 -15.513 1.00 83.38 341 THR A N 1
ATOM 2797 C CA . THR A 1 341 ? 23.116 0.278 -16.239 1.00 83.38 341 THR A CA 1
ATOM 2798 C C . THR A 1 341 ? 22.889 1.460 -15.300 1.00 83.38 341 THR A C 1
ATOM 2800 O O . THR A 1 341 ? 23.330 2.567 -15.598 1.00 83.38 341 THR A O 1
ATOM 2803 N N . ILE A 1 342 ? 22.264 1.231 -14.143 1.00 80.88 342 ILE A N 1
ATOM 2804 C CA . ILE A 1 342 ? 21.953 2.273 -13.152 1.00 80.88 342 ILE A CA 1
ATOM 2805 C C . ILE A 1 342 ? 23.224 2.929 -12.620 1.00 80.88 342 ILE A C 1
ATOM 2807 O O . ILE A 1 342 ? 23.298 4.154 -12.555 1.00 80.88 342 ILE A O 1
ATOM 2811 N N . ASN A 1 343 ? 24.250 2.136 -12.303 1.00 82.69 343 ASN A N 1
ATOM 2812 C CA . ASN A 1 343 ? 25.521 2.649 -11.787 1.00 82.69 343 ASN A CA 1
ATOM 2813 C C . ASN A 1 343 ? 26.264 3.554 -12.787 1.00 82.69 343 ASN A C 1
ATOM 2815 O O . ASN A 1 343 ? 27.098 4.355 -12.371 1.00 82.69 343 ASN A O 1
ATOM 2819 N N . LYS A 1 344 ? 25.971 3.436 -14.089 1.00 85.06 344 LYS A N 1
ATOM 2820 C CA . LYS A 1 344 ? 26.535 4.283 -15.152 1.00 85.06 344 LYS A CA 1
ATOM 2821 C C . LYS A 1 344 ? 25.698 5.534 -15.434 1.00 85.06 344 LYS A C 1
ATOM 2823 O O . LYS A 1 344 ? 26.143 6.394 -16.195 1.00 85.06 344 LYS A O 1
ATOM 2828 N N . LEU A 1 345 ? 24.480 5.642 -14.895 1.00 84.19 345 LEU A N 1
ATOM 2829 C CA . LEU A 1 345 ? 23.638 6.811 -15.132 1.00 84.19 345 LEU A CA 1
ATOM 2830 C C . LEU A 1 345 ? 24.254 8.053 -14.472 1.00 84.19 345 LEU A C 1
ATOM 2832 O O . LEU A 1 345 ? 24.780 7.968 -13.358 1.00 84.19 345 LEU A O 1
ATOM 2836 N N . PRO A 1 346 ? 24.157 9.231 -15.116 1.00 86.94 346 PRO A N 1
ATOM 2837 C CA . PRO A 1 346 ? 24.565 10.473 -14.481 1.00 86.94 346 PRO A CA 1
ATOM 2838 C C . PRO A 1 346 ? 23.756 10.701 -13.200 1.00 86.94 346 PRO A C 1
ATOM 2840 O O . PRO A 1 346 ? 22.614 10.241 -13.062 1.00 86.94 346 PRO A O 1
ATOM 2843 N N . LYS A 1 347 ? 24.334 11.446 -12.254 1.00 88.12 347 LYS A N 1
ATOM 2844 C CA . LYS A 1 347 ? 23.605 11.850 -11.047 1.00 88.12 347 LYS A CA 1
ATOM 2845 C C . LYS A 1 347 ? 22.336 12.622 -11.453 1.00 88.12 347 LYS A C 1
ATOM 2847 O O . LYS A 1 347 ? 22.446 13.497 -12.311 1.00 88.12 347 LYS A O 1
ATOM 2852 N N . PRO A 1 348 ? 21.161 12.317 -10.870 1.00 88.31 348 PRO A N 1
ATOM 2853 C CA . PRO A 1 348 ? 19.924 12.999 -11.235 1.00 88.31 348 PRO A CA 1
ATOM 2854 C C . PRO A 1 348 ? 19.996 14.502 -10.959 1.00 88.31 348 PRO A C 1
ATOM 2856 O O . PRO A 1 348 ? 20.401 14.909 -9.866 1.00 88.31 348 PRO A O 1
ATOM 2859 N N . ASN A 1 349 ? 19.574 15.314 -11.924 1.00 91.62 349 ASN A N 1
ATOM 2860 C CA . ASN A 1 349 ? 19.412 16.760 -11.763 1.00 91.62 349 ASN A CA 1
ATOM 2861 C C . ASN A 1 349 ? 17.949 17.112 -11.436 1.00 91.62 349 ASN A C 1
ATOM 2863 O O . ASN A 1 349 ? 17.074 16.259 -11.524 1.00 91.62 349 ASN A O 1
ATOM 2867 N N . VAL A 1 350 ? 17.651 18.368 -11.084 1.00 90.81 350 VAL A N 1
ATOM 2868 C CA . VAL A 1 350 ? 16.293 18.805 -10.682 1.00 90.81 350 VAL A CA 1
ATOM 2869 C C . VAL A 1 350 ? 15.210 18.450 -11.711 1.00 90.81 350 VAL A C 1
ATOM 2871 O O . VAL A 1 350 ? 14.109 18.064 -11.326 1.00 90.81 350 VAL A O 1
ATOM 2874 N N . PHE A 1 351 ? 15.516 18.527 -13.007 1.00 92.69 351 PHE A N 1
ATOM 2875 C CA . PHE A 1 351 ? 14.575 18.158 -14.064 1.00 92.69 351 PHE A CA 1
ATOM 2876 C C . PHE A 1 351 ? 14.205 16.669 -14.003 1.00 92.69 351 PHE A C 1
ATOM 2878 O O . PHE A 1 351 ? 13.026 16.328 -14.100 1.00 92.69 351 PHE A O 1
ATOM 2885 N N . ASP A 1 352 ? 15.177 15.795 -13.727 1.00 91.00 352 ASP A N 1
ATOM 2886 C CA . ASP A 1 352 ? 14.921 14.370 -13.504 1.00 91.00 352 ASP A CA 1
ATOM 2887 C C . ASP A 1 352 ? 13.989 14.133 -12.306 1.00 91.00 352 ASP A C 1
ATOM 2889 O O . ASP A 1 352 ? 13.114 13.267 -12.366 1.00 91.00 352 ASP A O 1
ATOM 2893 N N . TRP A 1 353 ? 14.138 14.917 -11.229 1.00 88.88 353 TRP A N 1
ATOM 2894 C CA . TRP A 1 353 ? 13.261 14.818 -10.057 1.00 88.88 353 TRP A CA 1
ATOM 2895 C C . TRP A 1 353 ? 11.814 15.185 -10.394 1.00 88.88 353 TRP A C 1
ATOM 2897 O O . TRP A 1 353 ? 10.884 14.504 -9.961 1.00 88.88 353 TRP A O 1
ATOM 2907 N N . ILE A 1 354 ? 11.620 16.234 -11.197 1.00 89.62 354 ILE A N 1
ATOM 2908 C CA . ILE A 1 354 ? 10.292 16.672 -11.640 1.00 89.62 354 ILE A CA 1
ATOM 2909 C C . ILE A 1 354 ? 9.636 15.589 -12.502 1.00 89.62 354 ILE A C 1
ATOM 2911 O O . ILE A 1 354 ? 8.503 15.191 -12.222 1.00 89.62 354 ILE A O 1
ATOM 2915 N N . ILE A 1 355 ? 10.348 15.066 -13.508 1.00 90.94 355 ILE A N 1
ATOM 2916 C CA . ILE A 1 355 ? 9.819 14.006 -14.377 1.00 90.94 355 ILE A CA 1
ATOM 2917 C C . ILE A 1 355 ? 9.461 12.767 -13.563 1.00 90.94 355 ILE A C 1
ATOM 2919 O O . ILE A 1 355 ? 8.356 12.248 -13.704 1.00 90.94 355 ILE A O 1
ATOM 2923 N N . GLN A 1 356 ? 10.356 12.296 -12.691 1.00 89.50 356 GLN A N 1
ATOM 2924 C CA . GLN A 1 356 ? 10.077 11.116 -11.877 1.00 89.50 356 GLN A CA 1
ATOM 2925 C C . GLN A 1 356 ? 8.868 11.334 -10.957 1.00 89.50 356 GLN A C 1
ATOM 2927 O O . GLN A 1 356 ? 8.097 10.399 -10.736 1.00 89.50 356 GLN A O 1
ATOM 2932 N N . GLY A 1 357 ? 8.662 12.556 -10.453 1.00 88.12 357 GLY A N 1
ATOM 2933 C CA . GLY A 1 357 ? 7.447 12.926 -9.729 1.00 88.12 357 GLY A CA 1
ATOM 2934 C C . GLY A 1 357 ? 6.195 12.675 -10.571 1.00 88.12 357 GLY A C 1
ATOM 2935 O O . GLY A 1 357 ? 5.308 11.938 -10.141 1.00 88.12 357 GLY A O 1
ATOM 2936 N N . PHE A 1 358 ? 6.157 13.196 -11.801 1.00 88.19 358 PHE A N 1
ATOM 2937 C CA . PHE A 1 358 ? 5.043 12.963 -12.729 1.00 88.19 358 PHE A CA 1
ATOM 2938 C C . PHE A 1 358 ? 4.852 11.486 -13.079 1.00 88.19 358 PHE A C 1
ATOM 2940 O O . PHE A 1 358 ? 3.720 11.007 -13.071 1.00 88.19 358 PHE A O 1
ATOM 2947 N N . VAL A 1 359 ? 5.936 10.747 -13.335 1.00 86.75 359 VAL A N 1
ATOM 2948 C CA . VAL A 1 359 ? 5.879 9.298 -13.584 1.00 86.75 359 VAL A CA 1
ATOM 2949 C C . VAL A 1 359 ? 5.276 8.572 -12.384 1.00 86.75 359 VAL A C 1
ATOM 2951 O O . VAL A 1 359 ? 4.400 7.731 -12.565 1.00 86.75 359 VAL A O 1
ATOM 2954 N N . SER A 1 360 ? 5.670 8.934 -11.161 1.00 83.50 360 SER A N 1
ATOM 2955 C CA . SER A 1 360 ? 5.145 8.322 -9.933 1.00 83.50 360 SER A CA 1
ATOM 2956 C C . SER A 1 360 ? 3.645 8.592 -9.766 1.00 83.50 360 SER A C 1
ATOM 2958 O O . SER A 1 360 ? 2.885 7.669 -9.473 1.00 83.50 360 SER A O 1
ATOM 2960 N N . PHE A 1 361 ? 3.190 9.822 -10.035 1.00 82.56 361 PHE A N 1
ATOM 2961 C CA . PHE A 1 361 ? 1.759 10.150 -10.043 1.00 82.56 361 PHE A CA 1
ATOM 2962 C C . PHE A 1 361 ? 0.993 9.419 -11.154 1.00 82.56 361 PHE A C 1
ATOM 2964 O O . PHE A 1 361 ? -0.109 8.928 -10.914 1.00 82.56 361 PHE A O 1
ATOM 2971 N N . GLY A 1 362 ? 1.575 9.292 -12.349 1.00 83.06 362 GLY A N 1
ATOM 2972 C CA . GLY A 1 362 ? 0.992 8.532 -13.456 1.00 83.06 362 GLY A CA 1
ATOM 2973 C C . GLY A 1 362 ? 0.843 7.044 -13.131 1.00 83.06 362 GLY A C 1
ATOM 2974 O O . GLY A 1 362 ? -0.219 6.467 -13.355 1.00 83.06 362 GLY A O 1
ATOM 2975 N N . CYS A 1 363 ? 1.864 6.435 -12.519 1.00 79.19 363 CYS A N 1
ATOM 2976 C CA . CYS A 1 363 ? 1.810 5.052 -12.030 1.00 79.19 363 CYS A CA 1
ATOM 2977 C C . CYS A 1 363 ? 0.704 4.861 -11.002 1.00 79.19 363 CYS A C 1
ATOM 2979 O O . CYS A 1 363 ? 0.000 3.855 -11.014 1.00 79.19 363 CYS A O 1
ATOM 2981 N N . TRP A 1 364 ? 0.541 5.834 -10.116 1.00 76.94 364 TRP A N 1
ATOM 2982 C CA . TRP A 1 364 ? -0.486 5.802 -9.093 1.00 76.94 364 TRP A CA 1
ATOM 2983 C C . TRP A 1 364 ? -1.902 5.932 -9.672 1.00 76.94 364 TRP A C 1
ATOM 2985 O O . TRP A 1 364 ? -2.794 5.160 -9.310 1.00 76.94 364 TRP A O 1
ATOM 2995 N N . ALA A 1 365 ? -2.103 6.832 -10.636 1.00 77.56 365 ALA A N 1
ATOM 2996 C CA . ALA A 1 365 ? -3.353 6.919 -11.387 1.00 77.56 365 ALA A CA 1
ATOM 2997 C C . ALA A 1 365 ? -3.648 5.599 -12.124 1.00 77.56 365 ALA A C 1
ATOM 2999 O O . ALA A 1 365 ? -4.763 5.084 -12.065 1.00 77.56 365 ALA A O 1
ATOM 3000 N N . PHE A 1 366 ? -2.632 4.983 -12.733 1.00 76.31 366 PHE A N 1
ATOM 3001 C CA . PHE A 1 366 ? -2.770 3.674 -13.369 1.00 76.31 366 PHE A CA 1
ATOM 3002 C C . PHE A 1 366 ? -3.105 2.561 -12.362 1.00 76.31 366 PHE A C 1
ATOM 3004 O O . PHE A 1 366 ? -3.987 1.745 -12.617 1.00 76.31 366 PHE A O 1
ATOM 3011 N N . CYS A 1 367 ? -2.500 2.565 -11.170 1.00 73.81 367 CYS A N 1
ATOM 3012 C CA . CYS A 1 367 ? -2.855 1.640 -10.086 1.00 73.81 367 CYS A CA 1
ATOM 3013 C C . CYS A 1 367 ? -4.284 1.839 -9.592 1.00 73.81 367 CYS A C 1
ATOM 3015 O O . CYS A 1 367 ? -4.935 0.872 -9.216 1.00 73.81 367 CYS A O 1
ATOM 3017 N N . THR A 1 368 ? -4.793 3.069 -9.630 1.00 72.19 368 THR A N 1
ATOM 3018 C CA . THR A 1 368 ? -6.199 3.362 -9.330 1.00 72.19 368 THR A CA 1
ATOM 3019 C C . THR A 1 368 ? -7.116 2.681 -10.348 1.00 72.19 368 THR A C 1
ATOM 3021 O O . THR A 1 368 ? -8.115 2.074 -9.961 1.00 72.19 368 THR A O 1
ATOM 3024 N N . LEU A 1 369 ? -6.752 2.685 -11.636 1.00 70.75 369 LEU A N 1
ATOM 3025 C CA . LEU A 1 369 ? -7.483 1.966 -12.690 1.00 70.75 369 LEU A CA 1
ATOM 3026 C C . LEU A 1 369 ? -7.396 0.439 -12.526 1.00 70.75 369 LEU A C 1
ATOM 3028 O O . LEU A 1 369 ? -8.411 -0.248 -12.658 1.00 70.75 369 LEU A O 1
ATOM 3032 N N . ILE A 1 370 ? -6.216 -0.095 -12.186 1.00 67.44 370 ILE A N 1
ATOM 3033 C CA . ILE A 1 370 ? -6.023 -1.529 -11.899 1.00 67.44 370 ILE A CA 1
ATOM 3034 C C . ILE A 1 370 ? -6.853 -1.955 -10.687 1.00 67.44 370 ILE A C 1
ATOM 3036 O O . ILE A 1 370 ? -7.601 -2.927 -10.778 1.00 67.44 370 ILE A O 1
ATOM 3040 N N . ALA A 1 371 ? -6.769 -1.213 -9.579 1.00 60.62 371 ALA A N 1
ATOM 3041 C CA . ALA A 1 371 ? -7.562 -1.442 -8.372 1.00 60.62 371 ALA A CA 1
ATOM 3042 C C . ALA A 1 371 ? -9.065 -1.357 -8.670 1.00 60.62 371 ALA A C 1
ATOM 3044 O O . ALA A 1 371 ? -9.864 -2.081 -8.075 1.00 60.62 371 ALA A O 1
ATOM 3045 N N . SER A 1 372 ? -9.436 -0.537 -9.657 1.00 61.41 372 SER A N 1
ATOM 3046 C CA . SER A 1 372 ? -10.807 -0.441 -10.146 1.00 61.41 372 SER A CA 1
ATOM 3047 C C . SER A 1 372 ? -11.227 -1.582 -11.082 1.00 61.41 372 SER A C 1
ATOM 3049 O O . SER A 1 372 ? -12.395 -1.706 -11.438 1.00 61.41 372 SER A O 1
ATOM 3051 N N . GLY A 1 373 ? -10.296 -2.465 -11.449 1.00 55.72 373 GLY A N 1
ATOM 3052 C CA . GLY A 1 373 ? -10.537 -3.648 -12.265 1.00 55.72 373 GLY A CA 1
ATOM 3053 C C . GLY A 1 373 ? -10.439 -3.440 -13.773 1.00 55.72 373 GLY A C 1
ATOM 3054 O O . GLY A 1 373 ? -10.788 -4.367 -14.497 1.00 55.72 373 GLY A O 1
ATOM 3055 N N . TYR A 1 374 ? -9.965 -2.283 -14.244 1.00 57.88 374 TYR A N 1
ATOM 3056 C CA . TYR A 1 374 ? -9.910 -1.953 -15.675 1.00 57.88 374 TYR A CA 1
ATOM 3057 C C . TYR A 1 374 ? -8.696 -2.534 -16.421 1.00 57.88 374 TYR A C 1
ATOM 3059 O O . TYR A 1 374 ? -8.664 -2.467 -17.645 1.00 57.88 374 TYR A O 1
ATOM 3067 N N . ALA A 1 375 ? -7.712 -3.122 -15.728 1.00 53.34 375 ALA A N 1
ATOM 3068 C CA . ALA A 1 375 ? -6.542 -3.740 -16.369 1.00 53.34 375 ALA A CA 1
ATOM 3069 C C . ALA A 1 375 ? -5.766 -4.716 -15.448 1.00 53.34 375 ALA A C 1
ATOM 3071 O O . ALA A 1 375 ? -4.554 -4.563 -15.291 1.00 53.34 375 ALA A O 1
ATOM 3072 N N . PRO A 1 376 ? -6.408 -5.719 -14.813 1.00 51.78 376 PRO A N 1
ATOM 3073 C CA . PRO A 1 376 ? -5.725 -6.599 -13.853 1.00 51.78 376 PRO A CA 1
ATOM 3074 C C . PRO A 1 376 ? -4.596 -7.442 -14.478 1.00 51.78 376 PRO A C 1
ATOM 3076 O O . PRO A 1 376 ? -3.714 -7.905 -13.763 1.00 51.78 376 PRO A O 1
ATOM 3079 N N . GLU A 1 377 ? -4.609 -7.628 -15.801 1.00 48.06 377 GLU A N 1
ATOM 3080 C CA . GLU A 1 377 ? -3.640 -8.450 -16.541 1.00 48.06 377 GLU A CA 1
ATOM 3081 C C . GLU A 1 377 ? -2.346 -7.697 -16.903 1.00 48.06 377 GLU A C 1
ATOM 3083 O O . GLU A 1 377 ? -1.325 -8.316 -17.201 1.00 48.06 377 GLU A O 1
ATOM 3088 N N . MET A 1 378 ? -2.347 -6.360 -16.833 1.00 50.19 378 MET A N 1
ATOM 3089 C CA . MET A 1 378 ? -1.169 -5.518 -17.079 1.00 50.19 378 MET A CA 1
ATOM 3090 C C . MET A 1 378 ? -0.371 -5.355 -15.780 1.00 50.19 378 MET A C 1
ATOM 3092 O O . MET A 1 378 ? -0.294 -4.279 -15.190 1.00 50.19 378 MET A O 1
ATOM 3096 N N . ALA A 1 379 ? 0.128 -6.473 -15.264 1.00 53.09 379 ALA A N 1
ATOM 3097 C CA . ALA A 1 379 ? 0.547 -6.577 -13.876 1.00 53.09 379 ALA A CA 1
ATOM 3098 C C . ALA A 1 379 ? 1.975 -6.056 -13.624 1.00 53.09 379 ALA A C 1
ATOM 3100 O O . ALA A 1 379 ? 2.829 -6.109 -14.500 1.00 53.09 379 ALA A O 1
ATOM 3101 N N . TYR A 1 380 ? 2.175 -5.547 -12.406 1.00 52.97 380 TYR A N 1
ATOM 3102 C CA . TYR A 1 380 ? 3.365 -5.370 -11.556 1.00 52.97 380 TYR A CA 1
ATOM 3103 C C . TYR A 1 380 ? 4.765 -5.061 -12.134 1.00 52.97 380 TYR A C 1
ATOM 3105 O O . TYR A 1 380 ? 5.274 -3.995 -11.779 1.00 52.97 380 TYR A O 1
ATOM 3113 N N . PRO A 1 381 ? 5.433 -5.876 -12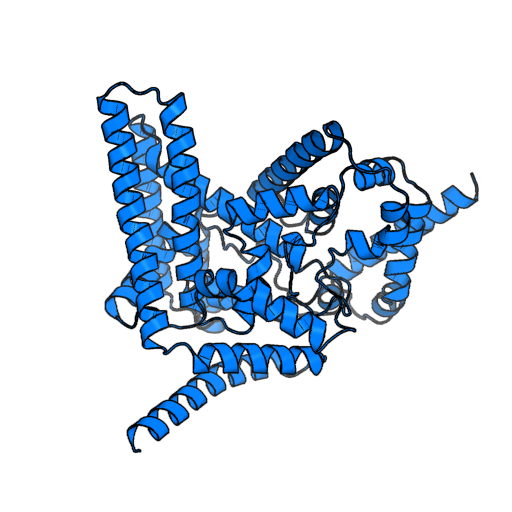.980 1.00 53.31 381 PRO A N 1
ATOM 3114 C CA . PRO A 1 381 ? 6.819 -5.573 -13.360 1.00 53.31 381 PRO A CA 1
ATOM 3115 C C . PRO A 1 381 ? 6.980 -4.265 -14.143 1.00 53.31 381 PRO A C 1
ATOM 3117 O O . PRO A 1 381 ? 7.954 -3.543 -13.954 1.00 53.31 381 PRO A O 1
ATOM 3120 N N . VAL A 1 382 ? 5.993 -3.901 -14.973 1.00 59.59 382 VAL A N 1
ATOM 3121 C CA . VAL A 1 382 ? 6.002 -2.604 -15.674 1.00 59.59 382 VAL A CA 1
ATOM 3122 C C . VAL A 1 382 ? 5.892 -1.450 -14.679 1.00 59.59 382 VAL A C 1
ATOM 3124 O O . VAL A 1 382 ? 6.645 -0.488 -14.780 1.00 59.59 382 VAL A O 1
ATOM 3127 N N . LEU A 1 383 ? 4.992 -1.555 -13.698 1.00 65.06 383 LEU A N 1
ATOM 3128 C CA . LEU A 1 383 ? 4.824 -0.542 -12.655 1.00 65.06 383 LEU A CA 1
ATOM 3129 C C . LEU A 1 383 ? 6.106 -0.356 -11.849 1.00 65.06 383 LEU A C 1
ATOM 3131 O O . LEU A 1 383 ? 6.535 0.773 -11.638 1.00 65.06 383 LEU A O 1
ATOM 3135 N N . GLU A 1 384 ? 6.747 -1.450 -11.452 1.00 67.50 384 GLU A N 1
ATOM 3136 C CA . GLU A 1 384 ? 8.012 -1.399 -10.730 1.00 67.50 384 GLU A CA 1
ATOM 3137 C C . GLU A 1 384 ? 9.103 -0.680 -11.535 1.00 67.50 384 GLU A C 1
ATOM 3139 O O . GLU A 1 384 ? 9.773 0.196 -10.995 1.00 67.50 384 GLU A O 1
ATOM 3144 N N . HIS A 1 385 ? 9.248 -0.962 -12.835 1.00 67.75 385 HIS A N 1
ATOM 3145 C CA . HIS A 1 385 ? 10.223 -0.264 -13.682 1.00 67.75 385 HIS A CA 1
ATOM 3146 C C . HIS A 1 385 ? 10.014 1.257 -13.706 1.00 67.75 385 HIS A C 1
ATOM 3148 O O . HIS A 1 385 ? 10.983 2.019 -13.714 1.00 67.75 385 HIS A O 1
ATOM 3154 N N . LEU A 1 386 ? 8.756 1.704 -13.691 1.00 69.25 386 LEU A N 1
ATOM 3155 C CA . LEU A 1 386 ? 8.411 3.123 -13.699 1.00 69.25 386 LEU A CA 1
ATOM 3156 C C . LEU A 1 386 ? 8.684 3.810 -12.343 1.00 69.25 386 LEU A C 1
ATOM 3158 O O . LEU A 1 386 ? 8.965 5.010 -12.313 1.00 69.25 386 LEU A O 1
ATOM 3162 N N . LEU A 1 387 ? 8.647 3.073 -11.226 1.00 73.50 387 LEU A N 1
ATOM 3163 C CA . LEU A 1 387 ? 8.884 3.620 -9.879 1.00 73.50 387 LEU A CA 1
ATOM 3164 C C . LEU A 1 387 ? 10.355 3.918 -9.590 1.00 73.50 387 LEU A C 1
ATOM 3166 O O . LEU A 1 387 ? 10.672 4.705 -8.701 1.00 73.50 387 LEU A O 1
ATOM 3170 N N . VAL A 1 388 ? 11.255 3.270 -10.317 1.00 76.50 388 VAL A N 1
ATOM 3171 C CA . VAL A 1 388 ? 12.659 3.177 -9.931 1.00 76.50 388 VAL A CA 1
ATOM 3172 C C . VAL A 1 388 ? 13.505 4.272 -10.561 1.00 76.50 388 VAL A C 1
ATOM 3174 O O . VAL A 1 388 ? 14.191 5.014 -9.857 1.00 76.50 388 VAL A O 1
ATOM 3177 N N . ASP A 1 389 ? 13.448 4.391 -11.885 1.00 84.38 389 ASP A N 1
ATOM 3178 C CA . ASP A 1 389 ? 14.157 5.429 -12.624 1.00 84.38 389 ASP A CA 1
ATOM 3179 C C . ASP A 1 389 ? 13.586 5.532 -14.044 1.00 84.38 389 ASP A C 1
ATOM 3181 O O . ASP A 1 389 ? 13.778 4.635 -14.871 1.00 84.38 389 ASP A O 1
ATOM 3185 N N . TYR A 1 390 ? 12.908 6.639 -14.361 1.00 85.75 390 TYR A N 1
ATOM 3186 C CA . TYR A 1 390 ? 12.301 6.834 -15.682 1.00 85.75 390 TYR A CA 1
ATOM 3187 C C . TYR A 1 390 ? 13.323 6.744 -16.832 1.00 85.75 390 TYR A C 1
ATOM 3189 O O . TYR A 1 390 ? 12.963 6.423 -17.965 1.00 85.75 390 TYR A O 1
ATOM 3197 N N . ARG A 1 391 ? 14.615 6.987 -16.576 1.00 87.00 391 ARG A N 1
ATOM 3198 C CA . ARG A 1 391 ? 15.667 6.935 -17.604 1.00 87.00 391 ARG A CA 1
ATOM 3199 C C . ARG A 1 391 ? 15.924 5.502 -18.066 1.00 87.00 391 ARG A C 1
ATOM 3201 O O . ARG A 1 391 ? 16.319 5.301 -19.216 1.00 87.00 391 ARG A O 1
ATOM 3208 N N . LEU A 1 392 ? 15.648 4.504 -17.222 1.00 82.44 392 LEU A N 1
ATOM 3209 C CA . LEU A 1 392 ? 15.652 3.096 -17.628 1.00 82.44 392 LEU A CA 1
ATOM 3210 C C . LEU A 1 392 ? 14.529 2.803 -18.622 1.00 82.44 392 LEU A C 1
ATOM 3212 O O . LEU A 1 392 ? 14.752 2.087 -19.592 1.00 82.44 392 LEU A O 1
ATOM 3216 N N . VAL A 1 393 ? 13.359 3.418 -18.440 1.00 79.69 393 VAL A N 1
ATOM 3217 C CA . VAL A 1 393 ? 12.219 3.305 -19.364 1.00 79.69 393 VAL A CA 1
ATOM 3218 C C . VAL A 1 393 ? 12.591 3.885 -20.724 1.00 79.69 393 VAL A C 1
ATOM 3220 O O . VAL A 1 393 ? 12.389 3.243 -21.749 1.00 79.69 393 VAL A O 1
ATOM 3223 N N . VAL A 1 394 ? 13.217 5.067 -20.743 1.00 83.00 394 VAL A N 1
ATOM 3224 C CA . VAL A 1 394 ? 13.702 5.692 -21.984 1.00 83.00 394 VAL A CA 1
ATOM 3225 C C . VAL A 1 394 ? 14.710 4.789 -22.702 1.00 83.00 394 VAL A C 1
ATOM 3227 O O . VAL A 1 394 ? 14.629 4.626 -23.919 1.00 83.00 394 VAL A O 1
ATOM 3230 N N . ARG A 1 395 ? 15.643 4.168 -21.971 1.00 84.06 395 ARG A N 1
ATOM 3231 C CA . ARG A 1 395 ? 16.606 3.210 -22.543 1.00 84.06 395 ARG A CA 1
ATOM 3232 C C . ARG A 1 395 ? 15.937 1.932 -23.051 1.00 84.06 395 ARG A C 1
ATOM 3234 O O . ARG A 1 395 ? 16.270 1.476 -24.142 1.00 84.06 395 ARG A O 1
ATOM 3241 N N . ALA A 1 396 ? 14.968 1.392 -22.316 1.00 77.31 396 ALA A N 1
ATOM 3242 C CA . ALA A 1 396 ? 14.192 0.227 -22.732 1.00 77.31 396 ALA A CA 1
ATOM 3243 C C . ALA A 1 396 ? 13.397 0.506 -24.020 1.00 77.31 396 ALA A C 1
ATOM 3245 O O . ALA A 1 396 ? 13.443 -0.293 -24.954 1.00 77.31 396 ALA A O 1
ATOM 3246 N N . LEU A 1 397 ? 12.758 1.678 -24.128 1.00 78.38 397 LEU A N 1
ATOM 3247 C CA . LEU A 1 397 ? 12.071 2.127 -25.348 1.00 78.38 397 LEU A CA 1
ATOM 3248 C C . LEU A 1 397 ? 13.028 2.262 -26.542 1.00 78.38 397 LEU A C 1
ATOM 3250 O O . LEU A 1 397 ? 12.645 1.990 -27.678 1.00 78.38 397 LEU A O 1
ATOM 3254 N N . ARG A 1 398 ? 14.286 2.632 -26.285 1.00 83.62 398 ARG A N 1
ATOM 3255 C CA . ARG A 1 398 ? 15.360 2.685 -27.290 1.00 83.62 398 ARG A CA 1
ATOM 3256 C C . ARG A 1 398 ? 16.016 1.333 -27.570 1.00 83.62 398 ARG A C 1
ATOM 3258 O O . ARG A 1 398 ? 16.917 1.283 -28.399 1.00 83.62 398 ARG A O 1
ATOM 3265 N N . ARG A 1 399 ? 15.565 0.252 -26.921 1.00 81.94 399 ARG A N 1
ATOM 3266 C CA . ARG A 1 399 ? 16.099 -1.110 -27.083 1.00 81.94 399 ARG A CA 1
ATOM 3267 C C . ARG A 1 399 ? 17.605 -1.188 -26.802 1.00 81.94 399 ARG A C 1
ATOM 3269 O O . ARG A 1 399 ? 18.335 -1.848 -27.533 1.00 81.94 399 ARG A O 1
ATOM 3276 N N . ASP A 1 400 ? 18.051 -0.507 -25.746 1.00 85.00 400 ASP A N 1
ATOM 3277 C CA . ASP A 1 400 ? 19.445 -0.523 -25.284 1.00 85.00 400 ASP A CA 1
ATOM 3278 C C . ASP A 1 400 ? 19.951 -1.979 -25.110 1.00 85.00 400 ASP A C 1
ATOM 3280 O O . ASP A 1 400 ? 19.378 -2.723 -24.303 1.00 85.00 400 ASP A O 1
ATOM 3284 N N . PRO A 1 401 ? 20.997 -2.410 -25.848 1.00 86.00 401 PRO A N 1
ATOM 3285 C CA . PRO A 1 401 ? 21.506 -3.780 -25.786 1.00 86.00 401 PRO A CA 1
ATOM 3286 C C . PRO A 1 401 ? 21.930 -4.216 -24.381 1.00 86.00 401 PRO A C 1
ATOM 3288 O O . PRO A 1 401 ? 21.659 -5.352 -24.002 1.00 86.00 401 PRO A O 1
ATOM 3291 N N . GLU A 1 402 ? 22.513 -3.318 -23.575 1.00 86.12 402 GLU A N 1
ATOM 3292 C CA . GLU A 1 402 ? 22.946 -3.640 -22.207 1.00 86.12 402 GLU A CA 1
ATOM 3293 C C . GLU A 1 402 ? 21.737 -3.938 -21.303 1.00 86.12 402 GLU A C 1
ATOM 3295 O O . GLU A 1 402 ? 21.782 -4.828 -20.452 1.00 86.12 402 GLU A O 1
ATOM 3300 N N . MET A 1 403 ? 20.621 -3.223 -21.496 1.00 83.38 403 MET A N 1
ATOM 3301 C CA . MET A 1 403 ? 19.373 -3.485 -20.768 1.00 83.38 403 MET A CA 1
ATOM 3302 C C . MET A 1 403 ? 18.796 -4.856 -21.130 1.00 83.38 403 MET A C 1
ATOM 3304 O O . MET A 1 403 ? 18.371 -5.596 -20.243 1.00 83.38 403 MET A O 1
ATOM 3308 N N . ILE A 1 404 ? 18.797 -5.193 -22.422 1.00 85.81 404 ILE A N 1
ATOM 3309 C CA . ILE A 1 404 ? 18.280 -6.470 -22.923 1.00 85.81 404 ILE A CA 1
ATOM 3310 C C . ILE A 1 404 ? 19.150 -7.627 -22.419 1.00 85.81 404 ILE A C 1
ATOM 3312 O O . ILE A 1 404 ? 18.610 -8.602 -21.902 1.00 85.81 404 ILE A O 1
ATOM 3316 N N . GLU A 1 405 ? 20.477 -7.502 -22.501 1.00 88.69 405 GLU A N 1
ATOM 3317 C CA . GLU A 1 405 ? 21.431 -8.499 -21.999 1.00 88.69 405 GLU A CA 1
ATOM 3318 C C . GLU A 1 405 ? 21.235 -8.759 -20.501 1.00 88.69 405 GLU A C 1
ATOM 3320 O O . GLU A 1 405 ? 21.126 -9.909 -20.077 1.00 88.69 405 GLU A O 1
ATOM 3325 N N . ASN A 1 406 ? 21.125 -7.695 -19.698 1.00 84.12 406 ASN A N 1
ATOM 3326 C CA . ASN A 1 406 ? 20.869 -7.803 -18.264 1.00 84.12 406 ASN A CA 1
ATOM 3327 C C . ASN A 1 406 ? 19.566 -8.572 -17.968 1.00 84.12 406 ASN A C 1
ATOM 3329 O O . ASN A 1 406 ? 19.550 -9.410 -17.068 1.00 84.12 406 ASN A O 1
ATOM 3333 N N . GLY A 1 407 ? 18.501 -8.324 -18.739 1.00 82.31 407 GLY A N 1
ATOM 3334 C CA . GLY A 1 407 ? 17.228 -9.039 -18.614 1.00 82.31 407 GLY A CA 1
ATOM 3335 C C . GLY A 1 407 ? 17.319 -10.518 -19.002 1.00 82.31 407 GLY A C 1
ATOM 3336 O O . GLY A 1 407 ? 16.827 -11.369 -18.265 1.00 82.31 407 GLY A O 1
ATOM 3337 N N . VAL A 1 408 ? 17.984 -10.842 -20.119 1.00 87.19 408 VAL A N 1
ATOM 3338 C CA . VAL A 1 408 ? 18.217 -12.237 -20.547 1.00 87.19 408 VAL A CA 1
ATOM 3339 C C . VAL A 1 408 ? 19.016 -12.990 -19.490 1.00 87.19 408 VAL A C 1
ATOM 3341 O O . VAL A 1 408 ? 18.561 -14.033 -19.023 1.00 87.19 408 VAL A O 1
ATOM 3344 N N . ARG A 1 409 ? 20.160 -12.435 -19.068 1.00 86.12 409 ARG A N 1
ATOM 3345 C CA . ARG A 1 409 ? 21.038 -13.053 -18.068 1.00 86.12 409 ARG A CA 1
ATOM 3346 C C . ARG A 1 409 ? 20.285 -13.338 -16.772 1.00 86.12 409 ARG A C 1
ATOM 3348 O O . ARG A 1 409 ? 20.370 -14.443 -16.253 1.00 86.12 409 ARG A O 1
ATOM 3355 N N . TYR A 1 410 ? 19.506 -12.373 -16.286 1.00 80.75 410 TYR A N 1
ATOM 3356 C CA . TYR A 1 410 ? 18.717 -12.549 -15.069 1.00 80.75 410 TYR A CA 1
ATOM 3357 C C . TYR A 1 410 ? 17.716 -13.712 -15.171 1.00 80.75 410 TYR A C 1
ATOM 3359 O O . TYR A 1 410 ? 17.598 -14.508 -14.243 1.00 80.75 410 TYR A O 1
ATOM 3367 N N . LEU A 1 411 ? 16.999 -13.842 -16.294 1.00 80.31 411 LEU A N 1
ATOM 3368 C CA . LEU A 1 411 ? 16.031 -14.929 -16.487 1.00 80.31 411 LEU A CA 1
ATOM 3369 C C . LEU A 1 411 ? 16.713 -16.305 -16.607 1.00 80.31 411 LEU A C 1
ATOM 3371 O O . LEU A 1 411 ? 16.161 -17.300 -16.134 1.00 80.31 411 LEU A O 1
ATOM 3375 N N . GLU A 1 412 ? 17.913 -16.363 -17.193 1.00 85.62 412 GLU A N 1
ATOM 3376 C CA . GLU A 1 412 ? 18.726 -17.586 -17.270 1.00 85.62 412 GLU A CA 1
ATOM 3377 C C . GLU A 1 412 ? 19.272 -18.001 -15.902 1.00 85.62 412 GLU A C 1
ATOM 3379 O O . GLU A 1 412 ? 19.137 -19.163 -15.524 1.00 85.62 412 GLU A O 1
ATOM 3384 N N . GLU A 1 413 ? 19.805 -17.056 -15.122 1.00 80.12 413 GLU A N 1
ATOM 3385 C CA . GLU A 1 413 ? 20.273 -17.290 -13.747 1.00 80.12 413 GLU A CA 1
ATOM 3386 C C . GLU A 1 413 ? 19.155 -17.837 -12.841 1.00 80.12 413 GLU A C 1
ATOM 3388 O O . GLU A 1 413 ? 19.418 -18.600 -11.913 1.00 80.12 413 GLU A O 1
ATOM 3393 N N . ARG A 1 414 ? 17.891 -17.492 -13.124 1.00 71.81 414 ARG A N 1
ATOM 3394 C CA . ARG A 1 414 ? 16.711 -17.987 -12.392 1.00 71.81 414 ARG A CA 1
ATOM 3395 C C . ARG A 1 414 ? 16.131 -19.292 -12.931 1.00 71.81 414 ARG A C 1
ATOM 3397 O O . ARG A 1 414 ? 15.139 -19.774 -12.388 1.00 71.81 414 ARG A O 1
ATOM 3404 N N . GLY A 1 415 ? 16.727 -19.867 -13.970 1.00 78.50 415 GLY A N 1
ATOM 3405 C CA . GLY A 1 415 ? 16.323 -21.161 -14.507 1.00 78.50 415 GLY A CA 1
ATOM 3406 C C . GLY A 1 415 ? 14.970 -21.159 -15.230 1.00 78.50 415 GLY A C 1
ATOM 3407 O O . GLY A 1 415 ? 14.301 -22.192 -15.270 1.00 78.50 415 GLY A O 1
ATOM 3408 N N . VAL A 1 416 ? 14.527 -20.009 -15.763 1.00 80.31 416 VAL A N 1
ATOM 3409 C CA . VAL A 1 416 ? 13.230 -19.889 -16.461 1.00 80.31 416 VAL A CA 1
ATOM 3410 C C . VAL A 1 416 ? 13.065 -20.913 -17.588 1.00 80.31 416 VAL A C 1
ATOM 3412 O O . VAL A 1 416 ? 12.029 -21.582 -17.600 1.00 80.31 416 VAL A O 1
ATOM 3415 N N . PRO A 1 417 ? 14.035 -21.078 -18.511 1.00 85.12 417 PRO A N 1
ATOM 3416 C CA . PRO A 1 417 ? 13.895 -22.037 -19.606 1.00 85.12 417 PRO A CA 1
ATOM 3417 C C . PRO A 1 417 ? 13.740 -23.474 -19.099 1.00 85.12 417 PRO A C 1
ATOM 3419 O O . PRO A 1 417 ? 12.817 -24.179 -19.497 1.00 85.12 417 PRO A O 1
ATOM 3422 N N . GLN A 1 418 ? 14.584 -23.874 -18.145 1.00 86.56 418 GLN A N 1
ATOM 3423 C CA . GLN A 1 418 ? 14.608 -25.225 -17.584 1.00 86.56 418 GLN A CA 1
ATOM 3424 C C . GLN A 1 418 ? 13.294 -25.553 -16.874 1.00 86.56 418 GLN A C 1
ATOM 3426 O O . GLN A 1 418 ? 12.773 -26.660 -16.976 1.00 86.56 418 GLN A O 1
ATOM 3431 N N . ALA A 1 419 ? 12.738 -24.582 -16.156 1.00 73.88 419 ALA A N 1
ATOM 3432 C CA . ALA A 1 419 ? 11.496 -24.775 -15.434 1.00 73.88 419 ALA A CA 1
ATOM 3433 C C . ALA A 1 419 ? 10.257 -24.735 -16.348 1.00 73.88 419 ALA A C 1
ATOM 3435 O O . ALA A 1 419 ? 9.264 -25.387 -16.034 1.00 73.88 419 ALA A O 1
ATOM 3436 N N . PHE A 1 420 ? 10.311 -24.027 -17.483 1.00 84.00 420 PHE A N 1
ATOM 3437 C CA . PHE A 1 420 ? 9.282 -24.113 -18.524 1.00 84.00 420 PHE A CA 1
ATOM 3438 C C . PHE A 1 420 ? 9.277 -25.495 -19.192 1.00 84.00 420 PHE A C 1
ATOM 3440 O O . PHE A 1 420 ? 8.217 -26.095 -19.338 1.00 84.00 420 PHE A O 1
ATOM 3447 N N . GLU A 1 421 ? 10.453 -26.015 -19.555 1.00 87.69 421 GLU A N 1
ATOM 3448 C CA . GLU A 1 421 ? 10.612 -27.335 -20.185 1.00 87.69 421 GLU A CA 1
ATOM 3449 C C . GLU A 1 421 ? 10.209 -28.491 -19.257 1.00 87.69 421 GLU A C 1
ATOM 3451 O O . GLU A 1 421 ? 9.647 -29.485 -19.711 1.00 87.69 421 GLU A O 1
ATOM 3456 N N . ALA A 1 422 ? 10.459 -28.358 -17.952 1.00 81.38 422 ALA A N 1
ATOM 3457 C CA . ALA A 1 422 ? 10.109 -29.371 -16.959 1.00 81.38 422 ALA A CA 1
ATOM 3458 C C . ALA A 1 422 ? 8.610 -29.401 -16.588 1.00 81.38 422 ALA A C 1
ATOM 3460 O O . ALA A 1 422 ? 8.164 -30.341 -15.925 1.00 81.38 422 ALA A O 1
ATOM 3461 N N . ALA A 1 423 ? 7.827 -28.384 -16.960 1.00 77.44 423 ALA A N 1
ATOM 3462 C CA . ALA A 1 423 ? 6.422 -28.274 -16.579 1.00 77.44 423 ALA A CA 1
ATOM 3463 C C . ALA A 1 423 ? 5.503 -28.984 -17.589 1.00 77.44 423 ALA A C 1
ATOM 3465 O O . ALA A 1 423 ? 5.392 -28.568 -18.738 1.00 77.44 423 ALA A O 1
ATOM 3466 N N . ALA A 1 424 ? 4.779 -30.015 -17.137 1.00 81.56 424 ALA A N 1
ATOM 3467 C CA . ALA A 1 424 ? 3.794 -30.719 -17.967 1.00 81.56 424 ALA A CA 1
ATOM 3468 C C . ALA A 1 424 ? 2.595 -29.831 -18.369 1.00 81.56 424 ALA A C 1
ATOM 3470 O O . ALA A 1 424 ? 2.078 -29.965 -19.475 1.00 81.56 424 ALA A O 1
ATOM 3471 N N . ASP A 1 425 ? 2.183 -28.909 -17.492 1.00 78.19 425 ASP A N 1
ATOM 3472 C CA . ASP A 1 425 ? 1.225 -27.836 -17.790 1.00 78.19 425 ASP A CA 1
ATOM 3473 C C . ASP A 1 425 ? 1.723 -26.522 -17.156 1.00 78.19 425 ASP A C 1
ATOM 3475 O O . ASP A 1 425 ? 1.541 -26.301 -15.955 1.00 78.19 425 ASP A O 1
ATOM 3479 N N . PRO A 1 426 ? 2.449 -25.673 -17.908 1.00 67.06 426 PRO A N 1
ATOM 3480 C CA . PRO A 1 426 ? 3.013 -24.442 -17.370 1.00 67.06 426 PRO A CA 1
ATOM 3481 C C . PRO A 1 426 ? 1.919 -23.407 -17.086 1.00 67.06 426 PRO A C 1
ATOM 3483 O O . PRO A 1 426 ? 1.052 -23.146 -17.925 1.00 67.06 426 PRO A O 1
ATOM 3486 N N . SER A 1 427 ? 2.016 -22.734 -15.936 1.00 59.38 427 SER A N 1
ATOM 3487 C CA . SER A 1 427 ? 1.091 -21.655 -15.566 1.00 59.38 427 SER A CA 1
ATOM 3488 C C . SER A 1 427 ? 1.047 -20.534 -16.627 1.00 59.38 427 SER A C 1
ATOM 3490 O O . SER A 1 427 ? 2.033 -20.304 -17.343 1.00 59.38 427 SER A O 1
ATOM 3492 N N . PRO A 1 428 ? -0.061 -19.771 -16.736 1.00 61.09 428 PRO A N 1
ATOM 3493 C CA . PRO A 1 428 ? -0.139 -18.597 -17.613 1.00 61.09 428 PRO A CA 1
ATOM 3494 C C . PRO A 1 428 ? 1.027 -17.611 -17.430 1.00 61.09 428 PRO A C 1
ATOM 3496 O O . PRO A 1 428 ? 1.547 -17.063 -18.402 1.00 61.09 428 PRO A O 1
ATOM 3499 N N . GLN A 1 429 ? 1.479 -17.418 -16.193 1.00 59.00 429 GLN A N 1
ATOM 3500 C CA . GLN A 1 429 ? 2.579 -16.527 -15.842 1.00 59.00 429 GLN A CA 1
ATOM 3501 C C . GLN A 1 429 ? 3.919 -17.076 -16.342 1.00 59.00 429 GLN A C 1
ATOM 3503 O O . GLN A 1 429 ? 4.683 -16.332 -16.954 1.00 59.00 429 GLN A O 1
ATOM 3508 N N . LEU A 1 430 ? 4.182 -18.376 -16.165 1.00 63.62 430 LEU A N 1
ATOM 3509 C CA . LEU A 1 430 ? 5.389 -19.024 -16.687 1.00 63.62 430 LEU A CA 1
ATOM 3510 C C . LEU A 1 430 ? 5.435 -18.991 -18.218 1.00 63.62 430 LEU A C 1
ATOM 3512 O O . LEU A 1 430 ? 6.481 -18.698 -18.794 1.00 63.62 430 LEU A O 1
ATOM 3516 N N . ARG A 1 431 ? 4.286 -19.177 -18.882 1.00 74.00 431 ARG A N 1
ATOM 3517 C CA . ARG A 1 431 ? 4.147 -18.966 -20.333 1.00 74.00 431 ARG A CA 1
ATOM 3518 C C . ARG A 1 431 ? 4.517 -17.544 -20.751 1.00 74.00 431 ARG A C 1
ATOM 3520 O O . ARG A 1 431 ? 5.295 -17.371 -21.689 1.00 74.00 431 ARG A O 1
ATOM 3527 N N . ASN A 1 432 ? 4.016 -16.532 -20.047 1.00 71.75 432 ASN A N 1
ATOM 3528 C CA . ASN A 1 432 ? 4.311 -15.133 -20.361 1.00 71.75 432 ASN A CA 1
ATOM 3529 C C . ASN A 1 432 ? 5.786 -14.770 -20.124 1.00 71.75 432 ASN A C 1
ATOM 3531 O O . ASN A 1 432 ? 6.388 -14.097 -20.962 1.00 71.75 432 ASN A O 1
ATOM 3535 N N . ILE A 1 433 ? 6.385 -15.246 -19.029 1.00 69.75 433 ILE A N 1
ATOM 3536 C CA . ILE A 1 433 ? 7.802 -15.012 -18.713 1.00 69.75 433 ILE A CA 1
ATOM 3537 C C . ILE A 1 433 ? 8.704 -15.715 -19.735 1.00 69.75 433 ILE A C 1
ATOM 3539 O O . ILE A 1 433 ? 9.643 -15.099 -20.237 1.00 69.75 433 ILE A O 1
ATOM 3543 N N . ASN A 1 434 ? 8.402 -16.962 -20.113 1.00 81.06 434 ASN A N 1
ATOM 3544 C CA . ASN A 1 434 ? 9.180 -17.673 -21.128 1.00 81.06 434 ASN A CA 1
ATOM 3545 C C . ASN A 1 434 ? 9.055 -17.015 -22.517 1.00 81.06 434 ASN A C 1
ATOM 3547 O O . ASN A 1 434 ? 10.037 -16.860 -23.242 1.00 81.06 434 ASN A O 1
ATOM 3551 N N . LYS A 1 435 ? 7.860 -16.526 -22.876 1.00 82.19 435 LYS A N 1
ATOM 3552 C CA . LYS A 1 435 ? 7.668 -15.729 -24.096 1.00 82.19 435 LYS A CA 1
ATOM 3553 C C . LYS A 1 435 ? 8.522 -14.457 -24.077 1.00 82.19 435 LYS A C 1
ATOM 3555 O O . LYS A 1 435 ? 9.172 -14.151 -25.075 1.00 82.19 435 LYS A O 1
ATOM 3560 N N . LEU A 1 436 ? 8.545 -13.731 -22.955 1.00 81.81 436 LEU A N 1
ATOM 3561 C CA . LEU A 1 436 ? 9.395 -12.550 -22.779 1.00 81.81 436 LEU A CA 1
ATOM 3562 C C . LEU A 1 436 ? 10.881 -12.902 -22.924 1.00 81.81 436 LEU A C 1
ATOM 3564 O O . LEU A 1 436 ? 11.593 -12.204 -23.642 1.00 81.81 436 LEU A O 1
ATOM 3568 N N . TYR A 1 437 ? 11.332 -13.995 -22.305 1.00 86.12 437 TYR A N 1
ATOM 3569 C CA . TYR A 1 437 ? 12.703 -14.489 -22.426 1.00 86.12 437 TYR A CA 1
ATOM 3570 C C . TYR A 1 437 ? 13.117 -14.675 -23.893 1.00 86.12 437 TYR A C 1
ATOM 3572 O O . TYR A 1 437 ? 14.113 -14.094 -24.329 1.00 86.12 437 TYR A O 1
ATOM 3580 N N . HIS A 1 438 ? 12.327 -15.404 -24.687 1.00 89.38 438 HIS A N 1
ATOM 3581 C CA . HIS A 1 438 ? 12.630 -15.621 -26.105 1.00 89.38 438 HIS A CA 1
ATOM 3582 C C . HIS A 1 438 ? 12.592 -14.331 -26.933 1.00 89.38 438 HIS A C 1
ATOM 3584 O O . HIS A 1 438 ? 13.430 -14.152 -27.820 1.00 89.38 438 HIS A O 1
ATOM 3590 N N . LEU A 1 439 ? 11.670 -13.408 -26.633 1.00 86.75 439 LEU A N 1
ATOM 3591 C CA . LEU A 1 439 ? 11.628 -12.093 -27.278 1.00 86.75 439 LEU A CA 1
ATOM 3592 C C . LEU A 1 439 ? 12.900 -11.284 -26.994 1.00 86.75 439 LEU A C 1
ATOM 3594 O O . LEU A 1 439 ? 13.489 -10.734 -27.924 1.00 86.75 439 LEU A O 1
ATOM 3598 N N . LEU A 1 440 ? 13.349 -11.241 -25.736 1.00 85.25 440 LEU A N 1
ATOM 3599 C CA . LEU A 1 440 ? 14.584 -10.557 -25.351 1.00 85.25 440 LEU A CA 1
ATOM 3600 C C . LEU A 1 440 ? 15.811 -11.214 -25.995 1.00 85.25 440 LEU A C 1
ATOM 3602 O O . LEU A 1 440 ? 16.661 -10.503 -26.525 1.00 85.25 440 LEU A O 1
ATOM 3606 N N . LYS A 1 441 ? 15.877 -12.552 -26.042 1.00 91.00 441 LYS A N 1
ATOM 3607 C CA . LYS A 1 441 ? 16.970 -13.285 -26.706 1.00 91.00 441 LYS A CA 1
ATOM 3608 C C . LYS A 1 441 ? 17.048 -12.983 -28.202 1.00 91.00 441 LYS A C 1
ATOM 3610 O O . LYS A 1 441 ? 18.126 -12.699 -28.720 1.00 91.00 441 LYS A O 1
ATOM 3615 N N . ALA A 1 442 ? 15.907 -12.996 -28.890 1.00 88.88 442 ALA A N 1
ATOM 3616 C CA . ALA A 1 442 ? 15.836 -12.649 -30.306 1.00 88.88 442 ALA A CA 1
ATOM 3617 C C . ALA A 1 442 ? 16.245 -11.189 -30.555 1.00 88.88 442 ALA A C 1
ATOM 3619 O O . ALA A 1 442 ? 16.918 -10.888 -31.539 1.00 88.88 442 ALA A O 1
ATOM 3620 N N . GLN A 1 443 ? 15.855 -10.278 -29.660 1.00 86.12 443 GLN A N 1
ATOM 3621 C CA . GLN A 1 443 ? 16.230 -8.872 -29.749 1.00 86.12 443 GLN A CA 1
ATOM 3622 C C . GLN A 1 443 ? 17.734 -8.667 -29.514 1.00 86.12 443 GLN A C 1
ATOM 3624 O O . GLN A 1 443 ? 18.357 -7.915 -30.258 1.00 86.12 443 GLN A O 1
ATOM 3629 N N . LEU A 1 444 ? 18.321 -9.367 -28.540 1.00 87.88 444 LEU A N 1
ATOM 3630 C CA . LEU A 1 444 ? 19.757 -9.333 -28.264 1.00 87.88 444 LEU A CA 1
ATOM 3631 C C . LEU A 1 444 ? 20.571 -9.850 -29.456 1.00 87.88 444 LEU A C 1
ATOM 3633 O O . LEU A 1 444 ? 21.545 -9.219 -29.851 1.00 87.88 444 LEU A O 1
ATOM 3637 N N . ALA A 1 445 ? 20.127 -10.950 -30.073 1.00 86.31 445 ALA A N 1
ATOM 3638 C CA . ALA A 1 445 ? 20.760 -11.503 -31.267 1.00 86.31 445 ALA A CA 1
ATOM 3639 C C . ALA A 1 445 ? 20.752 -10.508 -32.440 1.00 86.31 445 ALA A C 1
ATOM 3641 O O . ALA A 1 445 ? 21.769 -10.341 -33.104 1.00 86.31 445 ALA A O 1
ATOM 3642 N N . LYS A 1 446 ? 19.640 -9.787 -32.653 1.00 84.62 446 LYS A N 1
ATOM 3643 C CA . LYS A 1 446 ? 19.552 -8.736 -33.684 1.00 84.62 446 LYS A CA 1
ATOM 3644 C C . LYS A 1 446 ? 20.517 -7.580 -33.428 1.00 84.62 446 LYS A C 1
ATOM 3646 O O . LYS A 1 446 ? 21.102 -7.068 -34.376 1.00 84.62 446 LYS A O 1
ATOM 3651 N N . SER A 1 447 ? 20.686 -7.183 -32.167 1.00 77.81 447 SER A N 1
ATOM 3652 C CA . SER A 1 447 ? 21.619 -6.120 -31.777 1.00 77.81 447 SER A CA 1
ATOM 3653 C C . SER A 1 447 ? 23.091 -6.524 -31.894 1.00 77.81 447 SER A C 1
ATOM 3655 O O . SER A 1 447 ? 23.939 -5.647 -31.934 1.00 77.81 447 SER A O 1
ATOM 3657 N N . ALA A 1 448 ? 23.405 -7.823 -31.932 1.00 69.44 448 ALA A N 1
ATOM 3658 C CA . ALA A 1 448 ? 24.766 -8.323 -32.149 1.00 69.44 448 ALA A CA 1
ATOM 3659 C C . ALA A 1 448 ? 25.149 -8.406 -33.641 1.00 69.44 448 ALA A C 1
ATOM 3661 O O . ALA A 1 448 ? 26.324 -8.548 -33.968 1.00 69.44 448 ALA A O 1
ATOM 3662 N N . THR A 1 449 ? 24.160 -8.351 -34.537 1.00 59.84 449 THR A N 1
ATOM 3663 C CA . THR A 1 449 ? 24.331 -8.434 -36.000 1.00 59.84 449 THR A CA 1
ATOM 3664 C C . THR A 1 449 ? 24.190 -7.091 -36.725 1.00 59.84 449 THR A C 1
ATOM 3666 O O . THR A 1 449 ? 24.346 -7.051 -37.944 1.00 59.84 449 THR A O 1
ATOM 3669 N N . ALA A 1 450 ? 23.839 -6.029 -35.998 1.00 54.12 450 ALA A N 1
ATOM 3670 C CA . ALA A 1 450 ? 23.715 -4.654 -36.481 1.00 54.12 450 ALA A CA 1
ATOM 3671 C C . ALA A 1 450 ? 24.901 -3.830 -35.977 1.00 54.12 450 ALA A C 1
ATOM 3673 O O . ALA A 1 450 ? 25.342 -2.936 -36.732 1.00 54.12 450 ALA A O 1
#

Sequence (450 aa):
MVQEAQIDARLEDLVESDHQALQSHQSGKRKIADPQFREFMGFIMQDMSGRFTRGDFQQFFRNTFFISVFGFAALATFFFGGRSLGVSDWLLYPLVFIGGIRLAAYSVAFVHARVHDPNTTGWKWLDQFIDLISVTVSGWSAELFKRSHLFAHYAEIGILSKAFRNDHIDFKDVPLVFFAKPWRLLTIYLDKEFCDRERINRSIILKQTLVFYVYLALVVFEMLNGTYFLLVSHLLATTALTAAIVLSGAAVHSSYDSENTFQSNGYLYGKDTKGLYKIAVTVQNWLTFDFLQIHGIHHAYPQAPGRIIRKEIGYWRNYLLEHYPNMRYCEVMTHSIHRRTINKLPKPNVFDWIIQGFVSFGCWAFCTLIASGYAPEMAYPVLEHLLVDYRLVVRALRRDPEMIENGVRYLEERGVPQAFEAAADPSPQLRNINKLYHLLKAQLAKSATA

Radius of gyration: 23.21 Å; chains: 1; bounding box: 54×62×75 Å